Protein AF-A0A1B6II83-F1 (afdb_monomer)

Nearest PDB structures (foldseek):
  5ohk-assembly1_A  TM=8.849E-01  e=7.360E-20  Homo sapiens
  5ohp-assembly1_A  TM=8.856E-01  e=1.418E-19  Homo sapiens
  5ohn-assembly2_C  TM=9.156E-01  e=4.400E-19  Homo sapiens
  8d1t-assembly1_A  TM=7.985E-01  e=3.077E-19  Homo sapiens
  8d0a-assembly1_A  TM=8.015E-01  e=1.239E-17  Homo sapiens

Solvent-accessible surface area (backbone atoms only — not comparable to full-atom values): 23730 Å² total; per-residue (Å²): 140,81,78,80,67,72,60,59,62,62,64,75,72,53,54,75,66,55,53,51,50,52,53,49,52,52,50,50,52,52,51,52,51,45,44,73,77,70,39,83,72,77,71,77,73,84,74,62,68,48,51,49,68,55,72,84,68,60,37,59,36,57,51,54,46,49,58,55,52,32,70,34,64,66,50,49,58,51,38,68,74,44,18,90,45,35,65,48,35,36,43,47,42,51,52,30,54,51,50,59,32,50,46,90,79,50,65,88,86,61,64,77,51,34,78,59,60,70,43,55,53,41,44,41,75,73,69,51,76,81,71,93,58,79,66,62,44,68,58,51,48,52,51,51,52,50,52,46,50,49,28,54,48,74,41,43,76,76,84,81,56,82,72,75,77,64,75,79,80,84,82,80,88,79,82,91,81,84,90,82,88,88,82,85,88,88,81,88,88,80,90,87,81,89,87,87,86,87,84,89,90,87,87,88,88,87,82,92,74,86,86,74,84,74,81,76,81,84,71,85,79,80,84,83,78,89,82,90,70,88,71,80,80,80,88,72,58,77,80,68,79,85,76,75,60,42,34,52,23,28,35,30,38,35,42,31,33,70,85,79,63,40,65,54,76,76,42,78,43,79,36,59,58,48,78,30,57,72,71,89,70,93,57,77,61,49,42,51,67,57,30,48,52,58,63,45,43,72,41,82,42,70,74,37,72,37,64,71,82,40,70,88,54,64,84,90,52,82,77,56,56,38,47,22,41,37,39,40,40,35,72,37,80,34,85,40,83,43,78,42,73,54,37,75,44,72,43,98,85,69,49,78,45,75,64,79,56,45,69,50,68,71,97,74,82,87,61,78,91,50,85

Foldseek 3Di:
DPDPPPPVVVVVPQPPVRVVVVVVVVVVVVVVVCCVVPNDDPDPDPDDQFAAADDPALCVLVRVLLLVQLPVVLQLVVLVVQLVLFQLSVLSNVSSVRRNHTPVPDDPPQDGNHYSVSNVVRLVVVVDDDDPHHDHSVVVVVSSLVVSLVSLVVLADPPDDPVVVDDDDDDDDDDDDDDDDDDDDDDDDDDDDDDDDDDDDDDDDDDDDDDDDDPDDPDPPDDDDDDPDPDDDDDGDNPDDRDRRLLKFWKWKWKAFPPQRDIDPIDIDIDSAAEFEDDPDDDQEAEPVRSLCVVQDWDKDWQQQDCVVCVPPDPVDDGDITIITMGMATPTGGNDYHYHYPQWDADPVRDIDGNPHYYHYDPDDDRVVRD

Radius of gyration: 34.85 Å; Cα contacts (8 Å, |Δi|>4): 360; chains: 1; bounding box: 93×85×81 Å

Sequence (371 aa):
MLSFGNVQDKFFNMDKEQIVILAGVTLCALSIGAFIFWGPNPRPRRRGAIVGLQNLGFTCFLNTLLQSLASCVLFMDWLESCRDQGRVASTLHYLLKVLSSERSKLPESVEDPLDPTELIVALLEHGWSFASGEQDAHELYHLLMTTLEEEAHKAIPVDGGLLDSLEPQPEEKMLPESPGDMSENSHVQSNHVLNQPSGDSMEQTPSHSSETPCPSEFRMVIKYEDVFTRKAMPKYDCNRNYQASPFCGLLTSQLQCVTCGFKSVLKYDKFDSLSLHMPEEERLRYTLTELLENFTRTEAVTGVACDGCNKDRDPDLPAVTATSLKSVSIGKLPKSLCFHVHRMSMGKNGDPYKRREYVLFPEFLVMDRYT

Organism: NCBI:txid320908

pLDDT: mean 75.98, std 26.07, range [23.19, 98.19]

Structure (mmCIF, N/CA/C/O backbone):
data_AF-A0A1B6II83-F1
#
_entry.id   AF-A0A1B6II83-F1
#
loop_
_atom_site.group_PDB
_atom_site.id
_atom_site.type_symbol
_atom_site.label_atom_id
_atom_site.label_alt_id
_atom_site.label_comp_id
_atom_site.label_asym_id
_atom_site.label_entity_id
_atom_site.label_seq_id
_atom_site.pdbx_PDB_ins_code
_atom_site.Cartn_x
_atom_site.Cartn_y
_atom_site.Cartn_z
_atom_site.occupancy
_atom_site.B_iso_or_equiv
_atom_site.auth_seq_id
_atom_site.auth_comp_id
_atom_site.auth_asym_id
_atom_site.auth_atom_id
_atom_site.pdbx_PDB_model_num
ATOM 1 N N . MET A 1 1 ? 69.430 12.095 -42.705 1.00 42.31 1 MET A N 1
ATOM 2 C CA . MET A 1 1 ? 69.949 10.711 -42.745 1.00 42.31 1 MET A CA 1
ATOM 3 C C . MET A 1 1 ? 70.161 10.259 -41.304 1.00 42.31 1 MET A C 1
ATOM 5 O O . MET A 1 1 ? 71.220 10.494 -40.744 1.00 42.31 1 MET A O 1
ATOM 9 N N . LEU A 1 2 ? 69.111 9.739 -40.659 1.00 42.25 2 LEU A N 1
ATOM 10 C CA . LEU A 1 2 ? 69.210 9.160 -39.317 1.00 42.25 2 LEU A CA 1
ATOM 11 C C . LEU A 1 2 ? 69.486 7.664 -39.475 1.00 42.25 2 LEU A C 1
ATOM 13 O O . LEU A 1 2 ? 68.832 6.983 -40.261 1.00 42.25 2 LEU A O 1
ATOM 17 N N . SER A 1 3 ? 70.538 7.221 -38.796 1.00 43.12 3 SER A N 1
ATOM 18 C CA . SER A 1 3 ? 71.169 5.914 -38.928 1.00 43.12 3 SER A CA 1
ATOM 19 C C . SER A 1 3 ? 70.208 4.769 -38.589 1.00 43.12 3 SER A C 1
ATOM 21 O O . SER A 1 3 ? 69.771 4.633 -37.449 1.00 43.12 3 SER A O 1
ATOM 23 N N . PHE A 1 4 ? 69.935 3.911 -39.575 1.00 51.03 4 PHE A N 1
ATOM 24 C CA . PHE A 1 4 ? 69.240 2.626 -39.420 1.00 51.03 4 PHE A CA 1
ATOM 25 C C . PHE A 1 4 ? 70.090 1.556 -38.691 1.00 51.03 4 PHE A C 1
ATOM 27 O O . PHE A 1 4 ? 69.635 0.429 -38.524 1.00 51.03 4 PHE A O 1
ATOM 34 N N . GLY A 1 5 ? 71.305 1.884 -38.227 1.00 48.16 5 GLY A N 1
ATOM 35 C CA . GLY A 1 5 ? 72.239 0.911 -37.639 1.00 48.16 5 GLY A CA 1
ATOM 36 C C . GLY A 1 5 ? 71.918 0.449 -36.210 1.00 48.16 5 GLY A C 1
ATOM 37 O O . GLY A 1 5 ? 72.311 -0.643 -35.827 1.00 48.16 5 GLY A O 1
ATOM 38 N N . ASN A 1 6 ? 71.159 1.217 -35.420 1.00 50.34 6 ASN A N 1
ATOM 39 C CA . ASN A 1 6 ? 70.996 0.936 -33.979 1.00 50.34 6 ASN A CA 1
ATOM 40 C C . ASN A 1 6 ? 69.862 -0.037 -33.610 1.00 50.34 6 ASN A C 1
ATOM 42 O O . ASN A 1 6 ? 69.712 -0.381 -32.436 1.00 50.34 6 ASN A O 1
ATOM 46 N N . VAL A 1 7 ? 69.045 -0.478 -34.571 1.00 53.69 7 VAL A N 1
ATOM 47 C CA . VAL A 1 7 ? 67.955 -1.441 -34.306 1.00 53.69 7 VAL A CA 1
ATOM 48 C C . VAL A 1 7 ? 68.412 -2.880 -34.561 1.00 53.69 7 VAL A C 1
ATOM 50 O O . VAL A 1 7 ? 67.981 -3.790 -33.856 1.00 53.69 7 VAL A O 1
ATOM 53 N N . GLN A 1 8 ? 69.331 -3.088 -35.509 1.00 49.25 8 GLN A N 1
ATOM 54 C CA . GLN A 1 8 ? 69.840 -4.418 -35.858 1.00 49.25 8 GLN A CA 1
ATOM 55 C C . GLN A 1 8 ? 70.721 -5.023 -34.752 1.00 49.25 8 GLN A C 1
ATOM 57 O O . GLN A 1 8 ? 70.568 -6.202 -34.436 1.00 49.25 8 GLN A O 1
ATOM 62 N N . ASP A 1 9 ? 71.550 -4.213 -34.085 1.00 50.50 9 ASP A N 1
ATOM 63 C CA . ASP A 1 9 ? 72.465 -4.700 -33.039 1.00 50.50 9 ASP A CA 1
ATOM 64 C C . ASP A 1 9 ? 71.760 -5.076 -31.725 1.00 50.50 9 ASP A C 1
ATOM 66 O O . ASP A 1 9 ? 72.201 -5.980 -31.016 1.00 50.50 9 ASP A O 1
ATOM 70 N N . LYS A 1 10 ? 70.616 -4.452 -31.408 1.00 52.09 10 LYS A N 1
ATOM 71 C CA . LYS A 1 10 ? 69.791 -4.858 -30.253 1.00 52.09 10 LYS A CA 1
ATOM 72 C C . LYS A 1 10 ? 68.992 -6.137 -30.501 1.00 52.09 10 LYS A C 1
ATOM 74 O O . LYS A 1 10 ? 68.633 -6.809 -29.541 1.00 52.09 10 LYS A O 1
ATOM 79 N N . PHE A 1 11 ? 68.732 -6.485 -31.761 1.00 51.47 11 PHE A N 1
ATOM 80 C CA . PHE A 1 11 ? 68.055 -7.734 -32.116 1.00 51.47 11 PHE A CA 1
ATOM 81 C C . PHE A 1 11 ? 68.998 -8.943 -32.073 1.00 51.47 11 PHE A C 1
ATOM 83 O O . PHE A 1 11 ? 68.557 -10.045 -31.759 1.00 51.47 11 PHE A O 1
ATOM 90 N N . PHE A 1 12 ? 70.288 -8.745 -32.362 1.00 53.94 12 PHE A N 1
ATOM 91 C CA . PHE A 1 12 ? 71.270 -9.833 -32.435 1.00 53.94 12 PHE A CA 1
ATOM 92 C C . PHE A 1 12 ? 71.832 -10.276 -31.075 1.00 53.94 12 PHE A C 1
ATOM 94 O O . PHE A 1 12 ? 72.412 -11.354 -30.983 1.00 53.94 12 PHE A O 1
ATOM 101 N N . ASN A 1 13 ? 71.644 -9.473 -30.022 1.00 56.25 13 ASN A N 1
ATOM 102 C CA . ASN A 1 13 ? 72.179 -9.721 -28.678 1.00 56.25 13 ASN A CA 1
ATOM 103 C C . ASN A 1 13 ? 71.070 -10.006 -27.650 1.00 56.25 13 ASN A C 1
ATOM 105 O O . ASN A 1 13 ? 71.153 -9.620 -26.484 1.00 56.25 13 ASN A O 1
ATOM 109 N N . MET A 1 14 ? 69.981 -10.617 -28.114 1.00 59.97 14 MET A N 1
ATOM 110 C CA . MET A 1 14 ? 68.838 -10.979 -27.290 1.00 59.97 14 MET A CA 1
ATOM 111 C C . MET A 1 14 ? 68.950 -12.459 -26.926 1.00 59.97 14 MET A C 1
ATOM 113 O O . MET A 1 14 ? 69.003 -13.317 -27.808 1.00 59.97 14 MET A O 1
ATOM 117 N N . ASP A 1 15 ? 69.030 -12.749 -25.627 1.00 74.38 15 ASP A N 1
ATOM 118 C CA . ASP A 1 15 ? 69.171 -14.118 -25.134 1.00 74.38 15 ASP A CA 1
ATOM 119 C C . ASP A 1 15 ? 67.999 -14.987 -25.608 1.00 74.38 15 ASP A C 1
ATOM 121 O O . ASP A 1 15 ? 66.875 -14.502 -25.781 1.00 74.38 15 ASP A O 1
ATOM 125 N N . LYS A 1 16 ? 68.238 -16.287 -25.814 1.00 72.19 16 LYS A N 1
ATOM 126 C CA . LYS A 1 16 ? 67.214 -17.213 -26.345 1.00 72.19 16 LYS A CA 1
ATOM 127 C C . LYS A 1 16 ? 65.916 -17.168 -25.529 1.00 72.19 16 LYS A C 1
ATOM 129 O O . LYS A 1 16 ? 64.834 -17.292 -26.094 1.00 72.19 16 LYS A O 1
ATOM 134 N N . GLU A 1 17 ? 66.023 -16.925 -24.226 1.00 72.31 17 GLU A N 1
ATOM 135 C CA . GLU A 1 17 ? 64.891 -16.762 -23.311 1.00 72.31 17 GLU A CA 1
ATOM 136 C C . GLU A 1 17 ? 64.064 -15.500 -23.607 1.00 72.31 17 GLU A C 1
ATOM 138 O O . GLU A 1 17 ? 62.837 -15.557 -23.633 1.00 72.31 17 GLU A O 1
ATOM 143 N N . GLN A 1 18 ? 64.713 -14.378 -23.920 1.00 70.94 18 GLN A N 1
ATOM 144 C CA . GLN A 1 18 ? 64.049 -13.111 -24.249 1.00 70.94 18 GLN A CA 1
ATOM 145 C C . GLN A 1 18 ? 63.328 -13.180 -25.603 1.00 70.94 18 GLN A C 1
ATOM 147 O O . GLN A 1 18 ? 62.226 -12.651 -25.750 1.00 70.94 18 GLN A O 1
ATOM 152 N N . ILE A 1 19 ? 63.900 -13.896 -26.578 1.00 76.88 19 ILE A N 1
ATOM 153 C CA . ILE A 1 19 ? 63.246 -14.164 -27.869 1.00 76.88 19 ILE A CA 1
ATOM 154 C C . ILE A 1 19 ? 61.983 -15.012 -27.674 1.00 76.88 19 ILE A C 1
ATOM 156 O O . ILE A 1 19 ? 60.944 -14.709 -28.261 1.00 76.88 19 ILE A O 1
ATOM 160 N N . VAL A 1 20 ? 62.045 -16.043 -26.826 1.00 77.25 20 VAL A N 1
ATOM 161 C CA . VAL A 1 20 ? 60.892 -16.906 -26.519 1.00 77.25 20 VAL A CA 1
ATOM 162 C C . VAL A 1 20 ? 59.793 -16.127 -25.792 1.00 77.25 20 VAL A C 1
ATOM 164 O O . VAL A 1 20 ? 58.622 -16.262 -26.147 1.00 77.25 20 VAL A O 1
ATOM 167 N N . ILE A 1 21 ? 60.151 -15.269 -24.832 1.00 79.62 21 ILE A N 1
ATOM 168 C CA . ILE A 1 21 ? 59.191 -14.419 -24.111 1.00 79.62 21 ILE A CA 1
ATOM 169 C C . ILE A 1 21 ? 58.519 -13.429 -25.068 1.00 79.62 21 ILE A C 1
ATOM 171 O O . ILE A 1 21 ? 57.293 -13.334 -25.085 1.00 79.62 21 ILE A O 1
ATOM 175 N N . LEU A 1 22 ? 59.290 -12.731 -25.908 1.00 79.88 22 LEU A N 1
ATOM 176 C CA . LEU A 1 22 ? 58.744 -11.765 -26.861 1.00 79.88 22 LEU A CA 1
ATOM 177 C C . LEU A 1 22 ? 57.816 -12.442 -27.879 1.00 79.88 22 LEU A C 1
ATOM 179 O O . LEU A 1 22 ? 56.718 -11.947 -28.138 1.00 79.88 22 LEU A O 1
ATOM 183 N N . ALA A 1 23 ? 58.212 -13.598 -28.416 1.00 81.19 23 ALA A N 1
ATOM 184 C CA . ALA A 1 23 ? 57.375 -14.381 -29.322 1.00 81.19 23 ALA A CA 1
ATOM 185 C C . ALA A 1 23 ? 56.081 -14.855 -28.635 1.00 81.19 23 ALA A C 1
ATOM 187 O O . ALA A 1 23 ? 55.004 -14.749 -29.222 1.00 81.19 23 ALA A O 1
ATOM 188 N N . GLY A 1 24 ? 56.167 -15.304 -27.378 1.00 83.19 24 GLY A N 1
ATOM 189 C CA . GLY A 1 24 ? 55.016 -15.722 -26.577 1.00 83.19 24 GLY A CA 1
ATOM 190 C C . GLY A 1 24 ? 54.030 -14.584 -26.306 1.00 83.19 24 GLY A C 1
ATOM 191 O O . GLY A 1 24 ? 52.834 -14.738 -26.544 1.00 83.19 24 GLY A O 1
ATOM 192 N N . VAL A 1 25 ? 54.519 -13.412 -25.885 1.00 85.56 25 VAL A N 1
ATOM 193 C CA . VAL A 1 25 ? 53.681 -12.225 -25.634 1.00 85.56 25 VAL A CA 1
ATOM 194 C C . VAL A 1 25 ? 53.005 -11.750 -26.919 1.00 85.56 25 VAL A C 1
ATOM 196 O O . VAL A 1 25 ? 51.811 -11.450 -26.914 1.00 85.56 25 VAL A O 1
ATOM 199 N N . THR A 1 26 ? 53.738 -11.733 -28.033 1.00 82.25 26 THR A N 1
ATOM 200 C CA . THR A 1 26 ? 53.198 -11.300 -29.329 1.00 82.25 26 THR A CA 1
ATOM 201 C C . THR A 1 26 ? 52.116 -12.263 -29.823 1.00 82.25 26 THR A C 1
ATOM 203 O O . THR A 1 26 ? 51.054 -11.825 -30.264 1.00 82.25 26 THR A O 1
ATOM 206 N N . LEU A 1 27 ? 52.336 -13.576 -29.688 1.00 86.44 27 LEU A N 1
ATOM 207 C CA . LEU A 1 27 ? 51.345 -14.590 -30.046 1.00 86.44 27 LEU A CA 1
ATOM 208 C C . LEU A 1 27 ? 50.087 -14.473 -29.175 1.00 86.44 27 LEU A C 1
ATOM 210 O O . LEU A 1 27 ? 48.979 -14.508 -29.707 1.00 86.44 27 LEU A O 1
ATOM 214 N N . CYS A 1 28 ? 50.236 -14.266 -27.864 1.00 84.69 28 CYS A N 1
ATOM 215 C CA . CYS A 1 28 ? 49.109 -14.039 -26.960 1.00 84.69 28 CYS A CA 1
ATOM 216 C C . CYS A 1 28 ? 48.317 -12.781 -27.340 1.00 84.69 28 CYS A C 1
ATOM 218 O O . CYS A 1 28 ? 47.093 -12.840 -27.432 1.00 84.69 28 CYS A O 1
ATOM 220 N N . ALA A 1 29 ? 48.994 -11.666 -27.625 1.00 86.88 29 ALA A N 1
ATOM 221 C CA . ALA A 1 29 ? 48.340 -10.420 -28.022 1.00 86.88 29 ALA A CA 1
ATOM 222 C C . ALA A 1 29 ? 47.548 -10.573 -29.332 1.00 86.88 29 ALA A C 1
ATOM 224 O O . ALA A 1 29 ? 46.399 -10.139 -29.415 1.00 86.88 29 ALA A O 1
ATOM 225 N N . LEU A 1 30 ? 48.122 -11.250 -30.331 1.00 87.44 30 LEU A N 1
ATOM 226 C CA . LEU A 1 30 ? 47.440 -11.547 -31.594 1.00 87.44 30 LEU A CA 1
ATOM 227 C C . LEU A 1 30 ? 46.257 -12.502 -31.400 1.00 87.44 30 LEU A C 1
ATOM 229 O O . LEU A 1 30 ? 45.209 -12.308 -32.009 1.00 87.44 30 LEU A O 1
ATOM 233 N N . SER A 1 31 ? 46.396 -13.494 -30.517 1.00 83.38 31 SER A N 1
ATOM 234 C CA . SER A 1 31 ? 45.327 -14.447 -30.186 1.00 83.38 31 SER A CA 1
ATOM 235 C C . SER A 1 31 ? 44.146 -13.758 -29.501 1.00 83.38 31 SER A C 1
ATOM 237 O O . SER A 1 31 ? 42.994 -14.009 -29.849 1.00 83.38 31 SER A O 1
ATOM 239 N N . ILE A 1 32 ? 44.424 -12.847 -28.563 1.00 83.88 32 ILE A N 1
ATOM 240 C CA . ILE A 1 32 ? 43.408 -12.033 -27.884 1.00 83.88 32 ILE A CA 1
ATOM 241 C C . ILE A 1 32 ? 42.734 -11.094 -28.888 1.00 83.88 32 ILE A C 1
ATOM 243 O O . ILE A 1 32 ? 41.508 -11.027 -28.928 1.00 83.88 32 ILE A O 1
ATOM 247 N N . GLY A 1 33 ? 43.509 -10.425 -29.749 1.00 84.50 33 GLY A N 1
ATOM 248 C CA . GLY A 1 33 ? 42.969 -9.576 -30.813 1.00 84.50 33 GLY A CA 1
ATOM 249 C C . GLY A 1 33 ? 42.054 -10.344 -31.773 1.00 84.50 33 GLY A C 1
ATOM 250 O O . GLY A 1 33 ? 40.955 -9.884 -32.081 1.00 84.50 33 GLY A O 1
ATOM 251 N N . ALA A 1 34 ? 42.455 -11.552 -32.179 1.00 84.62 34 ALA A N 1
ATOM 252 C CA . ALA A 1 34 ? 41.646 -12.433 -33.015 1.00 84.62 34 ALA A CA 1
ATOM 253 C C . ALA A 1 34 ? 40.370 -12.907 -32.301 1.00 84.62 34 ALA A C 1
ATOM 255 O O . ALA A 1 34 ? 39.315 -12.963 -32.923 1.00 84.62 34 ALA A O 1
ATOM 256 N N . PHE A 1 35 ? 40.423 -13.194 -30.999 1.00 81.81 35 PHE A N 1
ATOM 257 C CA . PHE A 1 35 ? 39.236 -13.568 -30.227 1.00 81.81 35 PHE A CA 1
ATOM 258 C C . PHE A 1 35 ? 38.268 -12.392 -30.022 1.00 81.81 35 PHE A C 1
ATOM 260 O O . PHE A 1 35 ? 37.060 -12.590 -30.015 1.00 81.81 35 PHE A O 1
ATOM 267 N N . ILE A 1 36 ? 38.762 -11.159 -29.905 1.00 82.06 36 ILE A N 1
ATOM 268 C CA . ILE A 1 36 ? 37.902 -9.972 -29.782 1.00 82.06 36 ILE A CA 1
ATOM 269 C C . ILE A 1 36 ? 37.191 -9.660 -31.108 1.00 82.06 36 ILE A C 1
ATOM 271 O O . ILE A 1 36 ? 36.007 -9.337 -31.098 1.00 82.06 36 ILE A O 1
ATOM 275 N N . PHE A 1 37 ? 37.887 -9.774 -32.246 1.00 80.19 37 PHE A N 1
ATOM 276 C CA . PHE A 1 37 ? 37.319 -9.439 -33.561 1.00 80.19 37 PHE A CA 1
ATOM 277 C C . PHE A 1 37 ? 36.574 -10.595 -34.250 1.00 80.19 37 PHE A C 1
ATOM 279 O O . PHE A 1 37 ? 35.597 -10.351 -34.953 1.00 80.19 37 PHE A O 1
ATOM 286 N N . TRP A 1 38 ? 37.019 -11.840 -34.064 1.00 82.69 38 TRP A N 1
ATOM 287 C CA . TRP A 1 38 ? 36.474 -13.042 -34.719 1.00 82.69 38 TRP A CA 1
ATOM 288 C C . TRP A 1 38 ? 36.001 -14.122 -33.741 1.00 82.69 38 TRP A C 1
ATOM 290 O O . TRP A 1 38 ? 35.575 -15.197 -34.172 1.00 82.69 38 TRP A O 1
ATOM 300 N N . GLY A 1 39 ? 36.066 -13.873 -32.432 1.00 73.50 39 GLY A N 1
ATOM 301 C CA . GLY A 1 39 ? 35.515 -14.793 -31.445 1.00 73.50 39 GLY A CA 1
ATOM 302 C C . GLY A 1 39 ? 34.002 -14.956 -31.601 1.00 73.50 39 GLY A C 1
ATOM 303 O O . GLY A 1 39 ? 33.330 -14.124 -32.217 1.00 73.50 39 GLY A O 1
ATOM 304 N N . PRO A 1 40 ? 33.439 -16.048 -31.062 1.00 68.44 40 PRO A N 1
ATOM 305 C CA . PRO A 1 40 ? 32.007 -16.284 -31.113 1.00 68.44 40 PRO A CA 1
ATOM 306 C C . PRO A 1 40 ? 31.278 -15.101 -30.475 1.00 68.44 40 PRO A C 1
ATOM 308 O O . PRO A 1 40 ? 31.423 -14.847 -29.280 1.00 68.44 40 PRO A O 1
ATOM 311 N N . ASN A 1 41 ? 30.483 -14.394 -31.282 1.00 68.44 41 ASN A N 1
ATOM 312 C CA . ASN A 1 41 ? 29.609 -13.335 -30.795 1.00 68.44 41 ASN A CA 1
ATOM 313 C C . ASN A 1 41 ? 28.770 -13.931 -29.647 1.00 68.44 41 ASN A C 1
ATOM 315 O O . ASN A 1 41 ? 28.167 -14.996 -29.857 1.00 68.44 41 ASN A O 1
ATOM 319 N N . PRO A 1 42 ? 28.764 -13.340 -28.434 1.00 61.44 42 PRO A N 1
ATOM 320 C CA . PRO A 1 42 ? 28.004 -13.886 -27.322 1.00 61.44 42 PRO A CA 1
ATOM 321 C C . PRO A 1 42 ? 26.570 -14.063 -27.800 1.00 61.44 42 PRO A C 1
ATOM 323 O O . PRO A 1 42 ? 25.941 -13.113 -28.268 1.00 61.44 42 PRO A O 1
ATOM 326 N N . ARG A 1 43 ? 26.081 -15.310 -27.766 1.00 56.22 43 ARG A N 1
ATOM 327 C CA . ARG A 1 43 ? 24.716 -15.617 -28.199 1.00 56.22 43 ARG A CA 1
ATOM 328 C C . ARG A 1 43 ? 23.794 -14.628 -27.489 1.00 56.22 43 ARG A C 1
ATOM 330 O O . ARG A 1 43 ? 23.930 -14.506 -26.266 1.00 56.22 43 ARG A O 1
ATOM 337 N N . PRO A 1 44 ? 22.900 -13.925 -28.208 1.00 60.03 44 PRO A N 1
ATOM 338 C CA . PRO A 1 44 ? 22.004 -12.983 -27.566 1.00 60.03 44 PRO A CA 1
ATOM 339 C C . PRO A 1 44 ? 21.309 -13.725 -26.429 1.00 60.03 44 PRO A C 1
ATOM 341 O O . PRO A 1 44 ? 20.757 -14.813 -26.634 1.00 60.03 44 PRO A O 1
ATOM 344 N N . ARG A 1 45 ? 21.428 -13.190 -25.205 1.00 60.19 45 ARG A N 1
ATOM 345 C CA . ARG A 1 45 ? 20.695 -13.719 -24.052 1.00 60.19 45 ARG A CA 1
ATOM 346 C C . ARG A 1 45 ? 19.245 -13.862 -24.498 1.00 60.19 45 ARG A C 1
ATOM 348 O O . ARG A 1 45 ? 18.702 -12.926 -25.081 1.00 60.19 45 ARG A O 1
ATOM 355 N N . ARG A 1 46 ? 18.649 -15.042 -24.289 1.00 58.94 46 ARG A N 1
ATOM 356 C CA . ARG A 1 46 ? 17.230 -15.264 -24.586 1.00 58.94 46 ARG A CA 1
ATOM 357 C C . ARG A 1 46 ? 16.453 -14.215 -23.792 1.00 58.94 46 ARG A C 1
ATOM 359 O O . ARG A 1 46 ? 16.376 -14.327 -22.572 1.00 58.94 46 ARG A O 1
ATOM 366 N N . ARG A 1 47 ? 15.991 -13.162 -24.471 1.00 67.75 47 ARG A N 1
ATOM 367 C CA . ARG A 1 47 ? 15.198 -12.101 -23.851 1.00 67.75 47 ARG A CA 1
ATOM 368 C C . ARG A 1 47 ? 13.902 -12.733 -23.356 1.00 67.75 47 ARG A C 1
ATOM 370 O O . ARG A 1 47 ? 13.351 -13.611 -24.025 1.00 67.75 47 ARG A O 1
ATOM 377 N N . GLY A 1 48 ? 13.486 -12.352 -22.153 1.00 74.88 48 GLY A N 1
ATOM 378 C CA . GLY A 1 48 ? 12.230 -12.819 -21.580 1.00 74.88 48 GLY A CA 1
ATOM 379 C C . GLY A 1 48 ? 11.036 -12.336 -22.404 1.00 74.88 48 GLY A C 1
ATOM 380 O O . GLY A 1 48 ? 11.162 -11.464 -23.262 1.00 74.88 48 GLY A O 1
ATOM 381 N N . ALA A 1 49 ? 9.858 -12.897 -22.130 1.00 84.25 49 ALA A N 1
ATOM 382 C CA . ALA A 1 49 ? 8.613 -12.413 -22.728 1.00 84.25 49 ALA A CA 1
ATOM 383 C C . ALA A 1 49 ? 8.235 -10.998 -22.243 1.00 84.25 49 ALA A C 1
ATOM 385 O O . ALA A 1 49 ? 7.460 -10.318 -22.909 1.00 84.25 49 ALA A O 1
ATOM 386 N N . ILE A 1 50 ? 8.794 -10.562 -21.109 1.00 88.06 50 ILE A N 1
ATOM 387 C CA . ILE A 1 50 ? 8.532 -9.284 -20.438 1.00 88.06 50 ILE A CA 1
ATOM 388 C C . ILE A 1 50 ? 9.869 -8.565 -20.205 1.00 88.06 50 ILE A C 1
ATOM 390 O O . ILE A 1 50 ? 10.904 -9.218 -20.044 1.00 88.06 50 ILE A O 1
ATOM 394 N N . VAL A 1 51 ? 9.834 -7.231 -20.208 1.00 91.56 51 VAL A N 1
ATOM 395 C CA . VAL A 1 51 ? 10.990 -6.346 -19.997 1.00 91.56 51 VAL A CA 1
ATOM 396 C C . VAL A 1 51 ? 11.425 -6.332 -18.526 1.00 91.56 51 VAL A C 1
ATOM 398 O O . VAL A 1 51 ? 10.595 -6.267 -17.617 1.00 91.56 51 VAL A O 1
ATOM 401 N N . GLY A 1 52 ? 12.738 -6.387 -18.283 1.00 92.31 52 GLY A N 1
ATOM 402 C CA . GLY A 1 52 ? 13.312 -6.241 -16.941 1.00 92.31 52 GLY A CA 1
ATOM 403 C C . GLY A 1 52 ? 13.510 -4.779 -16.528 1.00 92.31 52 GLY A C 1
ATOM 404 O O . GLY A 1 52 ? 13.448 -3.880 -17.356 1.00 92.31 52 GLY A O 1
ATOM 405 N N . LEU A 1 53 ? 13.814 -4.536 -15.251 1.00 94.94 53 LEU A N 1
ATOM 406 C CA . LEU A 1 53 ? 14.230 -3.217 -14.754 1.00 94.94 53 LEU A CA 1
ATOM 407 C C . LEU A 1 53 ? 15.714 -3.214 -14.407 1.00 94.94 53 LEU A C 1
ATOM 409 O O . LEU A 1 53 ? 16.221 -4.163 -13.800 1.00 94.94 53 LEU A O 1
ATOM 413 N N . GLN A 1 54 ? 16.403 -2.137 -14.770 1.00 94.94 54 GLN A N 1
ATOM 414 C CA . GLN A 1 54 ? 17.803 -1.953 -14.429 1.00 94.94 54 GLN A CA 1
ATOM 415 C C . GLN A 1 54 ? 17.926 -1.637 -12.936 1.00 94.94 54 GLN A C 1
ATOM 417 O O . GLN A 1 54 ? 17.181 -0.830 -12.387 1.00 94.94 54 GLN A O 1
ATOM 422 N N . ASN A 1 55 ? 18.860 -2.295 -12.250 1.00 93.50 55 ASN A N 1
ATOM 423 C CA . ASN A 1 55 ? 19.220 -1.925 -10.884 1.00 93.50 55 ASN A CA 1
ATOM 424 C C . ASN A 1 55 ? 20.340 -0.879 -10.952 1.00 93.50 55 ASN A C 1
ATOM 426 O O . ASN A 1 55 ? 21.443 -1.186 -11.401 1.00 93.50 55 ASN A O 1
ATOM 430 N N . LEU A 1 56 ? 20.041 0.343 -10.517 1.00 90.38 56 LEU A N 1
ATOM 431 C CA . LEU A 1 56 ? 20.940 1.504 -10.529 1.00 90.38 56 LEU A CA 1
ATOM 432 C C . LEU A 1 56 ? 21.816 1.605 -9.262 1.00 90.38 56 LEU A C 1
ATOM 434 O O . LEU A 1 56 ? 22.402 2.646 -8.988 1.00 90.38 56 LEU A O 1
ATOM 438 N N . GLY A 1 57 ? 21.896 0.519 -8.486 1.00 87.69 57 GLY A N 1
ATOM 439 C CA . GLY A 1 57 ? 22.534 0.480 -7.171 1.00 87.69 57 GLY A CA 1
ATOM 440 C C . GLY A 1 57 ? 21.511 0.741 -6.070 1.00 87.69 57 GLY A C 1
ATOM 441 O O . GLY A 1 57 ? 20.847 1.769 -6.068 1.00 87.69 57 GLY A O 1
ATOM 442 N N . PHE A 1 58 ? 21.343 -0.221 -5.160 1.00 87.56 58 PHE A N 1
ATOM 443 C CA . PHE A 1 58 ? 20.380 -0.180 -4.048 1.00 87.56 58 PHE A CA 1
ATOM 444 C C . PHE A 1 58 ? 18.909 0.106 -4.423 1.00 87.56 58 PHE A C 1
ATOM 446 O O . PHE A 1 58 ? 18.094 0.296 -3.536 1.00 87.56 58 PHE A O 1
ATOM 453 N N . THR A 1 59 ? 18.514 0.045 -5.700 1.00 92.62 59 THR A N 1
ATOM 454 C CA . THR A 1 59 ? 17.152 0.377 -6.190 1.00 92.62 59 THR A CA 1
ATOM 455 C C . THR A 1 59 ? 16.226 -0.839 -6.321 1.00 92.62 59 THR A C 1
ATOM 457 O O . THR A 1 59 ? 15.187 -0.793 -6.979 1.00 92.62 59 THR A O 1
ATOM 460 N N . CYS A 1 60 ? 16.560 -1.964 -5.684 1.00 94.44 60 CYS A N 1
ATOM 461 C CA . CYS A 1 60 ? 15.741 -3.179 -5.759 1.00 94.44 60 CYS A CA 1
ATOM 462 C C . CYS A 1 60 ? 14.341 -3.007 -5.138 1.00 94.44 60 CYS A C 1
ATOM 464 O O . CYS A 1 60 ? 13.393 -3.636 -5.612 1.00 94.44 60 CYS A O 1
ATOM 466 N N . PHE A 1 61 ? 14.196 -2.143 -4.129 1.00 94.19 61 PHE A N 1
ATOM 467 C CA . PHE A 1 61 ? 12.910 -1.796 -3.515 1.00 94.19 61 PHE A CA 1
ATOM 468 C C . PHE A 1 61 ? 11.971 -1.115 -4.527 1.00 94.19 61 PHE A C 1
ATOM 470 O O . PHE A 1 61 ? 10.823 -1.533 -4.673 1.00 94.19 61 PHE A O 1
ATOM 477 N N . LEU A 1 62 ? 12.494 -0.159 -5.308 1.00 95.25 62 LEU A N 1
ATOM 478 C CA . LEU A 1 62 ? 11.785 0.497 -6.409 1.00 95.25 62 LEU A CA 1
ATOM 479 C C . LEU A 1 62 ? 11.402 -0.514 -7.487 1.00 95.25 62 LEU A C 1
ATOM 481 O O . LEU A 1 62 ? 10.237 -0.602 -7.867 1.00 95.25 62 LEU A O 1
ATOM 485 N N . ASN A 1 63 ? 12.360 -1.322 -7.941 1.00 96.25 63 ASN A N 1
ATOM 486 C CA . ASN A 1 63 ? 12.114 -2.279 -9.017 1.00 96.25 63 ASN A CA 1
ATOM 487 C C . ASN A 1 63 ? 11.038 -3.305 -8.639 1.00 96.25 63 ASN A C 1
ATOM 489 O O . ASN A 1 63 ? 10.176 -3.628 -9.454 1.00 96.25 63 ASN A O 1
ATOM 493 N N . THR A 1 64 ? 11.060 -3.787 -7.394 1.00 96.62 64 THR A N 1
ATOM 494 C CA . THR A 1 64 ? 10.051 -4.726 -6.881 1.00 96.62 64 THR A CA 1
ATOM 495 C C . THR A 1 64 ? 8.671 -4.076 -6.827 1.00 96.62 64 THR A C 1
ATOM 497 O O . THR A 1 64 ? 7.685 -4.693 -7.239 1.00 96.62 64 THR A O 1
ATOM 500 N N . LEU A 1 65 ? 8.591 -2.824 -6.370 1.00 97.62 65 LEU A N 1
ATOM 501 C CA . LEU A 1 65 ? 7.331 -2.092 -6.312 1.00 97.62 65 LEU A CA 1
ATOM 502 C C . LEU A 1 65 ? 6.748 -1.846 -7.710 1.00 97.62 65 LEU A C 1
ATOM 504 O O . LEU A 1 65 ? 5.574 -2.126 -7.933 1.00 97.62 65 LEU A O 1
ATOM 508 N N . LEU A 1 66 ? 7.563 -1.388 -8.666 1.00 97.88 66 LEU A N 1
ATOM 509 C CA . LEU A 1 66 ? 7.117 -1.120 -10.036 1.00 97.88 66 LEU A CA 1
ATOM 510 C C . LEU A 1 66 ? 6.582 -2.380 -10.724 1.00 97.88 66 LEU A C 1
ATOM 512 O O . LEU A 1 66 ? 5.513 -2.344 -11.321 1.00 97.88 66 LEU A O 1
ATOM 516 N N . GLN A 1 67 ? 7.271 -3.514 -10.592 1.00 95.88 67 GLN A N 1
ATOM 517 C CA . GLN A 1 67 ? 6.794 -4.787 -11.149 1.00 95.88 67 GLN A CA 1
ATOM 518 C C . GLN A 1 67 ? 5.467 -5.235 -10.512 1.00 95.88 67 GLN A C 1
ATOM 520 O O . GLN A 1 67 ? 4.575 -5.742 -11.196 1.00 95.88 67 GLN A O 1
ATOM 525 N N . SER A 1 68 ? 5.313 -5.000 -9.205 1.00 96.81 68 SER A N 1
ATOM 526 C CA . SER A 1 68 ? 4.077 -5.313 -8.481 1.00 96.81 68 SER A CA 1
ATOM 527 C C . SER A 1 68 ? 2.914 -4.440 -8.966 1.00 96.81 68 SER A C 1
ATOM 529 O O . SER A 1 68 ? 1.855 -4.962 -9.304 1.00 96.81 68 SER A O 1
ATOM 531 N N . LEU A 1 69 ? 3.125 -3.124 -9.085 1.00 97.69 69 LEU A N 1
ATOM 532 C CA . LEU A 1 69 ? 2.109 -2.177 -9.556 1.00 97.69 69 LEU A CA 1
ATOM 533 C C . LEU A 1 69 ? 1.747 -2.378 -11.033 1.00 97.69 69 LEU A C 1
ATOM 535 O O . LEU A 1 69 ? 0.576 -2.255 -11.387 1.00 97.69 69 LEU A O 1
ATOM 539 N N . ALA A 1 70 ? 2.708 -2.750 -11.885 1.00 96.69 70 ALA A N 1
ATOM 540 C CA . ALA A 1 70 ? 2.453 -3.078 -13.292 1.00 96.69 70 ALA A CA 1
ATOM 541 C C . ALA A 1 70 ? 1.506 -4.280 -13.451 1.00 96.69 70 ALA A C 1
ATOM 543 O O . ALA A 1 70 ? 0.825 -4.407 -14.466 1.00 96.69 70 ALA A O 1
ATOM 544 N N . SER A 1 71 ? 1.424 -5.143 -12.434 1.00 95.25 71 SER A N 1
ATOM 545 C CA . SER A 1 71 ? 0.511 -6.291 -12.407 1.00 95.25 71 SER A CA 1
ATOM 546 C C . SER A 1 71 ? -0.904 -5.925 -11.924 1.00 95.25 71 SER A C 1
ATOM 548 O O . SER A 1 71 ? -1.811 -6.758 -11.969 1.00 95.25 71 SER A O 1
ATOM 550 N N . CYS A 1 72 ? -1.133 -4.688 -11.469 1.00 96.88 72 CYS A N 1
ATOM 551 C CA . CYS A 1 72 ? -2.417 -4.221 -10.950 1.00 96.88 72 CYS A CA 1
ATOM 552 C C . CYS A 1 72 ? -3.226 -3.484 -12.030 1.00 96.88 72 CYS A C 1
ATOM 554 O O . CYS A 1 72 ? -3.155 -2.263 -12.152 1.00 96.88 72 CYS A O 1
ATOM 556 N N . VAL A 1 73 ? -4.070 -4.210 -12.772 1.00 95.56 73 VAL A N 1
ATOM 557 C CA . VAL A 1 73 ? -4.848 -3.653 -13.903 1.00 95.56 73 VAL A CA 1
ATOM 558 C C . VAL A 1 73 ? -5.715 -2.444 -13.528 1.00 95.56 73 VAL A C 1
ATOM 560 O O . VAL A 1 73 ? -5.711 -1.444 -14.233 1.00 95.56 73 VAL A O 1
ATOM 563 N N . LEU A 1 74 ? -6.381 -2.472 -12.368 1.00 96.69 74 LEU A N 1
ATOM 564 C CA . LEU A 1 74 ? -7.228 -1.357 -11.925 1.00 96.69 74 LEU A CA 1
ATOM 565 C C . LEU A 1 74 ? -6.415 -0.108 -11.568 1.00 96.69 74 LEU A C 1
ATOM 567 O O . LEU A 1 74 ? -6.909 1.009 -11.711 1.00 96.69 74 LEU A O 1
ATOM 571 N N . PHE A 1 75 ? -5.181 -0.297 -11.092 1.00 96.56 75 PHE A N 1
ATOM 572 C CA . PHE A 1 75 ? -4.248 0.798 -10.844 1.00 96.56 75 PHE A CA 1
ATOM 573 C C . PHE A 1 75 ? -3.744 1.392 -12.152 1.00 96.56 75 PHE A C 1
ATOM 575 O O . PHE A 1 75 ? -3.726 2.609 -12.276 1.00 96.56 75 PHE A O 1
ATOM 582 N N . MET A 1 76 ? -3.430 0.556 -13.142 1.00 95.56 76 MET A N 1
ATOM 583 C CA . MET A 1 76 ? -3.056 1.008 -14.483 1.00 95.56 76 MET A CA 1
ATOM 584 C C . MET A 1 76 ? -4.161 1.828 -15.152 1.00 95.56 76 MET A C 1
ATOM 586 O O . MET A 1 76 ? -3.885 2.915 -15.653 1.00 95.56 76 MET A O 1
ATOM 590 N N . ASP A 1 77 ? -5.409 1.355 -15.107 1.00 94.19 77 ASP A N 1
ATOM 591 C CA . ASP A 1 77 ? -6.559 2.067 -15.681 1.00 94.19 77 ASP A CA 1
ATOM 592 C C . ASP A 1 77 ? -6.794 3.420 -14.995 1.00 94.19 77 ASP A C 1
ATOM 594 O O . ASP A 1 77 ? -7.060 4.433 -15.646 1.00 94.19 77 ASP A O 1
ATOM 598 N N . TRP A 1 78 ? -6.679 3.452 -13.665 1.00 94.06 78 TRP A N 1
ATOM 599 C CA . TRP A 1 78 ? -6.758 4.697 -12.908 1.00 94.06 78 TRP A CA 1
ATOM 600 C C . TRP A 1 78 ? -5.595 5.636 -13.245 1.00 94.06 78 TRP A C 1
ATOM 602 O O . TRP A 1 78 ? -5.827 6.818 -13.493 1.00 94.06 78 TRP A O 1
ATOM 612 N N . LEU A 1 79 ? -4.370 5.118 -13.328 1.00 94.44 79 LEU A N 1
ATOM 613 C CA . LEU A 1 79 ? -3.175 5.902 -13.615 1.00 94.44 79 LEU A CA 1
ATOM 614 C C . LEU A 1 79 ? -3.210 6.499 -15.029 1.00 94.44 79 LEU A C 1
ATOM 616 O O . LEU A 1 79 ? -2.860 7.659 -15.211 1.00 94.44 79 LEU A O 1
ATOM 620 N N . GLU A 1 80 ? -3.716 5.768 -16.026 1.00 92.56 80 GLU A N 1
ATOM 621 C CA . GLU A 1 80 ? -3.973 6.287 -17.380 1.00 92.56 80 GLU A CA 1
ATOM 622 C C . GLU A 1 80 ? -4.906 7.511 -17.344 1.00 92.56 80 GLU A C 1
ATOM 624 O O . GLU A 1 80 ? -4.715 8.456 -18.115 1.00 92.56 80 GLU A O 1
ATOM 629 N N . SER A 1 81 ? -5.878 7.522 -16.421 1.00 89.19 81 SER A N 1
ATOM 630 C CA . SER A 1 81 ? -6.817 8.630 -16.227 1.00 89.19 81 SER A CA 1
ATOM 631 C C . SER A 1 81 ? -6.215 9.844 -15.520 1.00 89.19 81 SER A C 1
ATOM 633 O O . SER A 1 81 ? -6.813 10.912 -15.598 1.00 89.19 81 SER A O 1
ATOM 635 N N . CYS A 1 82 ? -5.059 9.729 -14.861 1.00 88.19 82 CYS A N 1
ATOM 636 C CA . CYS A 1 82 ? -4.372 10.843 -14.195 1.00 88.19 82 CYS A CA 1
ATOM 637 C C . CYS A 1 82 ? -2.947 11.105 -14.712 1.00 88.19 82 CYS A C 1
ATOM 639 O O . CYS A 1 82 ? -2.308 12.049 -14.262 1.00 88.19 82 CYS A O 1
ATOM 641 N N . ARG A 1 83 ? -2.462 10.357 -15.712 1.00 91.06 83 ARG A N 1
ATOM 642 C CA . ARG A 1 83 ? -1.075 10.430 -16.213 1.00 91.06 83 ARG A CA 1
ATOM 643 C C . ARG A 1 83 ? -0.613 11.833 -16.624 1.00 91.06 83 ARG A C 1
ATOM 645 O O . ARG A 1 83 ? 0.562 12.140 -16.506 1.00 91.06 83 ARG A O 1
ATOM 652 N N . ASP A 1 84 ? -1.523 12.670 -17.125 1.00 88.62 84 ASP A N 1
ATOM 653 C CA . ASP A 1 84 ? -1.202 14.009 -17.640 1.00 88.62 84 ASP A CA 1
ATOM 654 C C . ASP A 1 84 ? -1.254 15.090 -16.536 1.00 88.62 84 ASP A C 1
ATOM 656 O O . ASP A 1 84 ? -1.148 16.279 -16.830 1.00 88.62 84 ASP A O 1
ATOM 660 N N . GLN A 1 85 ? -1.465 14.700 -15.271 1.00 87.31 85 GLN A N 1
ATOM 661 C CA . GLN A 1 85 ? -1.614 15.621 -14.134 1.00 87.31 85 GLN A CA 1
ATOM 662 C C . GLN A 1 85 ? -0.276 16.003 -13.490 1.00 87.31 85 GLN A C 1
ATOM 664 O O . GLN A 1 85 ? -0.196 17.024 -12.810 1.00 87.31 85 GLN A O 1
ATOM 669 N N . GLY A 1 86 ? 0.793 15.252 -13.758 1.00 90.06 86 GLY A N 1
ATOM 670 C CA . GLY A 1 86 ? 2.126 15.592 -13.285 1.00 90.06 86 GLY A CA 1
ATOM 671 C C . GLY A 1 86 ? 3.219 14.674 -13.824 1.00 90.06 86 GLY A C 1
ATOM 672 O O . GLY A 1 86 ? 2.965 13.733 -14.585 1.00 90.06 86 GLY A O 1
ATOM 673 N N . ARG A 1 87 ? 4.472 15.006 -13.496 1.00 93.31 87 ARG A N 1
ATOM 674 C CA . ARG A 1 87 ? 5.640 14.309 -14.046 1.00 93.31 87 ARG A CA 1
ATOM 675 C C . ARG A 1 87 ? 5.717 12.893 -13.487 1.00 93.31 87 ARG A C 1
ATOM 677 O O . ARG A 1 87 ? 5.967 11.972 -14.262 1.00 93.31 87 ARG A O 1
ATOM 684 N N . VAL A 1 88 ? 5.446 12.707 -12.195 1.00 95.38 88 VAL A N 1
ATOM 685 C CA . VAL A 1 88 ? 5.480 11.387 -11.556 1.00 95.38 88 VAL A CA 1
ATOM 686 C C . VAL A 1 88 ? 4.413 10.486 -12.168 1.00 95.38 88 VAL A C 1
ATOM 688 O O . VAL A 1 88 ? 4.746 9.385 -12.604 1.00 95.38 88 VAL A O 1
ATOM 691 N N . ALA A 1 89 ? 3.175 10.967 -12.302 1.00 95.31 89 ALA A N 1
ATOM 692 C CA . ALA A 1 89 ? 2.091 10.229 -12.943 1.00 95.31 89 ALA A CA 1
ATOM 693 C C . ALA A 1 89 ? 2.442 9.823 -14.384 1.00 95.31 89 ALA A C 1
ATOM 695 O O . ALA A 1 89 ? 2.274 8.659 -14.756 1.00 95.31 89 ALA A O 1
ATOM 696 N N . SER A 1 90 ? 2.985 10.749 -15.181 1.00 95.69 90 SER A N 1
ATOM 697 C CA . SER A 1 90 ? 3.331 10.490 -16.584 1.00 95.69 90 SER A CA 1
ATOM 698 C C . SER A 1 90 ? 4.448 9.450 -16.740 1.00 95.69 90 SER A C 1
ATOM 700 O O . SER A 1 90 ? 4.308 8.494 -17.511 1.00 95.69 90 SER A O 1
ATOM 702 N N . THR A 1 91 ? 5.533 9.590 -15.971 1.00 96.88 91 THR A N 1
ATOM 703 C CA . THR A 1 91 ? 6.686 8.691 -16.035 1.00 96.88 91 THR A CA 1
ATOM 704 C C . THR A 1 91 ? 6.342 7.322 -15.463 1.00 96.88 91 THR A C 1
ATOM 706 O O . THR A 1 91 ? 6.665 6.305 -16.078 1.00 96.88 91 THR A O 1
ATOM 709 N N . LEU A 1 92 ? 5.638 7.274 -14.325 1.00 97.69 92 LEU A N 1
ATOM 710 C CA . LEU A 1 92 ? 5.177 6.021 -13.733 1.00 97.69 92 LEU A CA 1
ATOM 711 C C . LEU A 1 92 ? 4.284 5.267 -14.718 1.00 97.69 92 LEU A C 1
ATOM 713 O O . LEU A 1 92 ? 4.513 4.087 -14.967 1.00 97.69 92 LEU A O 1
ATOM 717 N N . HIS A 1 93 ? 3.312 5.950 -15.325 1.00 97.50 93 HIS A N 1
ATOM 718 C CA . HIS A 1 93 ? 2.412 5.335 -16.290 1.00 97.50 93 HIS A CA 1
ATOM 719 C C . HIS A 1 93 ? 3.174 4.703 -17.461 1.00 97.50 93 HIS A C 1
ATOM 721 O O . HIS A 1 93 ? 2.933 3.543 -17.802 1.00 97.50 93 HIS A O 1
ATOM 727 N N . TYR A 1 94 ? 4.126 5.437 -18.048 1.00 96.38 94 TYR A N 1
ATOM 728 C CA . TYR A 1 94 ? 4.968 4.917 -19.123 1.00 96.38 94 TYR A CA 1
ATOM 729 C C . TYR A 1 94 ? 5.727 3.655 -18.693 1.00 96.38 94 TYR A C 1
ATOM 731 O O . TYR A 1 94 ? 5.638 2.631 -19.376 1.00 96.38 94 TYR A O 1
ATOM 739 N N . LEU A 1 95 ? 6.420 3.706 -17.550 1.00 97.12 95 LEU A N 1
ATOM 740 C CA . LEU A 1 95 ? 7.188 2.572 -17.036 1.00 97.12 95 LEU A CA 1
ATOM 741 C C . LEU A 1 95 ? 6.286 1.352 -16.836 1.00 97.12 95 LEU A C 1
ATOM 743 O O . LEU A 1 95 ? 6.551 0.292 -17.399 1.00 97.12 95 LEU A O 1
ATOM 747 N N . LEU A 1 96 ? 5.184 1.495 -16.099 1.00 97.50 96 LEU A N 1
ATOM 748 C CA . LEU A 1 96 ? 4.299 0.371 -15.804 1.00 97.50 96 LEU A CA 1
ATOM 749 C C . LEU A 1 96 ? 3.636 -0.197 -17.069 1.00 97.50 96 LEU A C 1
ATOM 751 O O . LEU A 1 96 ? 3.461 -1.412 -17.181 1.00 97.50 96 LEU A O 1
ATOM 755 N N . LYS A 1 97 ? 3.329 0.644 -18.064 1.00 95.81 97 LYS A N 1
ATOM 756 C CA . LYS A 1 97 ? 2.781 0.205 -19.355 1.00 95.81 97 LYS A CA 1
ATOM 757 C C . LYS A 1 97 ? 3.783 -0.632 -20.146 1.00 95.81 97 LYS A C 1
ATOM 759 O O . LYS A 1 97 ? 3.406 -1.639 -20.744 1.00 95.81 97 LYS A O 1
ATOM 764 N N . VAL A 1 98 ? 5.059 -0.246 -20.133 1.00 95.75 98 VAL A N 1
ATOM 765 C CA . VAL A 1 98 ? 6.139 -1.037 -20.740 1.00 95.75 98 VAL A CA 1
ATOM 766 C C . VAL A 1 98 ? 6.321 -2.363 -19.997 1.00 95.75 98 VAL A C 1
ATOM 768 O O . VAL A 1 98 ? 6.396 -3.407 -20.641 1.00 95.75 98 VAL A O 1
ATOM 771 N N . LEU A 1 99 ? 6.332 -2.344 -18.661 1.00 95.50 99 LEU A N 1
ATOM 772 C CA . LEU A 1 99 ? 6.536 -3.538 -17.829 1.00 95.50 99 LEU A CA 1
ATOM 773 C C . LEU A 1 99 ? 5.393 -4.556 -17.906 1.00 95.50 99 LEU A C 1
ATOM 775 O O . LEU A 1 99 ? 5.628 -5.752 -17.792 1.00 95.50 99 LEU A O 1
ATOM 779 N N . SER A 1 100 ? 4.162 -4.099 -18.117 1.00 94.50 100 SER A N 1
ATOM 780 C CA . SER A 1 100 ? 2.981 -4.964 -18.269 1.00 94.50 100 SER A CA 1
ATOM 781 C C . SER A 1 100 ? 2.789 -5.499 -19.694 1.00 94.50 100 SER A C 1
ATOM 783 O O . SER A 1 100 ? 1.943 -6.365 -19.922 1.00 94.50 100 SER A O 1
ATOM 785 N N . SER A 1 101 ? 3.566 -5.009 -20.665 1.00 93.25 101 SER A N 1
ATOM 786 C CA . SER A 1 101 ? 3.451 -5.394 -22.073 1.00 93.25 101 SER A CA 1
ATOM 787 C C . SER A 1 101 ? 4.426 -6.508 -22.457 1.00 93.25 101 SER A C 1
ATOM 789 O O . SER A 1 101 ? 5.571 -6.560 -22.009 1.00 93.25 101 SER A O 1
ATOM 791 N N . GLU A 1 102 ? 4.002 -7.380 -23.374 1.00 90.94 102 GLU A N 1
ATOM 792 C CA . GLU A 1 102 ? 4.911 -8.348 -23.992 1.00 90.94 102 GLU A CA 1
ATOM 793 C C . GLU A 1 102 ? 5.994 -7.636 -24.807 1.00 90.94 102 GLU A C 1
ATOM 795 O O . GLU A 1 102 ? 5.708 -6.747 -25.615 1.00 90.94 102 GLU A O 1
ATOM 800 N N . ARG A 1 103 ? 7.236 -8.109 -24.686 1.00 88.94 103 ARG A N 1
ATOM 801 C CA . ARG A 1 103 ? 8.389 -7.546 -25.396 1.00 88.94 103 ARG A CA 1
ATOM 802 C C . ARG A 1 103 ? 8.206 -7.521 -26.916 1.00 88.94 103 ARG A C 1
ATOM 804 O O . ARG A 1 103 ? 8.692 -6.602 -27.563 1.00 88.94 103 ARG A O 1
ATOM 811 N N . SER A 1 104 ? 7.505 -8.503 -27.482 1.00 88.88 104 SER A N 1
ATOM 812 C CA . SER A 1 104 ? 7.217 -8.610 -28.922 1.00 88.88 104 SER A CA 1
ATOM 813 C C . SER A 1 104 ? 6.324 -7.486 -29.459 1.00 88.88 104 SER A C 1
ATOM 815 O O . SER A 1 104 ? 6.353 -7.209 -30.654 1.00 88.88 104 SER A O 1
ATOM 817 N N . LYS A 1 105 ? 5.527 -6.855 -28.588 1.00 91.06 105 LYS A N 1
ATOM 818 C CA . LYS A 1 105 ? 4.582 -5.782 -28.930 1.00 91.06 105 LYS A CA 1
ATOM 819 C C . LYS A 1 105 ? 5.194 -4.390 -28.757 1.00 91.06 105 LYS A C 1
ATOM 821 O O . LYS A 1 105 ? 4.576 -3.404 -29.154 1.00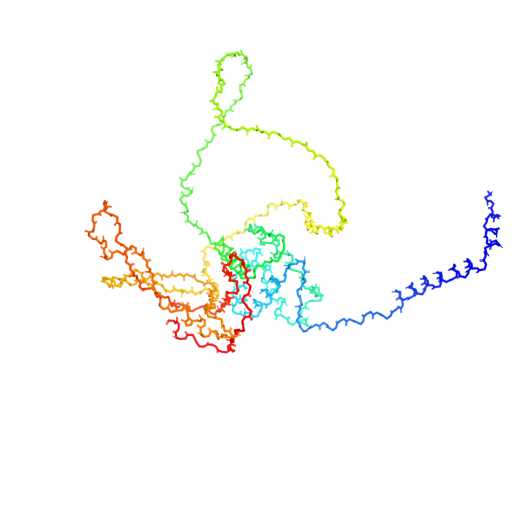 91.06 105 LYS A O 1
ATOM 826 N N . LEU A 1 106 ? 6.376 -4.300 -28.147 1.00 91.00 106 LEU A N 1
ATOM 827 C CA . LEU A 1 106 ? 7.047 -3.037 -27.864 1.00 91.00 106 LEU A CA 1
ATOM 828 C C . LEU A 1 106 ? 7.928 -2.589 -29.042 1.00 91.00 106 LEU A C 1
ATOM 830 O O . LEU A 1 106 ? 8.498 -3.432 -29.738 1.00 91.00 106 LEU A O 1
ATOM 834 N N . PRO A 1 107 ? 8.088 -1.268 -29.248 1.00 90.75 107 PRO A N 1
ATOM 835 C CA . PRO A 1 107 ? 9.036 -0.736 -30.220 1.00 90.75 107 PRO A CA 1
ATOM 836 C C . PRO A 1 107 ? 10.466 -1.228 -29.962 1.00 90.75 107 PRO A C 1
ATOM 838 O O . PRO A 1 107 ? 10.885 -1.375 -28.812 1.00 90.75 107 PRO A O 1
ATOM 841 N N . GLU A 1 108 ? 11.256 -1.401 -31.026 1.00 87.19 108 GLU A N 1
ATOM 842 C CA . GLU A 1 108 ? 12.668 -1.801 -30.907 1.00 87.19 108 GLU A CA 1
ATOM 843 C C . GLU A 1 108 ? 13.517 -0.794 -30.116 1.00 87.19 108 GLU A C 1
ATOM 845 O O . GLU A 1 108 ? 14.517 -1.186 -29.520 1.00 87.19 108 GLU A O 1
ATOM 850 N N . SER A 1 109 ? 13.090 0.473 -30.065 1.00 89.19 109 SER A N 1
ATOM 851 C CA . SER A 1 109 ? 13.743 1.548 -29.313 1.00 89.19 109 SER A CA 1
ATOM 852 C C . SER A 1 109 ? 13.632 1.405 -27.796 1.00 89.19 109 SER A C 1
ATOM 854 O O . SER A 1 109 ? 14.365 2.075 -27.079 1.00 89.19 109 SER A O 1
ATOM 856 N N . VAL A 1 110 ? 12.702 0.588 -27.291 1.00 90.81 110 VAL A N 1
ATOM 857 C CA . VAL A 1 110 ? 12.554 0.382 -25.848 1.00 90.81 110 VAL A CA 1
ATOM 858 C C . VAL A 1 110 ? 13.728 -0.455 -25.355 1.00 90.81 110 VAL A C 1
ATOM 860 O O . VAL A 1 110 ? 13.951 -1.570 -25.836 1.00 90.81 110 VAL A O 1
ATOM 863 N N . GLU A 1 111 ? 14.462 0.052 -24.376 1.00 88.94 111 GLU A N 1
ATOM 864 C CA . GLU A 1 111 ? 15.584 -0.665 -23.773 1.00 88.94 111 GLU A CA 1
ATOM 865 C C . GLU A 1 111 ? 15.109 -1.875 -22.947 1.00 88.94 111 GLU A C 1
ATOM 867 O O . GLU A 1 111 ? 13.967 -1.942 -22.490 1.00 88.94 111 GLU A O 1
ATOM 872 N N . ASP A 1 112 ? 15.966 -2.891 -22.832 1.00 89.75 112 ASP A N 1
ATOM 873 C CA . ASP A 1 112 ? 15.746 -4.067 -21.981 1.00 89.75 112 ASP A CA 1
ATOM 874 C C . ASP A 1 112 ? 17.100 -4.509 -21.394 1.00 89.75 112 ASP A C 1
ATOM 876 O O . ASP A 1 112 ? 17.939 -5.041 -22.139 1.00 89.75 112 ASP A O 1
ATOM 880 N N . PRO A 1 113 ? 17.348 -4.272 -20.091 1.00 92.44 113 PRO A N 1
ATOM 881 C CA . PRO A 1 113 ? 16.394 -3.773 -19.092 1.00 92.44 113 PRO A CA 1
ATOM 882 C C . PRO A 1 113 ? 16.040 -2.282 -19.257 1.00 92.44 113 PRO A C 1
ATOM 884 O O . PRO A 1 113 ? 16.803 -1.523 -19.840 1.00 92.44 113 PRO A O 1
ATOM 887 N N . LEU A 1 114 ? 14.883 -1.882 -18.728 1.00 94.62 114 LEU A N 1
ATOM 888 C CA . LEU A 1 114 ? 14.388 -0.505 -18.713 1.00 94.62 114 LEU A CA 1
ATOM 889 C C . LEU A 1 114 ? 15.015 0.296 -17.561 1.00 94.62 114 LEU A C 1
ATOM 891 O O . LEU A 1 114 ? 15.081 -0.197 -16.431 1.00 94.62 114 LEU A O 1
ATOM 895 N N . ASP A 1 115 ? 15.431 1.529 -17.846 1.00 94.62 115 ASP A N 1
ATOM 896 C CA . ASP A 1 115 ? 16.009 2.466 -16.878 1.00 94.62 115 ASP A CA 1
ATOM 897 C C . ASP A 1 115 ? 14.912 3.309 -16.178 1.00 94.62 115 ASP A C 1
ATOM 899 O O . ASP A 1 115 ? 14.195 4.059 -16.847 1.00 94.62 115 ASP A O 1
ATOM 903 N N . PRO A 1 116 ? 14.748 3.210 -14.840 1.00 95.50 116 PRO A N 1
ATOM 904 C CA . PRO A 1 116 ? 13.767 3.994 -14.089 1.00 95.50 116 PRO A CA 1
ATOM 905 C C . PRO A 1 116 ? 14.258 5.393 -13.656 1.00 95.50 116 PRO A C 1
ATOM 907 O O . PRO A 1 116 ? 13.566 6.048 -12.874 1.00 95.50 116 PRO A O 1
ATOM 910 N N . THR A 1 117 ? 15.421 5.868 -14.117 1.00 94.31 117 THR A N 1
ATOM 911 C CA . THR A 1 117 ? 16.043 7.132 -13.666 1.00 94.31 117 THR A CA 1
ATOM 912 C C . THR A 1 117 ? 15.103 8.337 -13.747 1.00 94.31 117 THR A C 1
ATOM 914 O O . THR A 1 117 ? 15.032 9.116 -12.800 1.00 94.31 117 THR A O 1
ATOM 917 N N . GLU A 1 118 ? 14.313 8.470 -14.813 1.00 94.25 118 GLU A N 1
ATOM 918 C CA . GLU A 1 118 ? 13.366 9.588 -14.961 1.00 94.25 118 GLU A CA 1
ATOM 919 C C . GLU A 1 118 ? 12.314 9.637 -13.841 1.00 94.25 118 GLU A C 1
ATOM 921 O O . GLU A 1 118 ? 11.909 10.716 -13.405 1.00 94.25 118 GLU A O 1
ATOM 926 N N . LEU A 1 119 ? 11.878 8.477 -13.333 1.00 95.50 119 LEU A N 1
ATOM 927 C CA . LEU A 1 119 ? 10.936 8.425 -12.213 1.00 95.50 119 LEU A CA 1
ATOM 928 C C . LEU A 1 119 ? 11.624 8.850 -10.917 1.00 95.50 119 LEU A C 1
ATOM 930 O O . LEU A 1 119 ? 11.047 9.590 -10.127 1.00 95.50 119 LEU A O 1
ATOM 934 N N . ILE A 1 120 ? 12.863 8.398 -10.715 1.00 92.94 120 ILE A N 1
ATOM 935 C CA . ILE A 1 120 ? 13.678 8.768 -9.556 1.00 92.94 120 ILE A CA 1
ATOM 936 C C . ILE A 1 120 ? 13.858 10.289 -9.515 1.00 92.94 120 ILE A C 1
ATOM 938 O O . ILE A 1 120 ? 13.602 10.904 -8.483 1.00 92.94 120 ILE A O 1
ATOM 942 N N . VAL A 1 121 ? 14.21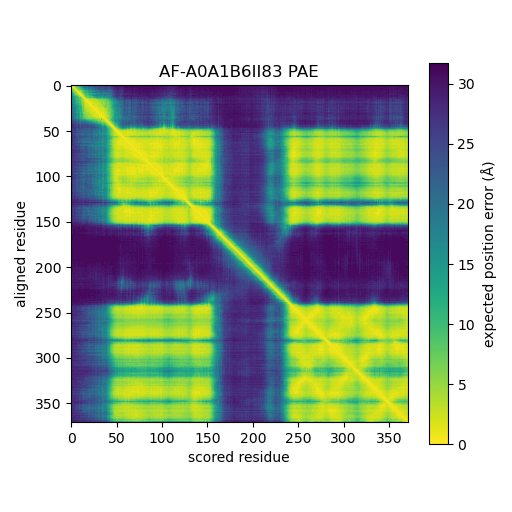7 10.906 -10.644 1.00 92.38 121 VAL A N 1
ATOM 943 C CA . VAL A 1 121 ? 14.354 12.366 -10.766 1.00 92.38 121 VAL A CA 1
ATOM 944 C C . VAL A 1 121 ? 13.027 13.075 -10.477 1.00 92.38 121 VAL A C 1
ATOM 946 O O . VAL A 1 121 ? 13.004 14.023 -9.697 1.00 92.38 121 VAL A O 1
ATOM 949 N N . ALA A 1 122 ? 11.912 12.597 -11.037 1.00 93.56 122 ALA A N 1
ATOM 950 C CA . ALA A 1 122 ? 10.595 13.193 -10.802 1.00 93.56 122 ALA A CA 1
ATOM 951 C C . ALA A 1 122 ? 10.154 13.135 -9.325 1.00 93.56 122 ALA A C 1
ATOM 953 O O . ALA A 1 122 ? 9.501 14.059 -8.836 1.00 93.56 122 ALA A O 1
ATOM 954 N N . LEU A 1 123 ? 10.513 12.069 -8.603 1.00 91.56 123 LEU A N 1
ATOM 955 C CA . LEU A 1 123 ? 10.220 11.941 -7.174 1.00 91.56 123 LEU A CA 1
ATOM 956 C C . LEU A 1 123 ? 11.141 12.823 -6.311 1.00 91.56 123 LEU A C 1
ATOM 958 O O . LEU A 1 123 ? 10.676 13.415 -5.339 1.00 91.56 123 LEU A O 1
ATOM 962 N N . LEU A 1 124 ? 12.418 12.973 -6.684 1.00 89.56 124 LEU A N 1
ATOM 963 C CA . LEU A 1 124 ? 13.348 13.902 -6.023 1.00 89.56 124 LEU A CA 1
ATOM 964 C C . LEU A 1 124 ? 12.856 15.357 -6.100 1.00 89.56 124 LEU A C 1
ATOM 966 O O . LEU A 1 124 ? 12.941 16.095 -5.120 1.00 89.56 124 LEU A O 1
ATOM 970 N N . GLU A 1 125 ? 12.297 15.767 -7.243 1.00 87.81 125 GLU A N 1
ATOM 971 C CA . GLU A 1 125 ? 11.701 17.102 -7.428 1.00 87.81 125 GLU A CA 1
ATOM 972 C C . GLU A 1 125 ? 10.508 17.360 -6.489 1.00 87.81 125 GLU A C 1
ATOM 974 O O . GLU A 1 125 ? 10.248 18.506 -6.125 1.00 87.81 125 GLU A O 1
ATOM 979 N N . HIS A 1 126 ? 9.817 16.305 -6.046 1.00 83.50 126 HIS A N 1
ATOM 980 C CA . HIS A 1 126 ? 8.736 16.378 -5.058 1.00 83.50 126 HIS A CA 1
ATOM 981 C C . HIS A 1 126 ? 9.239 16.400 -3.604 1.00 83.50 126 HIS A C 1
ATOM 983 O O . HIS A 1 126 ? 8.452 16.275 -2.669 1.00 83.50 126 HIS A O 1
ATOM 989 N N . GLY A 1 127 ? 10.545 16.595 -3.397 1.00 77.00 127 GLY A N 1
ATOM 990 C CA . GLY A 1 127 ? 11.149 16.708 -2.071 1.00 77.00 127 GLY A CA 1
ATOM 991 C C . GLY A 1 127 ? 11.487 15.366 -1.431 1.00 77.00 127 GLY A C 1
ATOM 992 O O . GLY A 1 127 ? 11.830 15.330 -0.249 1.00 77.00 127 GLY A O 1
ATOM 993 N N . TRP A 1 128 ? 11.427 14.266 -2.186 1.00 78.56 128 TRP A N 1
ATOM 994 C CA . TRP A 1 128 ? 11.923 12.994 -1.683 1.00 78.56 128 TRP A CA 1
ATOM 995 C C . TRP A 1 128 ? 13.446 13.022 -1.603 1.00 78.56 128 TRP A C 1
ATOM 997 O O . TRP A 1 128 ? 14.120 13.368 -2.570 1.00 78.56 128 TRP A O 1
ATOM 1007 N N . SER A 1 129 ? 14.006 12.651 -0.456 1.00 71.81 129 SER A N 1
ATOM 1008 C CA . SER A 1 129 ? 15.447 12.527 -0.269 1.00 71.81 129 SER A CA 1
ATOM 1009 C C . SER A 1 129 ? 15.828 11.057 -0.119 1.00 71.81 129 SER A C 1
ATOM 1011 O O . SER A 1 129 ? 15.280 10.336 0.711 1.00 71.81 129 SER A O 1
ATOM 1013 N N . PHE A 1 130 ? 16.795 10.598 -0.916 1.00 66.75 130 PHE A N 1
ATOM 1014 C CA . PHE A 1 130 ? 17.431 9.309 -0.661 1.00 66.75 130 PHE A CA 1
ATOM 1015 C C . PHE A 1 130 ? 18.486 9.484 0.425 1.00 66.75 130 PHE A C 1
ATOM 1017 O O . PHE A 1 130 ? 19.447 10.238 0.251 1.00 66.75 130 PHE A O 1
ATOM 1024 N N . ALA A 1 131 ? 18.362 8.724 1.511 1.00 63.62 131 ALA A N 1
ATOM 1025 C CA . ALA A 1 131 ? 19.557 8.289 2.214 1.00 63.62 131 ALA A CA 1
ATOM 1026 C C . ALA A 1 131 ? 20.301 7.302 1.300 1.00 63.62 131 ALA A C 1
ATOM 1028 O O . ALA A 1 131 ? 19.686 6.443 0.665 1.00 63.62 131 ALA A O 1
ATOM 1029 N N . SER A 1 132 ? 21.623 7.418 1.203 1.00 68.44 132 SER A N 1
ATOM 1030 C CA . SER A 1 132 ? 22.428 6.447 0.461 1.00 68.44 132 SER A CA 1
ATOM 1031 C C . SER A 1 132 ? 22.204 5.040 1.036 1.00 68.44 132 SER A C 1
ATOM 1033 O O . SER A 1 132 ? 22.518 4.811 2.201 1.00 68.44 132 SER A O 1
ATOM 1035 N N . GLY A 1 133 ? 21.677 4.099 0.242 1.00 82.50 133 GLY A N 1
ATOM 1036 C CA . GLY A 1 133 ? 21.520 2.694 0.645 1.00 82.50 133 GLY A CA 1
ATOM 1037 C C . GLY A 1 133 ? 20.158 2.073 0.324 1.00 82.50 133 GLY A C 1
ATOM 1038 O O . GLY A 1 133 ? 19.373 2.617 -0.451 1.00 82.50 133 GLY A O 1
ATOM 1039 N N . GLU A 1 134 ? 19.908 0.899 0.906 1.00 87.19 134 GLU A N 1
ATOM 1040 C CA . GLU A 1 134 ? 18.645 0.157 0.786 1.00 87.19 134 GLU A CA 1
ATOM 1041 C C . GLU A 1 134 ? 17.500 0.885 1.511 1.00 87.19 134 GLU A C 1
ATOM 1043 O O . GLU A 1 134 ? 17.712 1.444 2.584 1.00 87.19 134 GLU A O 1
ATOM 1048 N N . GLN A 1 135 ? 16.291 0.855 0.940 1.00 90.88 135 GLN A N 1
ATOM 1049 C CA . GLN A 1 135 ? 15.100 1.543 1.465 1.00 90.88 135 GLN A CA 1
ATOM 1050 C C . GLN A 1 135 ? 13.910 0.584 1.614 1.00 90.88 135 GLN A C 1
ATOM 1052 O O . GLN A 1 135 ? 13.896 -0.503 1.023 1.00 90.88 135 GLN A O 1
ATOM 1057 N N . ASP A 1 136 ? 12.891 0.997 2.374 1.00 92.56 136 ASP A N 1
ATOM 1058 C CA . ASP A 1 136 ? 11.642 0.248 2.519 1.00 92.56 136 ASP A CA 1
ATOM 1059 C C . ASP A 1 136 ? 10.717 0.472 1.305 1.00 92.56 136 ASP A C 1
ATOM 1061 O O . ASP A 1 136 ? 10.351 1.595 0.953 1.00 92.56 136 ASP A O 1
ATOM 1065 N N . ALA A 1 137 ? 10.310 -0.618 0.649 1.00 95.31 137 ALA A N 1
ATOM 1066 C CA . ALA A 1 137 ? 9.379 -0.563 -0.476 1.00 95.31 137 ALA A CA 1
ATOM 1067 C C . ALA A 1 137 ? 7.971 -0.100 -0.057 1.00 95.31 137 ALA A C 1
ATOM 1069 O O . ALA A 1 137 ? 7.249 0.460 -0.882 1.00 95.31 137 ALA A O 1
ATOM 1070 N N . HIS A 1 138 ? 7.571 -0.332 1.199 1.00 96.12 138 HIS A N 1
ATOM 1071 C CA . HIS A 1 138 ? 6.279 0.106 1.732 1.00 96.12 138 HIS A CA 1
ATOM 1072 C C . HIS A 1 138 ? 6.239 1.620 1.959 1.00 96.12 138 HIS A C 1
ATOM 1074 O O . HIS A 1 138 ? 5.240 2.264 1.638 1.00 96.12 138 HIS A O 1
ATOM 1080 N N . GLU A 1 139 ? 7.348 2.198 2.416 1.00 94.50 139 GLU A N 1
ATOM 1081 C CA . GLU A 1 139 ? 7.503 3.650 2.523 1.00 94.50 139 GLU A CA 1
ATOM 1082 C C . GLU A 1 139 ? 7.453 4.305 1.139 1.00 94.50 139 GLU A C 1
ATOM 1084 O O . GLU A 1 139 ? 6.663 5.225 0.919 1.00 94.50 139 GLU A O 1
ATOM 1089 N N . LEU A 1 140 ? 8.206 3.766 0.170 1.00 94.44 140 LEU A N 1
ATOM 1090 C CA . LEU A 1 140 ? 8.139 4.229 -1.218 1.00 94.44 140 LEU A CA 1
ATOM 1091 C C . LEU A 1 140 ? 6.719 4.108 -1.795 1.00 94.44 140 LEU A C 1
ATOM 1093 O O . LEU A 1 140 ? 6.284 4.996 -2.522 1.00 94.44 140 LEU A O 1
ATOM 1097 N N . TYR A 1 141 ? 5.983 3.036 -1.488 1.00 96.88 141 TYR A N 1
ATOM 1098 C CA . TYR A 1 141 ? 4.593 2.894 -1.923 1.00 96.88 141 TYR A CA 1
ATOM 1099 C C . TYR A 1 141 ? 3.727 4.057 -1.427 1.00 96.88 141 TYR A C 1
ATOM 1101 O O . TYR A 1 141 ? 3.038 4.681 -2.231 1.00 96.88 141 TYR A O 1
ATOM 1109 N N . HIS A 1 142 ? 3.787 4.381 -0.134 1.00 95.00 142 HIS A N 1
ATOM 1110 C CA . HIS A 1 142 ? 2.998 5.476 0.432 1.00 95.00 142 HIS A CA 1
ATOM 1111 C C . HIS A 1 142 ? 3.424 6.846 -0.077 1.00 95.00 142 HIS A C 1
ATOM 1113 O O . HIS A 1 142 ? 2.560 7.679 -0.354 1.00 95.00 142 HIS A O 1
ATOM 1119 N N . LEU A 1 143 ? 4.726 7.066 -0.256 1.00 93.44 143 LEU A N 1
ATOM 1120 C CA . LEU A 1 143 ? 5.215 8.269 -0.908 1.00 93.44 143 LEU A CA 1
ATOM 1121 C C . LEU A 1 143 ? 4.621 8.391 -2.312 1.00 93.44 143 LEU A C 1
ATOM 1123 O O . LEU A 1 143 ? 4.042 9.417 -2.640 1.00 93.44 143 LEU A O 1
ATOM 1127 N N . LEU A 1 144 ? 4.712 7.329 -3.117 1.00 95.25 144 LEU A N 1
ATOM 1128 C CA . LEU A 1 144 ? 4.213 7.329 -4.485 1.00 95.25 144 LEU A CA 1
ATOM 1129 C C . LEU A 1 144 ? 2.708 7.608 -4.533 1.00 95.25 144 LEU A C 1
ATOM 1131 O O . LEU A 1 144 ? 2.279 8.439 -5.327 1.00 95.25 144 LEU A O 1
ATOM 1135 N N . MET A 1 145 ? 1.912 6.952 -3.681 1.00 93.88 145 MET A N 1
ATOM 1136 C CA . MET A 1 145 ? 0.471 7.214 -3.600 1.00 93.88 145 MET A CA 1
ATOM 1137 C C . MET A 1 145 ? 0.199 8.675 -3.223 1.00 93.88 145 MET A C 1
ATOM 1139 O O . MET A 1 145 ? -0.554 9.342 -3.925 1.00 93.88 145 MET A O 1
ATOM 1143 N N . THR A 1 146 ? 0.872 9.199 -2.194 1.00 92.12 146 THR A N 1
ATOM 1144 C CA . THR A 1 146 ? 0.709 10.592 -1.737 1.00 92.12 146 THR A CA 1
ATOM 1145 C C . THR A 1 146 ? 1.080 11.589 -2.835 1.00 92.12 146 THR A C 1
ATOM 1147 O O . THR A 1 146 ? 0.319 12.509 -3.116 1.00 92.12 146 THR A O 1
ATOM 1150 N N . THR A 1 147 ? 2.208 11.387 -3.521 1.00 93.50 147 THR A N 1
ATOM 1151 C CA . THR A 1 147 ? 2.639 12.253 -4.626 1.00 93.50 147 THR A CA 1
ATOM 1152 C C . THR A 1 147 ? 1.654 12.224 -5.793 1.00 93.50 147 THR A C 1
ATOM 1154 O O . THR A 1 147 ? 1.356 13.271 -6.362 1.00 93.50 147 THR A O 1
ATOM 1157 N N . LEU A 1 148 ? 1.105 11.056 -6.140 1.00 92.69 148 LEU A N 1
ATOM 1158 C CA . LEU A 1 148 ? 0.089 10.954 -7.190 1.00 92.69 148 LEU A CA 1
ATOM 1159 C C . LEU A 1 148 ? -1.219 11.653 -6.794 1.00 92.69 148 LEU A C 1
ATOM 1161 O O . LEU A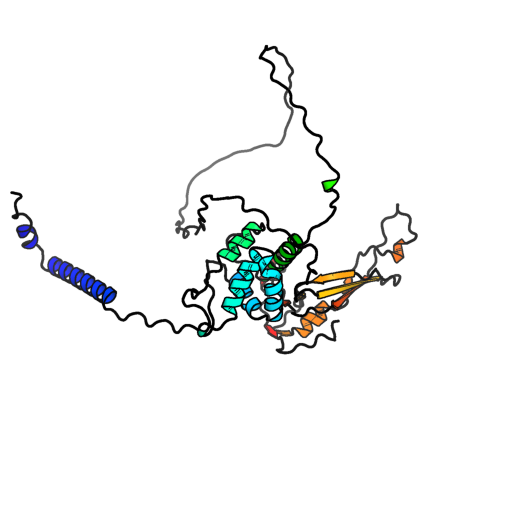 1 148 ? -1.829 12.312 -7.635 1.00 92.69 148 LEU A O 1
ATOM 1165 N N . GLU A 1 149 ? -1.645 11.544 -5.531 1.00 89.06 149 GLU A N 1
ATOM 1166 C CA . GLU A 1 149 ? -2.796 12.300 -5.025 1.00 89.06 149 GLU A CA 1
ATOM 1167 C C . GLU A 1 149 ? -2.535 13.813 -5.077 1.00 89.06 149 GLU A C 1
ATOM 1169 O O . GLU A 1 149 ? -3.395 14.574 -5.520 1.00 89.06 149 GLU A O 1
ATOM 1174 N N . GLU A 1 150 ? -1.338 14.268 -4.700 1.00 88.06 150 GLU A N 1
ATOM 1175 C CA . GLU A 1 150 ? -0.954 15.678 -4.790 1.00 88.06 150 GLU A CA 1
ATOM 1176 C C . GLU A 1 150 ? -0.925 16.204 -6.230 1.00 88.06 150 GLU A C 1
ATOM 1178 O O . GLU A 1 150 ? -1.440 17.295 -6.484 1.00 88.06 150 GLU A O 1
ATOM 1183 N N . GLU A 1 151 ? -0.337 15.465 -7.177 1.00 89.19 151 GLU A N 1
ATOM 1184 C CA . GLU A 1 151 ? -0.350 15.828 -8.602 1.00 89.19 151 GLU A CA 1
ATOM 1185 C C . GLU A 1 151 ? -1.792 15.901 -9.129 1.00 89.19 151 GLU A C 1
ATOM 1187 O O . GLU A 1 151 ? -2.152 16.841 -9.844 1.00 89.19 151 GLU A O 1
ATOM 1192 N N . ALA A 1 152 ? -2.654 14.978 -8.696 1.00 82.62 152 ALA A N 1
ATOM 1193 C CA . ALA A 1 152 ? -4.067 14.985 -9.052 1.00 82.62 152 ALA A CA 1
ATOM 1194 C C . ALA A 1 152 ? -4.848 16.161 -8.448 1.00 82.62 152 ALA A C 1
ATOM 1196 O O . ALA A 1 152 ? -5.743 16.703 -9.100 1.00 82.62 152 ALA A O 1
ATOM 1197 N N . HIS A 1 153 ? -4.506 16.592 -7.232 1.00 74.50 153 HIS A N 1
ATOM 1198 C CA . HIS A 1 153 ? -5.136 17.732 -6.569 1.00 74.50 153 HIS A CA 1
ATOM 1199 C C . HIS A 1 153 ? -4.633 19.086 -7.079 1.00 74.50 153 HIS A C 1
ATOM 1201 O O . HIS A 1 153 ? -5.437 20.003 -7.213 1.00 74.50 153 HIS A O 1
ATOM 1207 N N . LYS A 1 154 ? -3.348 19.224 -7.433 1.00 67.81 154 LYS A N 1
ATOM 1208 C CA . LYS A 1 154 ? -2.796 20.447 -8.057 1.00 67.81 154 LYS A CA 1
ATOM 1209 C C . LYS A 1 154 ? -3.416 20.737 -9.429 1.00 67.81 154 LYS A C 1
ATOM 1211 O O . LYS A 1 154 ? -3.365 21.871 -9.900 1.00 67.81 154 LYS A O 1
ATOM 1216 N N . ALA A 1 155 ? -4.027 19.734 -10.059 1.00 54.84 155 ALA A N 1
ATOM 1217 C CA . ALA A 1 155 ? -4.813 19.898 -11.276 1.00 54.84 155 ALA A CA 1
ATOM 1218 C C . ALA A 1 155 ? -6.220 20.497 -11.037 1.00 54.84 155 ALA A C 1
ATOM 1220 O O . ALA A 1 155 ? -6.903 20.815 -12.011 1.00 54.84 155 ALA A O 1
ATOM 1221 N N . ILE A 1 156 ? -6.647 20.666 -9.778 1.00 52.28 156 ILE A N 1
ATOM 1222 C CA . ILE A 1 156 ? -7.944 21.226 -9.374 1.00 52.28 156 ILE A CA 1
ATOM 1223 C C . ILE A 1 156 ? -7.704 22.646 -8.826 1.00 52.28 156 ILE A C 1
ATOM 1225 O O . ILE A 1 156 ? -6.971 22.798 -7.849 1.00 52.28 156 ILE A O 1
ATOM 1229 N N . PRO A 1 157 ? -8.292 23.707 -9.407 1.00 47.66 157 PRO A N 1
ATOM 1230 C CA . PRO A 1 157 ? -8.180 25.042 -8.835 1.00 47.66 157 PRO A CA 1
ATOM 1231 C C . PRO A 1 157 ? -8.865 25.088 -7.467 1.00 47.66 157 PRO A C 1
ATOM 1233 O O . PRO A 1 157 ? -10.033 24.726 -7.327 1.00 47.66 157 PRO A O 1
ATOM 1236 N N . VAL A 1 158 ? -8.139 25.564 -6.457 1.00 45.88 158 VAL A N 1
ATOM 1237 C CA . VAL A 1 158 ? -8.746 26.054 -5.219 1.00 45.88 158 VAL A CA 1
ATOM 1238 C C . VAL A 1 158 ? -9.196 27.483 -5.505 1.00 45.88 158 VAL A C 1
ATOM 1240 O O . VAL A 1 158 ? -8.407 28.415 -5.378 1.00 45.88 158 VAL A O 1
ATOM 1243 N N . ASP A 1 159 ? -10.444 27.665 -5.934 1.00 46.22 159 ASP A N 1
ATOM 1244 C CA . ASP A 1 159 ? -11.054 28.997 -5.900 1.00 46.22 159 ASP A CA 1
ATOM 1245 C C . ASP A 1 159 ? -11.150 29.443 -4.428 1.00 46.22 159 ASP A C 1
ATOM 1247 O O . ASP A 1 159 ? -11.795 28.784 -3.610 1.00 46.22 159 ASP A O 1
ATOM 1251 N N . GLY A 1 160 ? -10.506 30.563 -4.085 1.00 52.47 160 GLY A N 1
ATOM 1252 C CA . GLY A 1 160 ? -10.772 31.295 -2.841 1.00 52.47 160 GLY A CA 1
ATOM 1253 C C . GLY A 1 160 ? -10.041 30.820 -1.579 1.00 52.47 160 GLY A C 1
ATOM 1254 O O . GLY A 1 160 ? -10.644 30.743 -0.508 1.00 52.47 160 GLY A O 1
ATOM 1255 N N . GLY A 1 161 ? -8.738 30.544 -1.656 1.00 49.72 161 GLY A N 1
ATOM 1256 C CA . GLY A 1 161 ? -7.912 30.444 -0.448 1.00 49.72 161 GLY A CA 1
ATOM 1257 C C . GLY A 1 161 ? -7.803 31.795 0.280 1.00 49.72 161 GLY A C 1
ATOM 1258 O O . GLY A 1 161 ? -7.601 32.826 -0.351 1.00 49.72 161 GLY A O 1
ATOM 1259 N N . LEU A 1 162 ? -7.867 31.788 1.618 1.00 46.28 162 LEU A N 1
ATOM 1260 C CA . LEU A 1 162 ? -7.765 32.965 2.514 1.00 46.28 162 LEU A CA 1
ATOM 1261 C C . LEU A 1 162 ? -6.546 33.884 2.275 1.00 46.28 162 LEU A C 1
ATOM 1263 O O . LEU A 1 162 ? -6.522 35.005 2.780 1.00 46.28 162 LEU A O 1
ATOM 1267 N N . LEU A 1 163 ? -5.538 33.412 1.538 1.00 51.25 163 LEU A N 1
ATOM 1268 C CA . LEU A 1 163 ? -4.322 34.154 1.208 1.00 51.25 163 LEU A CA 1
ATOM 1269 C C . LEU A 1 163 ? -4.544 35.231 0.130 1.00 51.25 163 LEU A C 1
ATOM 1271 O O . LEU A 1 163 ? -3.788 36.194 0.083 1.00 51.25 163 LEU A O 1
ATOM 1275 N N . ASP A 1 164 ? -5.584 35.087 -0.696 1.00 49.91 164 ASP A N 1
ATOM 1276 C CA . ASP A 1 164 ? -5.896 36.004 -1.805 1.00 49.91 164 ASP A CA 1
ATOM 1277 C C . ASP A 1 164 ? -6.601 37.294 -1.331 1.00 49.91 164 ASP A C 1
ATOM 1279 O O . ASP A 1 164 ? -6.740 38.259 -2.074 1.00 49.91 164 ASP A O 1
ATOM 1283 N N . SER A 1 165 ? -7.005 37.349 -0.054 1.00 43.34 165 SER A N 1
ATOM 1284 C CA . SER A 1 165 ? -7.563 38.549 0.595 1.00 43.34 165 SER A CA 1
ATOM 1285 C C . SER A 1 165 ? -6.496 39.540 1.078 1.00 43.34 165 SER A C 1
ATOM 1287 O O . SER A 1 165 ? -6.827 40.553 1.696 1.00 43.34 165 SER A O 1
ATOM 1289 N N . LEU A 1 166 ? -5.215 39.248 0.846 1.00 45.16 166 LEU A N 1
ATOM 1290 C CA . LEU A 1 166 ? -4.104 40.140 1.159 1.00 45.16 166 LEU A CA 1
ATOM 1291 C C . LEU A 1 166 ? -3.578 40.751 -0.143 1.00 45.16 166 LEU A C 1
ATOM 1293 O O . LEU A 1 166 ? -2.524 40.365 -0.644 1.00 45.16 166 LEU A O 1
ATOM 1297 N N . GLU A 1 167 ? -4.320 41.705 -0.705 1.00 39.47 167 GLU A N 1
ATOM 1298 C CA . GLU A 1 167 ? -3.812 42.523 -1.810 1.00 39.47 167 GLU A CA 1
ATOM 1299 C C . GLU A 1 167 ? -2.562 43.307 -1.352 1.00 39.47 167 GLU A C 1
ATOM 1301 O O . GLU A 1 167 ? -2.619 44.023 -0.343 1.00 39.47 167 GLU A O 1
ATOM 1306 N N . PRO A 1 168 ? -1.429 43.234 -2.073 1.00 36.81 168 PRO A N 1
ATOM 1307 C CA . PRO A 1 168 ? -0.298 44.120 -1.831 1.00 36.81 168 PRO A CA 1
ATOM 1308 C C . PRO A 1 168 ? -0.649 45.546 -2.277 1.00 36.81 168 PRO A C 1
ATOM 1310 O O . PRO A 1 168 ? -1.025 45.775 -3.427 1.00 36.81 168 PRO A O 1
ATOM 1313 N N . GLN A 1 169 ? -0.503 46.514 -1.370 1.00 28.58 169 GLN A N 1
ATOM 1314 C CA . GLN A 1 169 ? -0.617 47.943 -1.681 1.00 28.58 169 GLN A CA 1
ATOM 1315 C C . GLN A 1 169 ? 0.434 48.338 -2.742 1.00 28.58 169 GLN A C 1
ATOM 1317 O O . GLN A 1 169 ? 1.581 47.897 -2.640 1.00 28.58 169 GLN A O 1
ATOM 1322 N N . PRO A 1 170 ? 0.094 49.165 -3.748 1.00 31.89 170 PRO A N 1
ATOM 1323 C CA . PRO A 1 170 ? 1.048 49.578 -4.772 1.00 31.89 170 PRO A CA 1
ATOM 1324 C C . PRO A 1 170 ? 2.107 50.525 -4.188 1.00 31.89 170 PRO A C 1
ATOM 1326 O O . PRO A 1 170 ? 1.780 51.570 -3.630 1.00 31.89 170 PRO A O 1
ATOM 1329 N N . GLU A 1 171 ? 3.382 50.159 -4.338 1.00 30.78 171 GLU A N 1
ATOM 1330 C CA . GLU A 1 171 ? 4.533 50.959 -3.908 1.00 30.78 171 GLU A CA 1
ATOM 1331 C C . GLU A 1 171 ? 4.618 52.295 -4.674 1.00 30.78 171 GLU A C 1
ATOM 1333 O O . GLU A 1 171 ? 4.680 52.337 -5.908 1.00 30.78 171 GLU A O 1
ATOM 1338 N N . GLU A 1 172 ? 4.654 53.403 -3.928 1.00 33.56 172 GLU A N 1
ATOM 1339 C CA . GLU A 1 172 ? 4.979 54.735 -4.438 1.00 33.56 172 GLU A CA 1
ATOM 1340 C C . GLU A 1 172 ? 6.444 54.805 -4.900 1.00 33.56 172 GLU A C 1
ATOM 1342 O O . GLU A 1 172 ? 7.382 54.477 -4.174 1.00 33.56 172 GLU A O 1
ATOM 1347 N N . LYS A 1 173 ? 6.654 55.295 -6.127 1.00 28.73 173 LYS A N 1
ATOM 1348 C CA . LYS A 1 173 ? 7.976 55.641 -6.667 1.00 28.73 173 LYS A CA 1
ATOM 1349 C C . LYS A 1 173 ? 8.578 56.821 -5.896 1.00 28.73 173 LYS A C 1
ATOM 1351 O O . LYS A 1 173 ? 8.090 57.940 -6.040 1.00 28.73 173 LYS A O 1
ATOM 1356 N N . MET A 1 174 ? 9.707 56.614 -5.219 1.00 27.70 174 MET A N 1
ATOM 1357 C CA . MET A 1 174 ? 10.590 57.709 -4.794 1.00 27.70 174 MET A CA 1
ATOM 1358 C C . MET A 1 174 ? 11.748 57.917 -5.781 1.00 27.70 174 MET A C 1
ATOM 1360 O O . MET A 1 174 ? 12.428 56.982 -6.201 1.00 27.70 174 MET A O 1
ATOM 1364 N N . LEU A 1 175 ? 11.925 59.183 -6.168 1.00 29.44 175 LEU A N 1
ATOM 1365 C CA . LEU A 1 175 ? 13.060 59.739 -6.912 1.00 29.44 175 LEU A CA 1
ATOM 1366 C C . LEU A 1 175 ? 14.308 59.858 -6.007 1.00 29.44 175 LEU A C 1
ATOM 1368 O O . LEU A 1 175 ? 14.165 59.861 -4.785 1.00 29.44 175 LEU A O 1
ATOM 1372 N N . PRO A 1 176 ? 15.525 59.964 -6.578 1.00 31.16 176 PRO A N 1
ATOM 1373 C CA . PRO A 1 176 ? 16.767 59.859 -5.817 1.00 31.16 176 PRO A CA 1
ATOM 1374 C C . PRO A 1 176 ? 17.208 61.201 -5.216 1.00 31.16 176 PRO A C 1
ATOM 1376 O O . PRO A 1 176 ? 17.238 62.213 -5.918 1.00 31.16 176 PRO A O 1
ATOM 1379 N N . GLU A 1 177 ? 17.643 61.185 -3.954 1.00 29.31 177 GLU A N 1
ATOM 1380 C CA . GLU A 1 177 ? 18.403 62.280 -3.340 1.00 29.31 177 GLU A CA 1
ATOM 1381 C C . GLU A 1 177 ? 19.877 61.908 -3.108 1.00 29.31 177 GLU A C 1
ATOM 1383 O O . GLU A 1 177 ? 20.251 60.749 -2.930 1.00 29.31 177 GLU A O 1
ATOM 1388 N N . SER A 1 178 ? 20.695 62.956 -3.202 1.00 30.20 178 SER A N 1
ATOM 1389 C CA . SER A 1 178 ? 22.160 63.023 -3.242 1.00 30.20 178 SER A CA 1
ATOM 1390 C C . SER A 1 178 ? 22.820 62.827 -1.855 1.00 30.20 178 SER A C 1
ATOM 1392 O O . SER A 1 178 ? 22.120 62.843 -0.845 1.00 30.20 178 SER A O 1
ATOM 1394 N N . PRO A 1 179 ? 24.160 62.677 -1.769 1.00 39.06 179 PRO A N 1
ATOM 1395 C CA . PRO A 1 179 ? 24.858 62.193 -0.582 1.00 39.06 179 PRO A CA 1
ATOM 1396 C C . PRO A 1 179 ? 25.265 63.318 0.382 1.00 39.06 179 PRO A C 1
ATOM 1398 O O . PRO A 1 179 ? 25.685 64.392 -0.051 1.00 39.06 179 PRO A O 1
ATOM 1401 N N . GLY A 1 180 ? 25.227 63.037 1.689 1.00 25.28 180 GLY A N 1
ATOM 1402 C CA . GLY A 1 180 ? 25.701 63.961 2.718 1.00 25.28 180 GLY A CA 1
ATOM 1403 C C . GLY A 1 180 ? 25.859 63.342 4.111 1.00 25.28 180 GLY A C 1
ATOM 1404 O O . GLY A 1 180 ? 24.877 62.998 4.753 1.00 25.28 180 GLY A O 1
ATOM 1405 N N . ASP A 1 181 ? 27.123 63.288 4.528 1.00 24.41 181 ASP A N 1
ATOM 1406 C CA . ASP A 1 181 ? 27.701 63.448 5.870 1.00 24.41 181 ASP A CA 1
ATOM 1407 C C . ASP A 1 181 ? 27.583 62.430 7.022 1.00 24.41 181 ASP A C 1
ATOM 1409 O O . ASP A 1 181 ? 26.550 61.862 7.365 1.00 24.41 181 ASP A O 1
ATOM 1413 N N . MET A 1 182 ? 28.761 62.283 7.646 1.00 27.80 182 MET A N 1
ATOM 1414 C CA . MET A 1 182 ? 29.113 61.533 8.849 1.00 27.80 182 MET A CA 1
ATOM 1415 C C . MET A 1 182 ? 28.776 62.287 10.145 1.00 27.80 182 MET A C 1
ATOM 1417 O O . MET A 1 182 ? 28.918 63.505 10.208 1.00 27.80 182 MET A O 1
ATOM 1421 N N . SER A 1 183 ? 28.464 61.545 11.213 1.00 26.58 183 SER A N 1
ATOM 1422 C CA . SER A 1 183 ? 28.869 61.761 12.629 1.00 26.58 183 SER A CA 1
ATOM 1423 C C . SER A 1 183 ? 28.080 60.770 13.506 1.00 26.58 183 SER A C 1
ATOM 1425 O O . SER A 1 183 ? 26.870 60.651 13.375 1.00 26.58 183 SER A O 1
ATOM 1427 N N . GLU A 1 184 ? 28.727 59.782 14.124 1.00 25.16 184 GLU A N 1
ATOM 1428 C CA . GLU A 1 184 ? 29.402 59.757 15.439 1.00 25.16 184 GLU A CA 1
ATOM 1429 C C . GLU A 1 184 ? 28.500 59.432 16.649 1.00 25.16 184 GLU A C 1
ATOM 1431 O O . GLU A 1 184 ? 27.516 60.109 16.923 1.00 25.16 184 GLU A O 1
ATOM 1436 N N . ASN A 1 185 ? 29.008 58.456 17.422 1.00 26.38 185 ASN A N 1
ATOM 1437 C CA . ASN A 1 185 ? 28.794 58.147 18.845 1.00 26.38 185 ASN A CA 1
ATOM 1438 C C . ASN A 1 185 ? 27.491 57.461 19.297 1.00 26.38 185 ASN A C 1
ATOM 1440 O O . ASN A 1 185 ? 26.412 57.767 18.821 1.00 26.38 185 ASN A O 1
ATOM 1444 N N . SER A 1 186 ? 27.468 56.590 20.312 1.00 26.89 186 SER A N 1
ATOM 1445 C CA . SER A 1 186 ? 28.436 55.737 21.039 1.00 26.89 186 SER A CA 1
ATOM 1446 C C . SER A 1 186 ? 27.640 55.041 22.170 1.00 26.89 186 SER A C 1
ATOM 1448 O O . SER A 1 186 ? 26.708 55.641 22.694 1.00 26.89 186 SER A O 1
ATOM 1450 N N . HIS A 1 187 ? 27.979 53.788 22.524 1.00 26.48 187 HIS A N 1
ATOM 1451 C CA . HIS A 1 187 ? 27.847 53.104 23.843 1.00 26.48 187 HIS A CA 1
ATOM 1452 C C . HIS A 1 187 ? 27.839 51.572 23.609 1.00 26.48 187 HIS A C 1
ATOM 1454 O O . HIS A 1 187 ? 26.988 51.074 22.885 1.00 26.48 187 HIS A O 1
ATOM 1460 N N . VAL A 1 188 ? 28.873 50.789 23.973 1.00 26.27 188 VAL A N 1
ATOM 1461 C CA . VAL A 1 188 ? 29.278 50.318 25.330 1.00 26.27 188 VAL A CA 1
ATOM 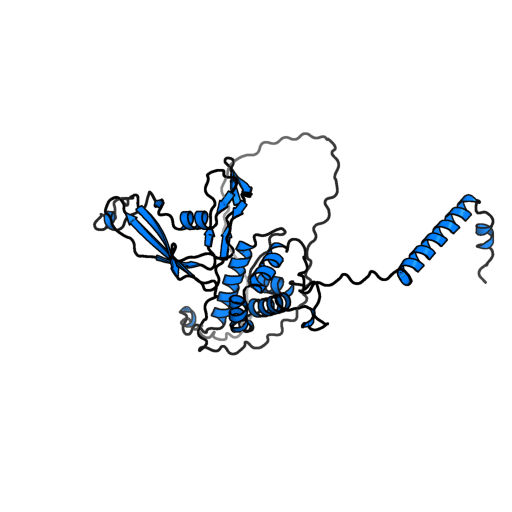1462 C C . VAL A 1 188 ? 28.103 49.551 25.982 1.00 26.27 188 VAL A C 1
ATOM 1464 O O . VAL A 1 188 ? 27.045 50.133 26.142 1.00 26.27 188 VAL A O 1
ATOM 1467 N N . GLN A 1 189 ? 28.149 48.261 26.350 1.00 26.23 189 GLN A N 1
ATOM 1468 C CA . GLN A 1 189 ? 29.204 47.508 27.031 1.00 26.23 189 GLN A CA 1
ATOM 1469 C C . GLN A 1 189 ? 28.992 45.982 26.950 1.00 26.23 189 GLN A C 1
ATOM 1471 O O . GLN A 1 189 ? 27.910 45.479 26.668 1.00 26.23 189 GLN A O 1
ATOM 1476 N N . SER A 1 190 ? 30.082 45.291 27.263 1.00 24.89 190 SER A N 1
ATOM 1477 C CA . SER A 1 190 ? 30.354 43.858 27.245 1.00 24.89 190 SER A CA 1
ATOM 1478 C C . SER A 1 190 ? 29.858 43.090 28.488 1.00 24.89 190 SER A C 1
ATOM 1480 O O . SER A 1 190 ? 29.847 43.650 29.579 1.00 24.89 190 SER A O 1
ATOM 1482 N N . ASN A 1 191 ? 29.558 41.800 28.269 1.00 28.98 191 ASN A N 1
ATOM 1483 C CA . ASN A 1 191 ? 29.822 40.582 29.066 1.00 28.98 191 ASN A CA 1
ATOM 1484 C C . ASN A 1 191 ? 29.571 40.517 30.586 1.00 28.98 191 ASN A C 1
ATOM 1486 O O . ASN A 1 191 ? 30.061 41.348 31.335 1.00 28.98 191 ASN A O 1
ATOM 1490 N N . HIS A 1 192 ? 29.005 39.382 31.039 1.00 31.47 192 HIS A N 1
ATOM 1491 C CA . HIS A 1 192 ? 29.552 38.451 32.062 1.00 31.47 192 HIS A CA 1
ATOM 1492 C C . HIS A 1 192 ? 28.499 37.334 32.371 1.00 31.47 192 HIS A C 1
ATOM 1494 O O . HIS A 1 192 ? 27.318 37.648 32.386 1.00 31.47 192 HIS A O 1
ATOM 1500 N N . VAL A 1 193 ? 28.765 36.048 32.682 1.00 30.97 193 VAL A N 1
ATOM 1501 C CA . VAL A 1 193 ? 29.977 35.198 32.712 1.00 30.97 193 VAL A CA 1
ATOM 1502 C C . VAL A 1 193 ? 29.630 33.752 33.153 1.00 30.97 193 VAL A C 1
ATOM 1504 O O . VAL A 1 193 ? 28.693 33.591 33.925 1.00 30.97 193 VAL A O 1
ATOM 1507 N N . LEU A 1 194 ? 30.443 32.778 32.687 1.00 26.70 194 LEU A N 1
ATOM 1508 C CA . LEU A 1 194 ? 30.914 31.482 33.266 1.00 26.70 194 LEU A CA 1
ATOM 1509 C C . LEU A 1 194 ? 29.910 30.477 33.902 1.00 26.70 194 LEU A C 1
ATOM 1511 O O . LEU A 1 194 ? 28.931 30.849 34.522 1.00 26.70 194 LEU A O 1
ATOM 1515 N N . ASN A 1 195 ? 30.136 29.154 33.904 1.00 27.14 195 ASN A N 1
ATOM 1516 C CA . ASN A 1 195 ? 31.395 28.434 34.139 1.00 27.14 195 ASN A CA 1
ATOM 1517 C C . ASN A 1 195 ? 31.230 26.926 33.855 1.00 27.14 195 ASN A C 1
ATOM 1519 O O . ASN A 1 195 ? 30.157 26.401 34.144 1.00 27.14 195 ASN A O 1
ATOM 1523 N N . GLN A 1 196 ? 32.296 26.230 33.434 1.00 25.94 196 GLN A N 1
ATOM 1524 C CA . GLN A 1 196 ? 32.902 25.076 34.142 1.00 25.94 196 GLN A CA 1
ATOM 1525 C C . GLN A 1 196 ? 34.060 24.432 33.331 1.00 25.94 196 GLN A C 1
ATOM 1527 O O . GLN A 1 196 ? 34.164 24.690 32.133 1.00 25.94 196 GLN A O 1
ATOM 1532 N N . PRO A 1 197 ? 34.996 23.710 33.989 1.00 31.56 197 PRO A N 1
ATOM 1533 C CA . PRO A 1 197 ? 36.429 23.862 33.741 1.00 31.56 197 PRO A CA 1
ATOM 1534 C C . PRO A 1 197 ? 37.106 22.679 33.033 1.00 31.56 197 PRO A C 1
ATOM 1536 O O . PRO A 1 197 ? 36.615 21.553 33.023 1.00 31.56 197 PRO A O 1
ATOM 1539 N N . SER A 1 198 ? 38.296 22.974 32.511 1.00 25.19 198 SER A N 1
ATOM 1540 C CA . SER A 1 198 ? 39.264 22.056 31.906 1.00 25.19 198 SER A CA 1
ATOM 1541 C C . SER A 1 198 ? 40.249 21.482 32.934 1.00 25.19 198 SER A C 1
ATOM 1543 O O . SER A 1 198 ? 40.558 22.128 33.937 1.00 25.19 198 SER A O 1
ATOM 1545 N N . GLY A 1 199 ? 40.821 20.319 32.618 1.00 25.00 199 GLY A N 1
ATOM 1546 C CA . GLY A 1 199 ? 42.037 19.786 33.235 1.00 25.00 199 GLY A CA 1
ATOM 1547 C C . GLY A 1 199 ? 42.722 18.797 32.288 1.00 25.00 199 GLY A C 1
ATOM 1548 O O . GLY A 1 199 ? 42.204 17.709 32.057 1.00 25.00 199 GLY A O 1
ATOM 1549 N N . ASP A 1 200 ? 43.850 19.226 31.724 1.00 25.33 200 ASP A N 1
ATOM 1550 C CA . ASP A 1 200 ? 44.716 18.531 30.763 1.00 25.33 200 ASP A CA 1
ATOM 1551 C C . ASP A 1 200 ? 45.452 17.313 31.351 1.00 25.33 200 ASP A C 1
ATOM 1553 O O . ASP A 1 200 ? 45.796 17.313 32.535 1.00 25.33 200 ASP A O 1
ATOM 1557 N N . SER A 1 201 ? 45.851 16.353 30.503 1.00 25.34 201 SER A N 1
ATOM 1558 C CA . SER A 1 201 ? 47.277 16.064 30.215 1.00 25.34 201 SER A CA 1
ATOM 1559 C C . SER A 1 201 ? 47.473 14.860 29.280 1.00 25.34 201 SER A C 1
ATOM 1561 O O . SER A 1 201 ? 46.628 13.983 29.143 1.00 25.34 201 SER A O 1
ATOM 1563 N N . MET A 1 202 ? 48.622 14.884 28.615 1.00 25.91 202 MET A N 1
ATOM 1564 C CA . MET A 1 202 ? 48.995 14.270 27.344 1.00 25.91 202 MET A CA 1
ATOM 1565 C C . MET A 1 202 ? 50.048 13.173 27.560 1.00 25.91 202 MET A C 1
ATOM 1567 O O . MET A 1 202 ? 50.970 13.407 28.332 1.00 25.91 202 MET A O 1
ATOM 1571 N N . GLU A 1 203 ? 49.997 12.048 26.833 1.00 23.66 203 GLU A N 1
ATOM 1572 C CA . GLU A 1 203 ? 51.197 11.238 26.545 1.00 23.66 203 GLU A CA 1
ATOM 1573 C C . GLU A 1 203 ? 51.018 10.321 25.316 1.00 23.66 203 GLU A C 1
ATOM 1575 O O . GLU A 1 203 ? 49.926 9.831 25.033 1.00 23.66 203 GLU A O 1
ATOM 1580 N N . GLN A 1 204 ? 52.096 10.160 24.543 1.00 23.19 204 GLN A N 1
ATOM 1581 C CA . GLN A 1 204 ? 52.144 9.591 23.189 1.00 23.19 204 GLN A CA 1
ATOM 1582 C C . GLN A 1 204 ? 52.620 8.120 23.130 1.00 23.19 204 GLN A C 1
ATOM 1584 O O . GLN A 1 204 ? 53.425 7.693 23.952 1.00 23.19 204 GLN A O 1
ATOM 1589 N N . THR A 1 205 ? 52.293 7.464 21.999 1.00 23.41 205 THR A N 1
ATOM 1590 C CA . THR A 1 205 ? 53.073 6.471 21.195 1.00 23.41 205 THR A CA 1
ATOM 1591 C C . THR A 1 205 ? 52.497 5.027 21.132 1.00 23.41 205 THR A C 1
ATOM 1593 O O . THR A 1 205 ? 51.574 4.710 21.875 1.00 23.41 205 THR A O 1
ATOM 1596 N N . PRO A 1 206 ? 52.853 4.191 20.122 1.00 28.80 206 PRO A N 1
ATOM 1597 C CA . PRO A 1 206 ? 51.960 3.893 18.996 1.00 28.80 206 PRO A CA 1
ATOM 1598 C C . PRO A 1 206 ? 51.671 2.381 18.864 1.00 28.80 206 PRO A C 1
ATOM 1600 O O . PRO A 1 206 ? 52.451 1.542 19.307 1.00 28.80 206 PRO A O 1
ATOM 1603 N N . SER A 1 207 ? 50.602 1.979 18.173 1.00 24.22 207 SER A N 1
ATOM 1604 C CA . SER A 1 207 ? 50.547 0.605 17.652 1.00 24.22 207 SER A CA 1
ATOM 1605 C C . SER A 1 207 ? 49.783 0.503 16.337 1.00 24.22 207 SER A C 1
ATOM 1607 O O . SER A 1 207 ? 48.674 0.999 16.170 1.00 24.22 207 SER A O 1
ATOM 1609 N N . HIS A 1 208 ? 50.472 -0.126 15.389 1.00 24.73 208 HIS A N 1
ATOM 1610 C CA . HIS A 1 208 ? 50.046 -0.495 14.052 1.00 24.73 208 HIS A CA 1
ATOM 1611 C C . HIS A 1 208 ? 48.757 -1.328 14.053 1.00 24.73 208 HIS A C 1
ATOM 1613 O O . HIS A 1 208 ? 48.700 -2.366 14.708 1.00 24.73 208 HIS A O 1
ATOM 1619 N N . SER A 1 209 ? 47.803 -0.988 13.185 1.00 25.80 209 SER A N 1
ATOM 1620 C CA . SER A 1 209 ? 47.028 -2.007 12.470 1.00 25.80 209 SER A CA 1
ATOM 1621 C C . SER A 1 209 ? 46.580 -1.486 11.101 1.00 25.80 209 SER A C 1
ATOM 1623 O O . SER A 1 209 ? 45.939 -0.453 10.970 1.00 25.80 209 SER A O 1
ATOM 1625 N N . SER A 1 210 ? 47.051 -2.214 10.092 1.00 26.88 210 SER A N 1
ATOM 1626 C CA . SER A 1 210 ? 46.676 -2.263 8.677 1.00 26.88 210 SER A CA 1
ATOM 1627 C C . SER A 1 210 ? 45.390 -1.541 8.252 1.00 26.88 210 SER A C 1
ATOM 1629 O O . SER A 1 210 ? 44.284 -2.047 8.450 1.00 26.88 210 SER A O 1
ATOM 1631 N N . GLU A 1 211 ? 45.567 -0.438 7.529 1.00 24.98 211 GLU A N 1
ATOM 1632 C CA . GLU A 1 211 ? 44.553 0.148 6.657 1.00 24.98 211 GLU A CA 1
ATOM 1633 C C . GLU A 1 211 ? 44.288 -0.798 5.475 1.00 24.98 211 GLU A C 1
ATOM 1635 O O . GLU A 1 211 ? 45.175 -1.113 4.680 1.00 24.98 211 GLU A O 1
ATOM 1640 N N . THR A 1 212 ? 43.051 -1.268 5.367 1.00 30.56 212 THR A N 1
ATOM 1641 C CA . THR A 1 212 ? 42.499 -1.808 4.120 1.00 30.56 212 THR A CA 1
ATOM 1642 C C . THR A 1 212 ? 41.772 -0.655 3.426 1.00 30.56 212 THR A C 1
ATOM 1644 O O . THR A 1 212 ? 41.012 0.045 4.095 1.00 30.56 212 THR A O 1
ATOM 1647 N N . PRO A 1 213 ? 41.971 -0.397 2.119 1.00 29.03 213 PRO A N 1
ATOM 1648 C CA . PRO A 1 213 ? 41.255 0.687 1.463 1.00 29.03 213 PRO A CA 1
ATOM 1649 C C . PRO A 1 213 ? 39.777 0.308 1.333 1.00 29.03 213 PRO A C 1
ATOM 1651 O O . PRO A 1 213 ? 39.443 -0.680 0.674 1.00 29.03 213 PRO A O 1
ATOM 1654 N N . CYS A 1 214 ? 38.893 1.101 1.943 1.00 25.05 214 CYS A N 1
ATOM 1655 C CA . CYS A 1 214 ? 37.470 1.120 1.606 1.00 25.05 214 CYS A CA 1
ATOM 1656 C C . CYS A 1 214 ? 37.314 1.325 0.089 1.00 25.05 214 CYS A C 1
ATOM 1658 O O . CYS A 1 214 ? 37.957 2.227 -0.459 1.00 25.05 214 CYS A O 1
ATOM 1660 N N . PRO A 1 215 ? 36.458 0.560 -0.613 1.00 31.08 215 PRO A N 1
ATOM 1661 C CA . PRO A 1 215 ? 36.087 0.909 -1.971 1.00 31.08 215 PRO A CA 1
ATOM 1662 C C . PRO A 1 215 ? 35.374 2.261 -1.927 1.00 31.08 215 PRO A C 1
ATOM 1664 O O . PRO A 1 215 ? 34.391 2.436 -1.211 1.00 31.08 215 PRO A O 1
ATOM 1667 N N . SER A 1 216 ? 35.932 3.205 -2.675 1.00 33.09 216 SER A N 1
ATOM 1668 C CA . SER A 1 216 ? 35.433 4.548 -2.950 1.00 33.09 216 SER A CA 1
ATOM 1669 C C . SER A 1 216 ? 33.905 4.637 -2.997 1.00 33.09 216 SER A C 1
ATOM 1671 O O . SER A 1 216 ? 33.268 3.919 -3.772 1.00 33.09 216 SER A O 1
ATOM 1673 N N . GLU A 1 217 ? 33.352 5.570 -2.219 1.00 31.86 217 GLU A N 1
ATOM 1674 C CA . GLU A 1 217 ? 31.973 6.041 -2.322 1.00 31.86 217 GLU A CA 1
ATOM 1675 C C . GLU A 1 217 ? 31.591 6.274 -3.789 1.00 31.86 217 GLU A C 1
ATOM 1677 O O . GLU A 1 217 ? 32.118 7.162 -4.465 1.00 31.86 217 GLU A O 1
ATOM 1682 N N . PHE A 1 218 ? 30.648 5.479 -4.291 1.00 31.05 218 PHE A N 1
ATOM 1683 C CA . PHE A 1 218 ? 29.988 5.755 -5.559 1.00 31.05 218 PHE A CA 1
ATOM 1684 C C . PHE A 1 218 ? 29.016 6.918 -5.339 1.00 31.05 218 PHE A C 1
ATOM 1686 O O . PHE A 1 218 ? 27.835 6.743 -5.050 1.00 31.05 218 PHE A O 1
ATOM 1693 N N . ARG A 1 219 ? 29.541 8.139 -5.434 1.00 29.42 219 ARG A N 1
ATOM 1694 C CA . ARG A 1 219 ? 28.738 9.357 -5.491 1.00 29.42 219 ARG A CA 1
ATOM 1695 C C . ARG A 1 219 ? 28.098 9.422 -6.875 1.00 29.42 219 ARG A C 1
ATOM 1697 O O . ARG A 1 219 ? 28.798 9.591 -7.871 1.00 29.42 219 ARG A O 1
ATOM 1704 N N . MET A 1 220 ? 26.777 9.287 -6.944 1.00 28.94 220 MET A N 1
ATOM 1705 C CA . MET A 1 220 ? 26.015 9.558 -8.163 1.00 28.94 220 MET A CA 1
ATOM 1706 C C . MET A 1 220 ? 26.131 11.063 -8.460 1.00 28.94 220 MET A C 1
ATOM 1708 O O . MET A 1 220 ? 25.417 11.887 -7.896 1.00 28.94 220 MET A O 1
ATOM 1712 N N . VAL A 1 221 ? 27.119 11.449 -9.271 1.00 28.59 221 VAL A N 1
ATOM 1713 C CA . VAL A 1 221 ? 27.301 12.836 -9.714 1.00 28.59 221 VAL A CA 1
ATOM 1714 C C . VAL A 1 221 ? 26.363 13.066 -10.893 1.00 28.59 221 VAL A C 1
ATOM 1716 O O . VAL A 1 221 ? 26.736 12.852 -12.044 1.00 28.59 221 VAL A O 1
ATOM 1719 N N . ILE A 1 222 ? 25.133 13.492 -10.608 1.00 35.41 222 ILE A N 1
ATOM 1720 C CA . ILE A 1 222 ? 24.246 14.041 -11.634 1.00 35.41 222 ILE A CA 1
ATOM 1721 C C . ILE A 1 222 ? 24.723 15.469 -11.923 1.00 35.41 222 ILE A C 1
ATOM 1723 O O . ILE A 1 222 ? 24.626 16.353 -11.074 1.00 35.41 222 ILE A O 1
ATOM 1727 N N . LYS A 1 223 ? 25.310 15.685 -13.105 1.00 27.50 223 LYS A N 1
ATOM 1728 C CA . LYS A 1 223 ? 25.678 17.021 -13.594 1.00 27.50 223 LYS A CA 1
ATOM 1729 C C . LYS A 1 223 ? 24.439 17.681 -14.199 1.00 27.50 223 LYS A C 1
ATOM 1731 O O . LYS A 1 223 ? 24.026 17.301 -15.288 1.00 27.50 223 LYS A O 1
ATOM 1736 N N . TYR A 1 224 ? 23.874 18.661 -13.500 1.00 36.06 224 TYR A N 1
ATOM 1737 C CA . TYR A 1 224 ? 22.905 19.602 -14.063 1.00 36.06 224 TYR A CA 1
ATOM 1738 C C . TYR A 1 224 ? 23.657 20.810 -14.635 1.00 36.06 224 TYR A C 1
ATOM 1740 O O . TYR A 1 224 ? 24.345 21.509 -13.895 1.00 36.06 224 TYR A O 1
ATOM 1748 N N . GLU A 1 225 ? 23.511 21.062 -15.936 1.00 28.78 225 GLU A N 1
ATOM 1749 C CA . GLU A 1 225 ? 23.684 22.397 -16.516 1.00 28.78 225 GLU A CA 1
ATOM 1750 C C . GLU A 1 225 ? 22.315 22.880 -17.017 1.00 28.78 225 GLU A C 1
ATOM 1752 O O . GLU A 1 225 ? 21.579 22.155 -17.688 1.00 28.78 225 GLU A O 1
ATOM 1757 N N . ASP A 1 226 ? 21.972 24.097 -16.601 1.00 31.55 226 ASP A N 1
ATOM 1758 C CA . ASP A 1 226 ? 20.713 24.812 -16.796 1.00 31.55 226 ASP A CA 1
ATOM 1759 C C . ASP A 1 226 ? 20.250 24.938 -18.253 1.00 31.55 226 ASP A C 1
ATOM 1761 O O . ASP A 1 226 ? 20.972 25.482 -19.086 1.00 31.55 226 ASP A O 1
ATOM 1765 N N . VAL A 1 227 ? 18.963 24.648 -18.500 1.00 31.53 227 VAL A N 1
ATOM 1766 C CA . VAL A 1 227 ? 18.107 25.475 -19.376 1.00 31.53 227 VAL A CA 1
ATOM 1767 C C . VAL A 1 227 ? 16.682 25.526 -18.799 1.00 31.53 227 VAL A C 1
ATOM 1769 O O . VAL A 1 227 ? 15.751 24.894 -19.302 1.00 31.53 227 VAL A O 1
ATOM 1772 N N . PHE A 1 228 ? 16.475 26.323 -17.747 1.00 33.97 228 PHE A N 1
ATOM 1773 C CA . PHE A 1 228 ? 15.135 26.779 -17.361 1.00 33.97 228 PHE A CA 1
ATOM 1774 C C . PHE A 1 228 ? 14.631 27.815 -18.377 1.00 33.97 228 PHE A C 1
ATOM 1776 O O . PHE A 1 228 ? 14.787 29.023 -18.208 1.00 33.97 228 PHE A O 1
ATOM 1783 N N . THR A 1 229 ? 13.974 27.352 -19.441 1.00 32.12 229 THR A N 1
ATOM 1784 C CA . THR A 1 229 ? 13.018 28.198 -20.166 1.00 32.12 229 THR A CA 1
ATOM 1785 C C . THR A 1 229 ? 11.652 28.014 -19.520 1.00 32.12 229 THR A C 1
ATOM 1787 O O . THR A 1 229 ? 11.096 26.917 -19.512 1.00 32.12 229 THR A O 1
ATOM 1790 N N . ARG A 1 230 ? 11.114 29.091 -18.934 1.00 35.06 230 ARG A N 1
ATOM 1791 C CA . ARG A 1 230 ? 9.754 29.137 -18.377 1.00 35.06 230 ARG A CA 1
ATOM 1792 C C . ARG A 1 230 ? 8.750 28.836 -19.497 1.00 35.06 230 ARG A C 1
ATOM 1794 O O . ARG A 1 230 ? 8.347 29.737 -20.228 1.00 35.06 230 ARG A O 1
ATOM 1801 N N . LYS A 1 231 ? 8.368 27.568 -19.669 1.00 34.47 231 LYS A N 1
ATOM 1802 C CA . LYS A 1 231 ? 7.199 27.196 -20.472 1.00 34.47 231 LYS A CA 1
ATOM 1803 C C . LYS A 1 231 ? 5.943 27.649 -19.730 1.00 34.47 231 LYS A C 1
ATOM 1805 O O . LYS A 1 231 ? 5.853 27.509 -18.514 1.00 34.47 231 LYS A O 1
ATOM 1810 N N . ALA A 1 232 ? 5.003 28.222 -20.476 1.00 37.09 232 ALA A N 1
ATOM 1811 C CA . ALA A 1 232 ? 3.716 28.672 -19.960 1.00 37.09 232 ALA A CA 1
ATOM 1812 C C . ALA A 1 232 ? 2.980 27.530 -19.236 1.00 37.09 232 ALA A C 1
ATOM 1814 O O . ALA A 1 232 ? 2.941 26.406 -19.740 1.00 37.09 232 ALA A O 1
ATOM 1815 N N . MET A 1 233 ? 2.405 27.837 -18.067 1.00 39.75 233 MET A N 1
ATOM 1816 C CA . MET A 1 233 ? 1.592 26.903 -17.282 1.00 39.75 233 MET A CA 1
ATOM 1817 C C . MET A 1 233 ? 0.398 26.400 -18.115 1.00 39.75 233 MET A C 1
ATOM 1819 O O . MET A 1 233 ? -0.256 27.215 -18.778 1.00 39.75 233 MET A O 1
ATOM 1823 N N . PRO A 1 234 ? 0.094 25.088 -18.102 1.00 41.28 234 PRO A N 1
ATOM 1824 C CA . PRO A 1 234 ? -1.108 24.566 -18.739 1.00 41.28 234 PRO A CA 1
ATOM 1825 C C . PRO A 1 234 ? -2.354 25.193 -18.102 1.00 41.28 234 PRO A C 1
ATOM 1827 O O . PRO A 1 234 ? -2.399 25.415 -16.896 1.00 41.28 234 PRO A O 1
ATOM 1830 N N . LYS A 1 235 ? -3.380 25.473 -18.910 1.00 37.84 235 LYS A N 1
ATOM 1831 C CA . LYS A 1 235 ? -4.694 25.887 -18.403 1.00 37.84 235 LYS A CA 1
ATOM 1832 C C . LYS A 1 235 ? -5.357 24.694 -17.703 1.00 37.84 235 LYS A C 1
ATOM 1834 O O . LYS A 1 235 ? -5.552 23.660 -18.336 1.00 37.84 235 LYS A O 1
ATOM 1839 N N . TYR A 1 236 ? -5.678 24.859 -16.424 1.00 47.12 236 TYR A N 1
ATOM 1840 C CA . TYR A 1 236 ? -6.297 23.848 -15.563 1.00 47.12 236 TYR A CA 1
ATOM 1841 C C . TYR A 1 236 ? -7.808 23.739 -15.818 1.00 47.12 236 TYR A C 1
ATOM 1843 O O . TYR A 1 236 ? -8.476 24.751 -16.039 1.00 47.12 236 TYR A O 1
ATOM 1851 N N . ASP A 1 237 ? -8.336 22.513 -15.796 1.00 44.97 237 ASP A N 1
ATOM 1852 C CA . ASP A 1 237 ? -9.759 22.206 -15.977 1.00 44.97 237 ASP A CA 1
ATOM 1853 C C . ASP A 1 237 ? -10.420 21.999 -14.606 1.00 44.97 237 ASP A C 1
ATOM 1855 O O . ASP A 1 237 ? -10.206 20.988 -13.937 1.00 44.97 237 ASP A O 1
ATOM 1859 N N . CYS A 1 238 ? -11.224 22.976 -14.184 1.00 44.75 238 CYS A N 1
ATOM 1860 C CA . CYS A 1 238 ? -11.927 23.002 -12.900 1.00 44.75 238 CYS A CA 1
ATOM 1861 C C . CYS A 1 238 ? -13.075 21.987 -12.772 1.00 44.75 238 CYS A C 1
ATOM 1863 O O . CYS A 1 238 ? -13.679 21.892 -11.707 1.00 44.75 238 CYS A O 1
ATOM 1865 N N . ASN A 1 239 ? -13.380 21.225 -13.828 1.00 50.62 239 ASN A N 1
ATOM 1866 C CA . ASN A 1 239 ? -14.540 20.334 -13.883 1.00 50.62 239 ASN A CA 1
ATOM 1867 C C . ASN A 1 239 ? -14.194 18.838 -13.780 1.00 50.62 239 ASN A C 1
ATOM 1869 O O . ASN A 1 239 ? -15.060 17.979 -13.976 1.00 50.62 239 ASN A O 1
ATOM 1873 N N . ARG A 1 240 ? -12.935 18.488 -13.491 1.00 55.44 240 ARG A N 1
ATOM 1874 C CA . ARG A 1 240 ? -12.511 17.086 -13.425 1.00 55.44 240 ARG A CA 1
ATOM 1875 C C . ARG A 1 240 ? -12.835 16.487 -12.056 1.00 55.44 240 ARG A C 1
ATOM 1877 O O . ARG A 1 240 ? -12.267 16.872 -11.039 1.00 55.44 240 ARG A O 1
ATOM 1884 N N . ASN A 1 241 ? -13.753 15.523 -12.038 1.00 59.84 241 ASN A N 1
ATOM 1885 C CA . ASN A 1 241 ? -14.112 14.773 -10.837 1.00 59.84 241 ASN A CA 1
ATOM 1886 C C . ASN A 1 241 ? -12.884 13.994 -10.336 1.00 59.84 241 ASN A C 1
ATOM 1888 O O . ASN A 1 241 ? -12.399 13.102 -11.035 1.00 59.84 241 ASN A O 1
ATOM 1892 N N . TYR A 1 242 ? -12.367 14.353 -9.158 1.00 69.25 242 TYR A N 1
ATOM 1893 C CA . TYR A 1 242 ? -11.250 13.650 -8.530 1.00 69.25 242 TYR A CA 1
ATOM 1894 C C . TYR A 1 242 ? -11.611 12.174 -8.348 1.00 69.25 242 TYR A C 1
ATOM 1896 O O . TYR A 1 242 ? -12.509 11.824 -7.577 1.00 69.25 242 TYR A O 1
ATOM 1904 N N . GLN A 1 243 ? -10.907 11.298 -9.060 1.00 80.44 243 GLN A N 1
ATOM 1905 C CA . GLN A 1 243 ? -11.055 9.864 -8.889 1.00 80.44 243 GLN A CA 1
ATOM 1906 C C . GLN A 1 243 ? -9.994 9.385 -7.905 1.00 80.44 243 GLN A C 1
ATOM 1908 O O . GLN A 1 243 ? -8.808 9.388 -8.221 1.00 80.44 243 GLN A O 1
ATOM 1913 N N . ALA A 1 244 ? -10.429 8.947 -6.725 1.00 87.50 244 ALA A N 1
ATOM 1914 C CA . ALA A 1 244 ? -9.530 8.357 -5.741 1.00 87.50 244 ALA A CA 1
ATOM 1915 C C . ALA A 1 244 ? -8.816 7.120 -6.310 1.00 87.50 244 ALA A C 1
ATOM 1917 O O . ALA A 1 244 ? -9.399 6.369 -7.105 1.00 87.50 244 ALA A O 1
ATOM 1918 N N . SER A 1 245 ? -7.581 6.902 -5.850 1.00 92.00 245 SER A N 1
ATOM 1919 C CA . SER A 1 245 ? -6.805 5.696 -6.139 1.00 92.00 245 SER A CA 1
ATOM 1920 C C . SER A 1 245 ? -7.640 4.431 -5.895 1.00 92.00 245 SER A C 1
ATOM 1922 O O . SER A 1 245 ? -8.416 4.374 -4.933 1.00 92.00 245 SER A O 1
ATOM 1924 N N . PRO A 1 246 ? -7.497 3.375 -6.719 1.00 96.31 246 PRO A N 1
ATOM 1925 C CA . PRO A 1 246 ? -8.183 2.109 -6.483 1.00 96.31 246 PRO A CA 1
ATOM 1926 C C . PRO A 1 246 ? -7.736 1.426 -5.188 1.00 96.31 246 PRO A C 1
ATOM 1928 O O . PRO A 1 246 ? -8.444 0.522 -4.748 1.00 96.31 246 PRO A O 1
ATOM 1931 N N . PHE A 1 247 ? -6.619 1.855 -4.589 1.00 97.25 247 PHE A N 1
ATOM 1932 C CA . PHE A 1 247 ? -6.146 1.406 -3.280 1.00 97.25 247 PHE A CA 1
ATOM 1933 C C . PHE A 1 247 ? -6.816 2.110 -2.093 1.00 97.25 247 PHE A C 1
ATOM 1935 O O . PHE A 1 247 ? -6.732 1.607 -0.977 1.00 97.25 247 PHE A O 1
ATOM 1942 N N . CYS A 1 248 ? -7.541 3.209 -2.330 1.00 96.12 248 CYS A N 1
ATOM 1943 C CA . CYS A 1 248 ? -8.157 4.010 -1.278 1.00 96.12 248 CYS A CA 1
ATOM 1944 C C . CYS A 1 248 ? -9.380 3.303 -0.660 1.00 96.12 248 CYS A C 1
ATOM 1946 O O . CYS A 1 248 ? -10.450 3.186 -1.280 1.00 96.12 248 CYS A O 1
ATOM 1948 N N . GLY A 1 249 ? -9.225 2.854 0.585 1.00 96.25 249 GLY A N 1
ATOM 1949 C CA . GLY A 1 249 ? -10.273 2.312 1.450 1.00 96.25 249 GLY A CA 1
ATOM 1950 C C . GLY A 1 249 ? -10.570 3.210 2.657 1.00 96.25 249 GLY A C 1
ATOM 1951 O O . GLY A 1 249 ? -9.971 4.272 2.824 1.00 96.25 249 GLY A O 1
ATOM 1952 N N . LEU A 1 250 ? -11.512 2.785 3.506 1.00 96.75 250 LEU A N 1
ATOM 1953 C CA . LEU A 1 250 ? -11.813 3.432 4.791 1.00 96.75 250 LEU A CA 1
ATOM 1954 C C . LEU A 1 250 ? -11.780 2.416 5.933 1.00 96.75 250 LEU A C 1
ATOM 1956 O O . LEU A 1 250 ? -12.438 1.378 5.857 1.00 96.75 250 LEU A O 1
ATOM 1960 N N . LEU A 1 251 ? -11.060 2.749 7.000 1.00 97.88 251 LEU A N 1
ATOM 1961 C CA . LEU A 1 251 ? -11.154 2.105 8.305 1.00 97.88 251 LEU A CA 1
ATOM 1962 C C . LEU A 1 251 ? -12.171 2.846 9.168 1.00 97.88 251 LEU A C 1
ATOM 1964 O O . LEU A 1 251 ? -12.303 4.066 9.086 1.00 97.88 251 LEU A O 1
ATOM 1968 N N . THR A 1 252 ? -12.860 2.104 10.021 1.00 97.25 252 THR A N 1
ATOM 1969 C CA . THR A 1 252 ? -13.752 2.630 11.053 1.00 97.25 252 THR A CA 1
ATOM 1970 C C . THR A 1 252 ? -13.192 2.313 12.427 1.00 97.25 252 THR A C 1
ATOM 1972 O O . THR A 1 252 ? -12.822 1.171 12.683 1.00 97.25 252 THR A O 1
ATOM 1975 N N . SER A 1 253 ? -13.142 3.306 13.319 1.00 96.75 253 SER A N 1
ATOM 1976 C CA . SER A 1 253 ? -12.597 3.164 14.675 1.00 96.75 253 SER A CA 1
ATOM 1977 C C . SER A 1 253 ? -13.525 3.780 15.721 1.00 96.75 253 SER A C 1
ATOM 1979 O O . SER A 1 253 ? -13.957 4.929 15.587 1.00 96.75 253 SER A O 1
ATOM 1981 N N . GLN A 1 254 ? -13.838 3.023 16.776 1.00 97.06 254 GLN A N 1
ATOM 1982 C CA . GLN A 1 254 ? -14.670 3.486 17.890 1.00 97.06 254 GLN A CA 1
ATOM 1983 C C . GLN A 1 254 ? -14.144 2.980 19.236 1.00 97.06 254 GLN A C 1
ATOM 1985 O O . GLN A 1 254 ? -13.768 1.813 19.377 1.00 97.06 254 GLN A O 1
ATOM 1990 N N . LEU A 1 255 ? -14.175 3.868 20.233 1.00 97.56 255 LEU A N 1
ATOM 1991 C CA . LEU A 1 255 ? -13.912 3.565 21.635 1.00 97.56 255 LEU A CA 1
ATOM 1992 C C . LEU A 1 255 ? -15.230 3.409 22.396 1.00 97.56 255 LEU A C 1
ATOM 1994 O O . LEU A 1 255 ? -16.133 4.232 22.255 1.00 97.56 255 LEU A O 1
ATOM 1998 N N . GLN A 1 256 ? -15.316 2.397 23.253 1.00 97.94 256 GLN A N 1
ATOM 1999 C CA . GLN A 1 256 ? -16.397 2.232 24.221 1.00 97.94 256 GLN A CA 1
ATOM 2000 C C . GLN A 1 256 ? -15.823 2.144 25.635 1.00 97.94 256 GLN A C 1
ATOM 2002 O O . GLN A 1 256 ? -15.087 1.212 25.952 1.00 97.94 256 GLN A O 1
ATOM 2007 N N . CYS A 1 257 ? -16.176 3.094 26.499 1.00 97.56 257 CYS A N 1
ATOM 2008 C CA . CYS A 1 257 ? -15.736 3.113 27.890 1.00 97.56 257 CYS A CA 1
ATOM 2009 C C . CYS A 1 257 ? -16.280 1.899 28.653 1.00 97.56 257 CYS A C 1
ATOM 2011 O O . CYS A 1 257 ? -17.488 1.657 28.660 1.00 97.56 257 CYS A O 1
ATOM 2013 N N . VAL A 1 258 ? -15.401 1.165 29.336 1.00 97.50 258 VAL A N 1
ATOM 2014 C CA . VAL A 1 258 ? -15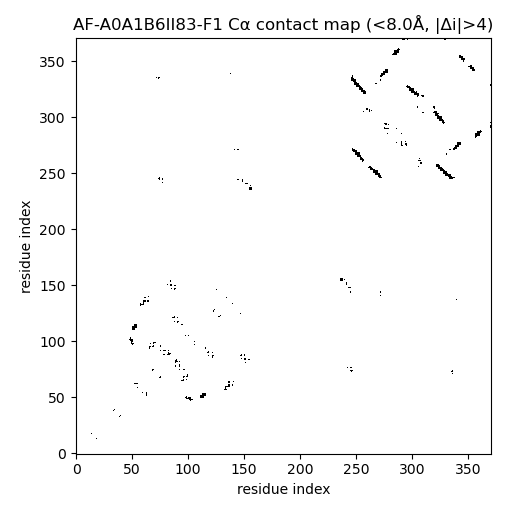.776 -0.004 30.150 1.00 97.50 258 VAL A CA 1
ATOM 2015 C C . VAL A 1 258 ? -16.493 0.420 31.437 1.00 97.50 258 VAL A C 1
ATOM 2017 O O . VAL A 1 258 ? -17.332 -0.318 31.940 1.00 97.50 258 VAL A O 1
ATOM 2020 N N . THR A 1 259 ? -16.209 1.623 31.948 1.00 95.19 259 THR A N 1
ATOM 2021 C CA . THR A 1 259 ? -16.779 2.124 33.209 1.00 95.19 259 THR A CA 1
ATOM 2022 C C . THR A 1 259 ? -18.214 2.624 33.052 1.00 95.19 259 THR A C 1
ATOM 2024 O O . THR A 1 259 ? -19.083 2.241 33.827 1.00 95.19 259 THR A O 1
ATOM 2027 N N . CYS A 1 260 ? -18.476 3.498 32.074 1.00 95.25 260 CYS A N 1
ATOM 2028 C CA . CYS A 1 260 ? -19.782 4.153 31.912 1.00 95.25 260 CYS A CA 1
ATOM 2029 C C . CYS A 1 260 ? -20.546 3.729 30.649 1.00 95.25 260 CYS A C 1
ATOM 2031 O O . CYS A 1 260 ? -21.667 4.182 30.434 1.00 95.25 260 CYS A O 1
ATOM 2033 N N . GLY A 1 261 ? -19.952 2.901 29.783 1.00 96.31 261 GLY A N 1
ATOM 2034 C CA . GLY A 1 261 ? -20.568 2.453 28.532 1.00 96.31 261 GLY A CA 1
ATOM 2035 C C . GLY A 1 261 ? -20.612 3.499 27.411 1.00 96.31 261 GLY A C 1
ATOM 2036 O O . GLY A 1 261 ? -21.083 3.180 26.320 1.00 96.31 261 GLY A O 1
ATOM 2037 N N . PHE A 1 262 ? -20.124 4.725 27.642 1.00 96.38 262 PHE A N 1
ATOM 2038 C CA . PHE A 1 262 ? -20.092 5.786 26.631 1.00 96.38 262 PHE A CA 1
ATOM 2039 C C . PHE A 1 262 ? -19.299 5.357 25.391 1.00 96.38 262 PHE A C 1
ATOM 2041 O O . PHE A 1 262 ? -18.191 4.831 25.515 1.00 96.38 262 PHE A O 1
ATOM 2048 N N . LYS A 1 263 ? -19.852 5.619 24.202 1.00 97.00 263 LYS A N 1
ATOM 2049 C CA . LYS A 1 263 ? -19.212 5.349 22.910 1.00 97.00 263 LYS A CA 1
ATOM 2050 C C . LYS A 1 263 ? -18.742 6.649 22.271 1.00 97.00 263 LYS A C 1
ATOM 2052 O O . LYS A 1 263 ? -19.529 7.584 22.147 1.00 97.00 263 LYS A O 1
ATOM 2057 N N . SER A 1 264 ? -17.488 6.688 21.832 1.00 95.94 264 SER A N 1
ATOM 2058 C CA . SER A 1 264 ? -16.957 7.820 21.077 1.00 95.94 264 SER A CA 1
ATOM 2059 C C . SER A 1 264 ? -17.633 7.940 19.710 1.00 95.94 264 SER A C 1
ATOM 2061 O O . SER A 1 264 ? -18.201 6.976 19.181 1.00 95.94 264 SER A O 1
ATOM 2063 N N . VAL A 1 265 ? -17.494 9.115 19.094 1.00 95.88 265 VAL A N 1
ATOM 2064 C CA . VAL A 1 265 ? -17.803 9.299 17.671 1.00 95.88 265 VAL A CA 1
ATOM 2065 C C . VAL A 1 265 ? -17.041 8.252 16.853 1.00 95.88 265 VAL A C 1
ATOM 2067 O O . VAL A 1 265 ? -15.875 7.960 17.139 1.00 95.88 265 VAL A O 1
ATOM 2070 N N . LEU A 1 266 ? -17.727 7.670 15.869 1.00 95.69 266 LEU A N 1
ATOM 2071 C CA . LEU A 1 266 ? -17.132 6.741 14.917 1.00 95.69 266 LEU A CA 1
ATOM 2072 C C . LEU A 1 266 ? -16.195 7.523 13.992 1.00 95.69 266 LEU A C 1
ATOM 2074 O O . LEU A 1 266 ? -16.643 8.408 13.261 1.00 95.69 266 LEU A O 1
ATOM 2078 N N . LYS A 1 267 ? -14.899 7.219 14.054 1.00 96.44 267 LYS A N 1
ATOM 2079 C CA . LYS A 1 267 ? -13.881 7.838 13.201 1.00 96.44 267 LYS A CA 1
ATOM 2080 C C . LYS A 1 267 ? -13.739 7.049 11.907 1.00 96.44 267 LYS A C 1
ATOM 2082 O O . LYS A 1 267 ? -13.783 5.820 11.946 1.00 96.44 267 LYS A O 1
ATOM 2087 N N . TYR A 1 268 ? -13.562 7.765 10.801 1.00 96.75 268 TYR A N 1
ATOM 2088 C CA . TYR A 1 268 ? -13.304 7.200 9.482 1.00 96.75 268 TYR A CA 1
ATOM 2089 C C . TYR A 1 268 ? -11.927 7.651 9.014 1.00 96.75 268 TYR A C 1
ATOM 2091 O O . TYR A 1 268 ? -11.725 8.845 8.794 1.00 96.75 268 TYR A O 1
ATOM 2099 N N . ASP A 1 269 ? -11.019 6.700 8.831 1.00 95.50 269 ASP A N 1
ATOM 2100 C CA . ASP A 1 269 ? -9.642 6.966 8.425 1.00 95.50 269 ASP A CA 1
ATOM 2101 C C . ASP A 1 269 ? -9.394 6.358 7.042 1.00 95.50 269 ASP A C 1
ATOM 2103 O O . ASP A 1 269 ? -9.703 5.188 6.799 1.00 95.50 269 ASP A O 1
ATOM 2107 N N . LYS A 1 270 ? -8.862 7.152 6.108 1.00 95.56 270 LYS A N 1
ATOM 2108 C CA . LYS A 1 270 ? -8.465 6.649 4.786 1.00 95.56 270 LYS A CA 1
ATOM 2109 C C . LYS A 1 270 ? -7.233 5.757 4.909 1.00 95.56 270 LYS A C 1
ATOM 2111 O O . LYS A 1 270 ? -6.351 6.034 5.717 1.00 95.56 270 LYS A O 1
ATOM 2116 N N . PHE A 1 271 ? -7.155 4.727 4.074 1.00 96.31 271 PHE A N 1
ATOM 2117 C CA . PHE A 1 271 ? -5.958 3.898 3.952 1.00 96.31 271 PHE A CA 1
ATOM 2118 C C . PHE A 1 271 ? -5.704 3.496 2.498 1.00 96.31 271 PHE A C 1
ATOM 2120 O O . PHE A 1 271 ? -6.655 3.247 1.761 1.00 96.31 271 PHE A O 1
ATOM 2127 N N . ASP A 1 272 ? -4.426 3.356 2.136 1.00 96.94 272 ASP A N 1
ATOM 2128 C CA . ASP A 1 272 ? -3.987 2.768 0.857 1.00 96.94 272 ASP A CA 1
ATOM 2129 C C . ASP A 1 272 ? -3.364 1.379 1.031 1.00 96.94 272 ASP A C 1
ATOM 2131 O O . ASP A 1 272 ? -3.156 0.643 0.067 1.00 96.94 272 ASP A O 1
ATOM 2135 N N . SER A 1 273 ? -3.031 1.004 2.265 1.00 98.06 273 SER A N 1
ATOM 2136 C CA . SER A 1 273 ? -2.570 -0.335 2.617 1.00 98.06 273 SER A CA 1
ATOM 2137 C C . SER A 1 273 ? -2.948 -0.680 4.057 1.00 98.06 273 SER A C 1
ATOM 2139 O O . SER A 1 273 ? -3.199 0.207 4.874 1.00 98.06 273 SER A O 1
ATOM 2141 N N . LEU A 1 274 ? -2.996 -1.975 4.371 1.00 97.94 274 LEU A N 1
ATOM 2142 C CA . LEU A 1 274 ? -3.194 -2.476 5.730 1.00 97.94 274 LEU A CA 1
ATOM 2143 C C . LEU A 1 274 ? -1.887 -3.076 6.253 1.00 97.94 274 LEU A C 1
ATOM 2145 O O . LEU A 1 274 ? -1.424 -4.102 5.748 1.00 97.94 274 LEU A O 1
ATOM 2149 N N . SER A 1 275 ? -1.310 -2.442 7.276 1.00 97.75 275 SER A N 1
ATOM 2150 C CA . SER A 1 275 ? -0.101 -2.913 7.961 1.00 97.75 275 SER A CA 1
ATOM 2151 C C . SER A 1 275 ? -0.450 -3.936 9.041 1.00 97.75 275 SER A C 1
ATOM 2153 O O . SER A 1 275 ? -0.925 -3.604 10.129 1.00 97.75 275 SER A O 1
ATOM 2155 N N . LEU A 1 276 ? -0.204 -5.203 8.732 1.00 97.62 276 LEU A N 1
ATOM 2156 C CA . LEU A 1 276 ? -0.536 -6.353 9.555 1.00 97.62 276 LEU A CA 1
ATOM 2157 C C . LEU A 1 276 ? 0.661 -6.778 10.404 1.00 97.62 276 LEU A C 1
ATOM 2159 O O . LEU A 1 276 ? 1.738 -7.079 9.884 1.00 97.62 276 LEU A O 1
ATOM 2163 N N . HIS A 1 277 ? 0.453 -6.848 11.714 1.00 95.56 277 HIS A N 1
ATOM 2164 C CA . HIS A 1 277 ? 1.488 -7.216 12.673 1.00 95.56 277 HIS A CA 1
ATOM 2165 C C . HIS A 1 277 ? 1.408 -8.702 13.008 1.00 95.56 277 HIS A C 1
ATOM 2167 O O . HIS A 1 277 ? 0.331 -9.226 13.304 1.00 95.56 277 HIS A O 1
ATOM 2173 N N . MET A 1 278 ? 2.561 -9.374 12.995 1.00 94.62 278 MET A N 1
ATOM 2174 C CA . MET A 1 278 ? 2.665 -10.733 13.520 1.00 94.62 278 MET A CA 1
ATOM 2175 C C . MET A 1 278 ? 2.526 -10.714 15.045 1.00 94.62 278 MET A C 1
ATOM 2177 O O . MET A 1 278 ? 3.145 -9.862 15.688 1.00 94.62 278 MET A O 1
ATOM 2181 N N . PRO A 1 279 ? 1.769 -11.657 15.632 1.00 92.81 279 PRO A N 1
ATOM 2182 C CA . PRO A 1 279 ? 1.721 -11.833 17.076 1.00 92.81 279 PRO A CA 1
ATOM 2183 C C . PRO A 1 279 ? 3.118 -11.981 17.704 1.00 92.81 279 PRO A C 1
ATOM 2185 O O . PRO A 1 279 ? 4.080 -12.423 17.059 1.00 92.81 279 PRO A O 1
ATOM 2188 N N . GLU A 1 280 ? 3.220 -11.618 18.984 1.00 87.38 280 GLU A N 1
ATOM 2189 C CA . GLU A 1 280 ? 4.452 -11.758 19.777 1.00 87.38 280 GLU A CA 1
ATOM 2190 C C . GLU A 1 280 ? 4.831 -13.219 20.029 1.00 87.38 280 GLU A C 1
ATOM 2192 O O . GLU A 1 280 ? 5.989 -13.526 20.294 1.00 87.38 280 GLU A O 1
ATOM 2197 N N . GLU A 1 281 ? 3.864 -14.129 19.928 1.00 86.75 281 GLU A N 1
ATOM 2198 C CA . GLU A 1 281 ? 4.100 -15.560 20.040 1.00 86.75 281 GLU A CA 1
ATOM 2199 C C . GLU A 1 281 ? 5.144 -16.002 18.999 1.00 86.75 281 GLU A C 1
ATOM 2201 O O . GLU A 1 281 ? 5.071 -15.670 17.816 1.00 86.75 281 GLU A O 1
ATOM 2206 N N . GLU A 1 282 ? 6.155 -16.760 19.410 1.00 81.44 282 GLU A N 1
ATOM 2207 C CA . GLU A 1 282 ? 7.129 -17.292 18.458 1.00 81.44 282 GLU A CA 1
ATOM 2208 C C . GLU A 1 282 ? 6.571 -18.578 17.844 1.00 81.44 282 GLU A C 1
ATOM 2210 O O . GLU A 1 282 ? 6.481 -19.627 18.486 1.00 81.44 282 GLU A O 1
ATOM 2215 N N . ARG A 1 283 ? 6.149 -18.491 16.580 1.00 90.69 283 ARG A N 1
ATOM 2216 C CA . ARG A 1 283 ? 5.599 -19.610 15.804 1.00 90.69 283 ARG A CA 1
ATOM 2217 C C . ARG A 1 283 ? 6.337 -19.700 14.479 1.00 90.69 283 ARG A C 1
ATOM 2219 O O . ARG A 1 283 ? 6.768 -18.699 13.935 1.00 90.69 283 ARG A O 1
ATOM 2226 N N . LEU A 1 284 ? 6.454 -20.897 13.909 1.00 92.31 284 LEU A N 1
ATOM 2227 C CA . LEU A 1 284 ? 7.147 -21.072 12.622 1.00 92.31 284 LEU A CA 1
ATOM 2228 C C . LEU A 1 284 ? 6.370 -20.490 11.428 1.00 92.31 284 LEU A C 1
ATOM 2230 O O . LEU A 1 284 ? 6.952 -20.222 10.375 1.00 92.31 284 LEU A O 1
ATOM 2234 N N . ARG A 1 285 ? 5.049 -20.348 11.571 1.00 95.88 285 ARG A N 1
ATOM 2235 C CA . ARG A 1 285 ? 4.145 -19.916 10.507 1.00 95.88 285 ARG A CA 1
ATOM 2236 C C . ARG A 1 285 ? 2.921 -19.197 11.056 1.00 95.88 285 ARG A C 1
ATOM 2238 O O . ARG A 1 285 ? 2.451 -19.542 12.138 1.00 95.88 285 ARG A O 1
ATOM 2245 N N . TYR A 1 286 ? 2.401 -18.295 10.237 1.00 97.25 286 TYR A N 1
ATOM 2246 C CA . TYR A 1 286 ? 1.148 -17.567 10.403 1.00 97.25 286 TYR A CA 1
ATOM 2247 C C . TYR A 1 286 ? 0.316 -17.664 9.129 1.00 97.25 286 TYR A C 1
ATOM 2249 O O . TYR A 1 286 ? 0.856 -17.952 8.058 1.00 97.25 286 TYR A O 1
ATOM 2257 N N . THR A 1 287 ? -0.981 -17.394 9.214 1.00 97.19 287 THR A N 1
ATOM 2258 C CA . THR A 1 287 ? -1.827 -17.179 8.032 1.00 97.19 287 THR A CA 1
ATOM 2259 C C . THR A 1 287 ? -2.218 -15.711 7.894 1.00 97.19 287 THR A C 1
ATOM 2261 O O . THR A 1 287 ? -2.349 -14.997 8.883 1.00 97.19 287 THR A O 1
ATOM 2264 N N . LEU A 1 288 ? -2.443 -15.241 6.666 1.00 97.44 288 LEU A N 1
ATOM 2265 C CA . LEU A 1 288 ? -2.932 -13.883 6.412 1.00 97.44 288 LEU A CA 1
ATOM 2266 C C . LEU A 1 288 ? -4.271 -13.620 7.123 1.00 97.44 288 LEU A C 1
ATOM 2268 O O . LEU A 1 288 ? -4.492 -12.532 7.645 1.00 97.44 288 LEU A O 1
ATOM 2272 N N . THR A 1 289 ? -5.135 -14.634 7.187 1.00 96.81 289 THR A N 1
ATOM 2273 C CA . THR A 1 289 ? -6.415 -14.593 7.905 1.00 96.81 289 THR A CA 1
ATOM 2274 C C . THR A 1 289 ? -6.220 -14.341 9.400 1.00 96.81 289 THR A C 1
ATOM 2276 O O . THR A 1 289 ? -6.891 -13.469 9.939 1.00 96.81 289 THR A O 1
ATOM 2279 N N . GLU A 1 290 ? -5.275 -15.027 10.052 1.00 95.88 290 GLU A N 1
ATOM 2280 C CA . GLU A 1 290 ? -4.938 -14.785 11.466 1.00 95.88 290 GLU A CA 1
ATOM 2281 C C . GLU A 1 290 ? -4.434 -13.355 11.689 1.00 95.88 290 GLU A C 1
ATOM 2283 O O . GLU A 1 290 ? -4.813 -12.704 12.661 1.00 95.88 290 GLU A O 1
ATOM 2288 N N . LEU A 1 291 ? -3.592 -12.845 10.783 1.00 97.31 291 LEU A N 1
ATOM 2289 C CA . LEU A 1 291 ? -3.076 -11.480 10.895 1.00 97.31 291 LEU A CA 1
ATOM 2290 C C . LEU A 1 291 ? -4.190 -10.432 10.746 1.00 97.31 291 LEU A C 1
ATOM 2292 O O . LEU A 1 291 ? -4.181 -9.428 11.457 1.00 97.31 291 LEU A O 1
ATOM 2296 N N . LEU A 1 292 ? -5.162 -10.673 9.861 1.00 97.00 292 LEU A N 1
ATOM 2297 C CA . LEU A 1 292 ? -6.340 -9.818 9.694 1.00 97.00 292 LEU A CA 1
ATOM 2298 C C . LEU A 1 292 ? -7.287 -9.887 10.891 1.00 97.00 292 LEU A C 1
ATOM 2300 O O . LEU A 1 292 ? -7.754 -8.853 11.358 1.00 97.00 292 LEU A O 1
ATOM 2304 N N . GLU A 1 293 ? -7.528 -11.085 11.421 1.00 95.44 293 GLU A N 1
ATOM 2305 C CA . GLU A 1 293 ? -8.326 -11.271 12.635 1.00 95.44 293 GLU A CA 1
ATOM 2306 C C . GLU A 1 293 ? -7.688 -10.549 13.825 1.00 95.44 293 GLU A C 1
ATOM 2308 O O . GLU A 1 293 ? -8.394 -9.901 14.595 1.00 95.44 293 GLU A O 1
ATOM 2313 N N . ASN A 1 294 ? -6.357 -10.594 13.947 1.00 95.12 294 ASN A N 1
ATOM 2314 C CA . ASN A 1 294 ? -5.629 -9.833 14.958 1.00 95.12 294 ASN A CA 1
ATOM 2315 C C . ASN A 1 294 ? -5.721 -8.314 14.723 1.00 95.12 294 ASN A C 1
ATOM 2317 O O . ASN A 1 294 ? -5.852 -7.567 15.688 1.00 95.12 294 ASN A O 1
ATOM 2321 N N . PHE A 1 295 ? -5.691 -7.859 13.466 1.00 96.38 295 PHE A N 1
ATOM 2322 C CA . PHE A 1 295 ? -5.823 -6.443 13.108 1.00 96.38 295 PHE A CA 1
ATOM 2323 C C . PHE A 1 295 ? -7.193 -5.859 13.489 1.00 96.38 295 PHE A C 1
ATOM 2325 O O . PHE A 1 295 ? -7.258 -4.758 14.027 1.00 96.38 295 PHE A O 1
ATOM 2332 N N . THR A 1 296 ? -8.285 -6.595 13.256 1.00 96.06 296 THR A N 1
ATOM 2333 C CA . THR A 1 296 ? -9.650 -6.158 13.613 1.00 96.06 296 THR A CA 1
ATOM 2334 C C . THR A 1 296 ? -10.066 -6.556 15.032 1.00 96.06 296 THR A C 1
ATOM 2336 O O . THR A 1 296 ? -11.221 -6.372 15.423 1.00 96.06 296 THR A O 1
ATOM 2339 N N . ARG A 1 297 ? -9.163 -7.154 15.819 1.00 95.81 297 ARG A N 1
ATOM 2340 C CA . ARG A 1 297 ? -9.474 -7.611 17.174 1.00 95.81 297 ARG A CA 1
ATOM 2341 C C . ARG A 1 297 ? -9.707 -6.416 18.091 1.00 95.81 297 ARG A C 1
ATOM 2343 O O . ARG A 1 297 ? -8.869 -5.525 18.188 1.00 95.81 297 ARG A O 1
ATOM 2350 N N . THR A 1 298 ? -10.810 -6.444 18.835 1.00 96.75 298 THR A N 1
ATOM 2351 C CA . THR A 1 298 ? -11.066 -5.456 19.887 1.00 96.75 298 THR A CA 1
ATOM 2352 C C . THR A 1 298 ? -9.975 -5.514 20.955 1.00 96.75 298 THR A C 1
ATOM 2354 O O . THR A 1 298 ? -9.718 -6.573 21.529 1.00 96.75 298 THR A O 1
ATOM 2357 N N . GLU A 1 299 ? -9.369 -4.368 21.254 1.00 96.25 299 GLU A N 1
ATOM 2358 C CA . GLU A 1 299 ? -8.300 -4.227 22.247 1.00 96.25 299 GLU A CA 1
ATOM 2359 C C . GLU A 1 299 ? -8.717 -3.296 23.393 1.00 96.25 299 GLU A C 1
ATOM 2361 O O . GLU A 1 299 ? -9.516 -2.376 23.212 1.00 96.25 299 GLU A O 1
ATOM 2366 N N . ALA A 1 300 ? -8.191 -3.529 24.596 1.00 97.38 300 ALA A N 1
ATOM 2367 C CA . ALA A 1 300 ? -8.420 -2.649 25.737 1.00 97.38 300 ALA A CA 1
ATOM 2368 C C . ALA A 1 300 ? -7.347 -1.553 25.779 1.00 97.38 300 ALA A C 1
ATOM 2370 O O . ALA A 1 300 ? -6.158 -1.845 25.866 1.00 97.38 300 ALA A O 1
ATOM 2371 N N . VAL A 1 301 ? -7.776 -0.294 25.770 1.00 97.00 301 VAL A N 1
ATOM 2372 C CA . VAL A 1 301 ? -6.918 0.889 25.869 1.00 97.00 301 VAL A CA 1
ATOM 2373 C C . VAL A 1 301 ? -7.147 1.538 27.229 1.00 97.00 301 VAL A C 1
ATOM 2375 O O . VAL A 1 301 ? -8.265 1.946 27.550 1.00 97.00 301 VAL A O 1
ATOM 2378 N N . THR A 1 302 ? -6.104 1.609 28.051 1.00 96.69 302 THR A N 1
ATOM 2379 C CA . THR A 1 302 ? -6.142 2.251 29.373 1.00 96.69 302 THR A CA 1
ATOM 2380 C C . THR A 1 302 ? -5.781 3.734 29.271 1.00 96.69 302 THR A C 1
ATOM 2382 O O . THR A 1 302 ? -5.234 4.187 28.269 1.00 96.69 302 THR A O 1
ATOM 2385 N N . GLY A 1 303 ? -6.109 4.519 30.301 1.00 94.94 303 GLY A N 1
ATOM 2386 C CA . GLY A 1 303 ? -5.711 5.931 30.351 1.00 94.94 303 GLY A CA 1
ATOM 2387 C C . GLY A 1 303 ? -6.521 6.868 29.443 1.00 94.94 303 GLY A C 1
ATOM 2388 O O . GLY A 1 303 ? -6.107 8.001 29.226 1.00 94.94 303 GLY A O 1
ATOM 2389 N N . VAL A 1 304 ? -7.679 6.439 28.928 1.00 95.44 304 VAL A N 1
ATOM 2390 C CA . VAL A 1 304 ? -8.504 7.256 28.023 1.00 95.44 304 VAL A CA 1
ATOM 2391 C C . VAL A 1 304 ? -9.316 8.269 28.825 1.00 95.44 304 VAL A C 1
ATOM 2393 O O . VAL A 1 304 ? -10.138 7.879 29.655 1.00 95.44 304 VAL A O 1
ATOM 2396 N N . ALA A 1 305 ? -9.135 9.563 28.557 1.00 95.19 305 ALA A N 1
ATOM 2397 C CA . ALA A 1 305 ? -10.026 10.604 29.063 1.00 95.19 305 ALA A CA 1
ATOM 2398 C C . ALA A 1 305 ? -11.413 10.435 28.421 1.00 95.19 305 ALA A C 1
ATOM 2400 O O . ALA A 1 305 ? -11.600 10.696 27.237 1.00 95.19 305 ALA A O 1
ATOM 2401 N N . CYS A 1 306 ? -12.373 9.913 29.185 1.00 94.00 306 CYS A N 1
ATOM 2402 C CA . CYS A 1 306 ? -13.686 9.556 28.656 1.00 94.00 306 CYS A CA 1
ATOM 2403 C C . CYS A 1 306 ? -14.658 10.739 28.730 1.00 94.00 306 CYS A C 1
ATOM 2405 O O . CYS A 1 306 ? -14.935 11.222 29.829 1.00 94.00 306 CYS A O 1
ATOM 2407 N N . ASP A 1 307 ? -15.255 11.133 27.601 1.00 93.06 307 ASP A N 1
ATOM 2408 C CA . ASP A 1 307 ? -16.238 12.228 27.555 1.00 93.06 307 ASP A CA 1
ATOM 2409 C C . ASP A 1 307 ? -17.455 11.950 28.446 1.00 93.06 307 ASP A C 1
ATOM 2411 O O . ASP A 1 307 ? -17.929 12.833 29.149 1.00 93.06 307 ASP A O 1
ATOM 2415 N N . GLY A 1 308 ? -17.936 10.703 28.493 1.00 94.00 308 GLY A N 1
ATOM 2416 C CA . GLY A 1 308 ? -19.058 10.321 29.354 1.00 94.00 308 GLY A CA 1
ATOM 2417 C C . GLY A 1 308 ? -18.748 10.439 30.849 1.00 94.00 308 GLY A C 1
ATOM 2418 O O . GLY A 1 308 ? -19.578 10.927 31.609 1.00 94.00 308 GLY A O 1
ATOM 2419 N N . CYS A 1 309 ? -17.550 10.027 31.283 1.00 93.94 309 CYS A N 1
ATOM 2420 C CA . CYS A 1 309 ? -17.130 10.154 32.686 1.00 93.94 309 CYS A CA 1
ATOM 2421 C C . CYS A 1 309 ? -16.802 11.600 33.090 1.00 93.94 309 CYS A C 1
ATOM 2423 O O . CYS A 1 309 ? -16.807 11.901 34.281 1.00 93.94 309 CYS A O 1
ATOM 2425 N N . ASN A 1 310 ? -16.494 12.475 32.127 1.00 94.00 310 ASN A N 1
ATOM 2426 C CA . ASN A 1 310 ? -16.096 13.863 32.376 1.00 94.00 310 ASN A CA 1
ATOM 2427 C C . ASN A 1 310 ? -17.153 14.899 31.944 1.00 94.00 310 ASN A C 1
ATOM 2429 O O . ASN A 1 310 ? -16.893 16.089 32.071 1.00 94.00 310 ASN A O 1
ATOM 2433 N N . LYS A 1 311 ? -18.335 14.474 31.468 1.00 92.06 311 LYS A N 1
ATOM 2434 C CA . LYS A 1 311 ? -19.347 15.344 30.838 1.00 92.06 311 LYS A CA 1
ATOM 2435 C C . LYS A 1 311 ? -19.739 16.563 31.679 1.00 92.06 311 LYS A C 1
ATOM 2437 O O . LYS A 1 311 ? -19.845 17.656 31.140 1.00 92.06 311 LYS A O 1
ATOM 2442 N N . ASP A 1 312 ? -19.935 16.357 32.977 1.00 91.56 312 ASP A N 1
ATOM 2443 C CA . ASP A 1 312 ? -20.404 17.382 33.919 1.00 91.56 312 ASP A CA 1
ATOM 2444 C C . ASP A 1 312 ? -19.364 17.654 35.014 1.00 91.56 312 ASP A C 1
ATOM 2446 O O . ASP A 1 312 ? -19.692 17.987 36.154 1.00 91.56 312 ASP A O 1
ATOM 2450 N N . ARG A 1 313 ? -18.088 17.427 34.697 1.00 88.50 313 ARG A N 1
ATOM 2451 C CA . ARG A 1 313 ? -17.010 17.563 35.665 1.00 88.50 313 ARG A CA 1
ATOM 2452 C C . ARG A 1 313 ? -16.446 18.977 35.673 1.00 88.50 313 ARG A C 1
ATOM 2454 O O . ARG A 1 313 ? -16.355 19.623 34.636 1.00 88.50 313 ARG A O 1
ATOM 2461 N N . ASP A 1 314 ? -16.034 19.413 36.858 1.00 91.19 314 ASP A N 1
ATOM 2462 C CA . ASP A 1 314 ? -15.301 20.660 37.049 1.00 91.19 314 ASP A CA 1
ATOM 2463 C C . ASP A 1 314 ? -14.025 20.693 36.172 1.00 91.19 314 ASP A C 1
ATOM 2465 O O . ASP A 1 314 ? -13.198 19.778 36.299 1.00 91.19 314 ASP A O 1
ATOM 2469 N N . PRO A 1 315 ? -13.856 21.706 35.294 1.00 87.62 315 PRO A N 1
ATOM 2470 C CA . PRO A 1 315 ? -12.667 21.877 34.458 1.00 87.62 315 PRO A CA 1
ATOM 2471 C C . PRO A 1 315 ? -11.356 22.010 35.240 1.00 87.62 315 PRO A C 1
ATOM 2473 O O . PRO A 1 315 ? -10.303 21.665 34.705 1.00 87.62 315 PRO A O 1
ATOM 2476 N N . ASP A 1 316 ? -11.411 22.474 36.491 1.00 92.88 316 ASP A N 1
ATOM 2477 C CA . ASP A 1 316 ? -10.222 22.647 37.332 1.00 92.88 316 ASP A CA 1
ATOM 2478 C C . ASP A 1 316 ? -9.734 21.314 37.935 1.00 92.88 316 ASP A C 1
ATOM 2480 O O . ASP A 1 316 ? -8.635 21.231 38.493 1.00 92.88 316 ASP A O 1
ATOM 2484 N N . LEU A 1 317 ? -10.521 20.236 37.811 1.00 90.50 317 LEU A N 1
ATOM 2485 C CA . LEU A 1 317 ? -10.153 18.906 38.292 1.00 90.50 317 LEU A CA 1
ATOM 2486 C C . LEU A 1 317 ? -9.492 18.050 37.188 1.00 90.50 317 LEU A C 1
ATOM 2488 O O . LEU A 1 317 ? -9.988 17.985 36.064 1.00 90.50 317 LEU A O 1
ATOM 2492 N N . PRO A 1 318 ? -8.428 17.278 37.497 1.00 90.69 318 PRO A N 1
ATOM 2493 C CA . PRO A 1 318 ? -7.703 16.491 36.491 1.00 90.69 318 PRO A CA 1
ATOM 2494 C C . PRO A 1 318 ? -8.566 15.393 35.868 1.00 90.69 318 PRO A C 1
ATOM 2496 O O . PRO A 1 318 ? -9.062 14.562 36.624 1.00 90.69 318 PRO A O 1
ATOM 2499 N N . ALA A 1 319 ? -8.699 15.332 34.536 1.00 91.44 319 ALA A N 1
ATOM 2500 C CA . ALA A 1 319 ? -9.578 14.412 33.791 1.00 91.44 319 ALA A CA 1
ATOM 2501 C C . ALA A 1 319 ? -9.574 12.949 34.295 1.00 91.44 319 ALA A C 1
ATOM 2503 O O . ALA A 1 319 ? -8.529 12.371 34.587 1.00 91.44 319 ALA A O 1
ATOM 2504 N N . VAL A 1 320 ? -10.764 12.342 34.398 1.00 89.81 320 VAL A N 1
ATOM 2505 C CA . VAL A 1 320 ? -10.922 10.948 34.813 1.00 89.81 320 VAL A CA 1
ATOM 2506 C C . VAL A 1 320 ? -10.566 10.128 33.599 1.00 89.81 320 VAL A C 1
ATOM 2508 O O . VAL A 1 320 ? -11.204 10.249 32.546 1.00 89.81 320 VAL A O 1
ATOM 2511 N N . THR A 1 321 ? -9.559 9.288 33.761 1.00 95.31 321 THR A N 1
ATOM 2512 C CA . THR A 1 321 ? -9.1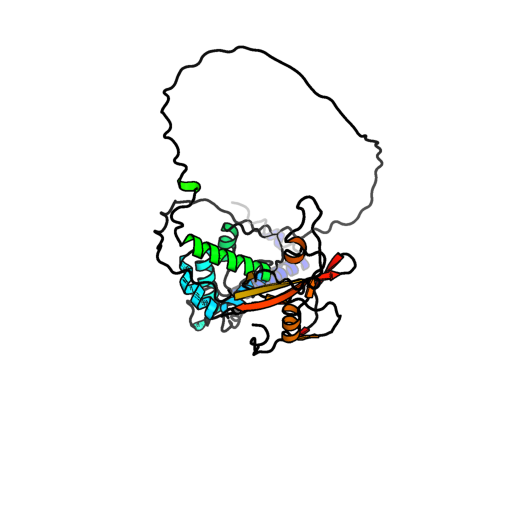87 8.317 32.752 1.00 95.31 321 THR A CA 1
ATOM 2513 C C . THR A 1 321 ? -9.840 6.976 33.058 1.00 95.31 321 THR A C 1
ATOM 2515 O O . THR A 1 321 ? -10.011 6.584 34.213 1.00 95.31 321 THR A O 1
ATOM 2518 N N . ALA A 1 322 ? -10.258 6.278 32.011 1.00 94.31 322 ALA A N 1
ATOM 2519 C CA . ALA A 1 322 ? -10.897 4.977 32.102 1.00 94.31 322 ALA A CA 1
ATOM 2520 C C . ALA A 1 322 ? -10.330 4.035 31.042 1.00 94.31 322 ALA A C 1
ATOM 2522 O O . ALA A 1 322 ? -9.758 4.459 30.034 1.00 94.31 322 ALA A O 1
ATOM 2523 N N . THR A 1 323 ? -10.514 2.738 31.263 1.00 97.56 323 THR A N 1
ATOM 2524 C CA . THR A 1 323 ? -10.270 1.737 30.226 1.00 97.56 323 THR A CA 1
ATOM 2525 C C . THR A 1 323 ? -11.409 1.778 29.214 1.00 97.56 323 THR A C 1
ATOM 2527 O O . THR A 1 323 ? -12.583 1.771 29.589 1.00 97.56 323 THR A O 1
ATOM 2530 N N . SER A 1 324 ? -11.070 1.805 27.930 1.00 97.88 324 SER A N 1
ATOM 2531 C CA . SER A 1 324 ? -12.020 1.716 26.822 1.00 97.88 324 SER A CA 1
ATOM 2532 C C . SER A 1 324 ? -11.685 0.527 25.930 1.00 97.88 324 SER A C 1
ATOM 2534 O O . SER A 1 324 ? -10.518 0.206 25.735 1.00 97.88 324 SER A O 1
ATOM 2536 N N . LEU A 1 325 ? -12.701 -0.119 25.370 1.00 98.19 325 LEU A N 1
ATOM 2537 C CA . LEU A 1 325 ? -12.536 -1.099 24.304 1.00 98.19 325 LEU A CA 1
ATOM 2538 C C . LEU A 1 325 ? -12.463 -0.359 22.970 1.00 98.19 325 LEU A C 1
ATOM 2540 O O . LEU A 1 325 ? -13.395 0.365 22.618 1.00 98.19 325 LEU A O 1
ATOM 2544 N N . LYS A 1 326 ? -11.358 -0.525 22.249 1.00 97.81 326 LYS A N 1
ATOM 2545 C CA . LYS A 1 326 ? -11.145 0.006 20.906 1.00 97.81 326 LYS A CA 1
ATOM 2546 C C . LYS A 1 326 ? -11.445 -1.081 19.890 1.00 97.81 326 LYS A C 1
ATOM 2548 O O . LYS A 1 326 ? -10.882 -2.168 19.958 1.00 97.81 326 LYS A O 1
ATOM 2553 N N . SER A 1 327 ? -12.326 -0.766 18.953 1.00 95.94 327 SER A N 1
ATOM 2554 C CA . SER A 1 327 ? -12.681 -1.635 17.830 1.00 95.94 327 SER A CA 1
ATOM 2555 C C . SER A 1 327 ? -12.306 -0.947 16.524 1.00 95.94 327 SER A C 1
ATOM 2557 O O . SER A 1 327 ? -12.5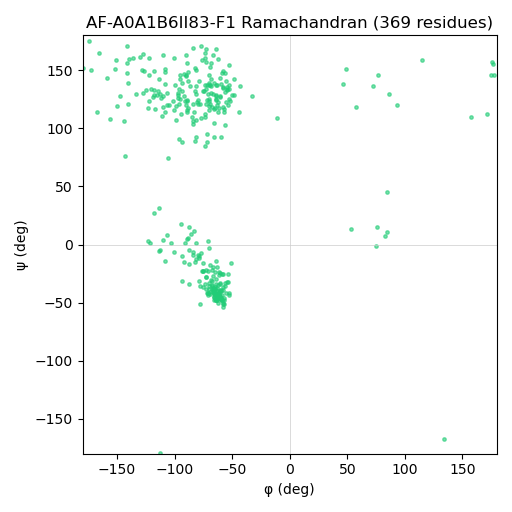86 0.243 16.365 1.00 95.94 327 SER A O 1
ATOM 2559 N N . VAL A 1 328 ? -11.651 -1.687 15.628 1.00 96.00 328 VAL A N 1
ATOM 2560 C CA . VAL A 1 328 ? -11.285 -1.240 14.279 1.00 96.00 328 VAL A CA 1
ATOM 2561 C C . VAL A 1 328 ? -11.844 -2.241 13.272 1.00 96.00 328 VAL A C 1
ATOM 2563 O O . VAL A 1 328 ? -11.679 -3.446 13.446 1.00 96.00 328 VAL A O 1
ATOM 2566 N N . SER A 1 329 ? -12.494 -1.750 12.221 1.00 94.75 329 SER A N 1
ATOM 2567 C CA . SER A 1 329 ? -13.003 -2.562 11.107 1.00 94.75 329 SER A CA 1
ATOM 2568 C C . SER A 1 329 ? -12.819 -1.840 9.772 1.00 94.75 329 SER A C 1
ATOM 2570 O O . SER A 1 329 ? -12.417 -0.675 9.734 1.00 94.75 329 SER A O 1
ATOM 2572 N N . ILE A 1 330 ? -13.069 -2.531 8.660 1.00 96.19 330 ILE A N 1
ATOM 2573 C CA . ILE A 1 330 ? -12.916 -1.985 7.309 1.00 96.19 330 ILE A CA 1
ATOM 2574 C C . ILE A 1 330 ? -14.261 -1.430 6.829 1.00 96.19 330 ILE A C 1
ATOM 2576 O O . ILE A 1 330 ? -15.021 -2.111 6.153 1.00 96.19 330 ILE A O 1
ATOM 2580 N N . GLY A 1 331 ? -14.544 -0.160 7.119 1.00 94.94 331 GLY A N 1
ATOM 2581 C CA . GLY A 1 331 ? -15.795 0.475 6.692 1.00 94.94 331 GLY A CA 1
ATOM 2582 C C . GLY A 1 331 ? -16.000 0.521 5.169 1.00 94.94 331 GLY A C 1
ATOM 2583 O O . GLY A 1 331 ? -17.129 0.420 4.695 1.00 94.94 331 GLY A O 1
ATOM 2584 N N . LYS A 1 332 ? -14.926 0.662 4.378 1.00 95.25 332 LYS A N 1
ATOM 2585 C CA . LYS A 1 332 ? -14.984 0.580 2.908 1.00 95.25 332 LYS A CA 1
ATOM 2586 C C . LYS A 1 332 ? -13.772 -0.166 2.365 1.00 95.25 332 LYS A C 1
ATOM 2588 O O . LYS A 1 332 ? -12.643 0.301 2.515 1.00 95.25 332 LYS A O 1
ATOM 2593 N N . LEU A 1 333 ? -14.017 -1.266 1.655 1.00 96.50 333 LEU A N 1
ATOM 2594 C CA . LEU A 1 333 ? -12.971 -1.973 0.919 1.00 96.50 333 LEU A CA 1
ATOM 2595 C C . LEU A 1 333 ? -12.527 -1.186 -0.329 1.00 96.50 333 LEU A C 1
ATOM 2597 O O . LEU A 1 333 ? -13.380 -0.671 -1.065 1.00 96.50 333 LEU A O 1
ATOM 2601 N N . PRO A 1 334 ? -11.212 -1.111 -0.598 1.00 96.62 334 PRO A N 1
ATOM 2602 C CA . PRO A 1 334 ? -10.697 -0.599 -1.858 1.00 96.62 334 PRO A CA 1
ATOM 2603 C C . PRO A 1 334 ? -10.910 -1.610 -2.992 1.00 96.62 334 PRO A C 1
ATOM 2605 O O . PRO A 1 334 ? -11.180 -2.790 -2.764 1.00 96.62 334 PRO A O 1
ATOM 2608 N N . LYS A 1 335 ? -10.771 -1.147 -4.239 1.00 96.06 335 LYS A N 1
ATOM 2609 C CA . LYS A 1 335 ? -10.852 -2.020 -5.422 1.00 96.06 335 LYS A CA 1
ATOM 2610 C C . LYS A 1 335 ? -9.598 -2.886 -5.577 1.00 96.06 335 LYS A C 1
ATOM 2612 O O . LYS A 1 335 ? -9.692 -4.023 -6.025 1.00 96.06 335 LYS A O 1
ATOM 2617 N N . SER A 1 336 ? -8.448 -2.336 -5.198 1.00 97.00 336 SER A N 1
ATOM 2618 C CA . SER A 1 336 ? -7.163 -3.023 -5.100 1.00 97.00 336 SER A CA 1
ATOM 2619 C C . SER A 1 336 ? -6.717 -2.972 -3.645 1.00 97.00 336 SER A C 1
ATOM 2621 O O . SER A 1 336 ? -6.702 -1.901 -3.056 1.00 97.00 336 SER A O 1
ATOM 2623 N N . LEU A 1 337 ? -6.358 -4.102 -3.042 1.00 96.75 337 LEU A N 1
ATOM 2624 C CA . LEU A 1 337 ? -5.978 -4.147 -1.630 1.00 96.75 337 LEU A CA 1
ATOM 2625 C C . LEU A 1 337 ? -4.488 -4.457 -1.488 1.00 96.75 337 LEU A C 1
ATOM 2627 O O . LEU A 1 337 ? -4.008 -5.455 -2.021 1.00 96.75 337 LEU A O 1
ATOM 2631 N N . CYS A 1 338 ? -3.767 -3.605 -0.759 1.00 97.94 338 CYS A N 1
ATOM 2632 C CA . CYS A 1 338 ? -2.360 -3.804 -0.425 1.00 97.94 338 CYS A CA 1
ATOM 2633 C C . CYS A 1 338 ? -2.234 -4.242 1.040 1.00 97.94 338 CYS A C 1
ATOM 2635 O O . CYS A 1 338 ? -2.641 -3.515 1.948 1.00 97.94 338 CYS A O 1
ATOM 2637 N N . PHE A 1 339 ? -1.663 -5.424 1.276 1.00 98.12 339 PHE A N 1
ATOM 2638 C CA . PHE A 1 339 ? -1.293 -5.876 2.615 1.00 98.12 339 PHE A CA 1
ATOM 2639 C C . PHE A 1 339 ? 0.204 -5.705 2.821 1.00 98.12 339 PHE A C 1
ATOM 2641 O O . PHE A 1 339 ? 1.013 -6.290 2.101 1.00 98.12 339 PHE A O 1
ATOM 2648 N N . HIS A 1 340 ? 0.567 -4.963 3.857 1.00 98.06 340 HIS A N 1
ATOM 2649 C CA . HIS A 1 340 ? 1.935 -4.878 4.327 1.00 98.06 340 HIS A CA 1
ATOM 2650 C C . HIS A 1 340 ? 2.096 -5.779 5.550 1.00 98.06 340 HIS A C 1
ATOM 2652 O O . HIS A 1 340 ? 1.479 -5.556 6.585 1.00 98.06 340 HIS A O 1
ATOM 2658 N N . VAL A 1 341 ? 2.923 -6.820 5.450 1.00 97.62 341 VAL A N 1
ATOM 2659 C CA . VAL A 1 341 ? 3.274 -7.641 6.616 1.00 97.62 341 VAL A CA 1
ATOM 2660 C C . VAL A 1 341 ? 4.428 -6.960 7.343 1.00 97.62 341 VAL A C 1
ATOM 2662 O O . VAL A 1 341 ? 5.555 -6.969 6.847 1.00 97.62 341 VAL A O 1
ATOM 2665 N N . HIS A 1 342 ? 4.159 -6.417 8.529 1.00 95.81 342 HIS A N 1
ATOM 2666 C CA . HIS A 1 342 ? 5.142 -5.700 9.332 1.00 95.81 342 HIS A CA 1
ATOM 2667 C C . HIS A 1 342 ? 6.170 -6.679 9.921 1.00 95.81 342 HIS A C 1
ATOM 2669 O O . HIS A 1 342 ? 5.943 -7.333 10.943 1.00 95.81 342 HIS A O 1
ATOM 2675 N N . ARG A 1 343 ? 7.299 -6.836 9.218 1.00 95.81 343 ARG A N 1
ATOM 2676 C CA . ARG A 1 343 ? 8.356 -7.801 9.568 1.00 95.81 343 ARG A CA 1
ATOM 2677 C C . ARG A 1 343 ? 9.450 -7.228 10.453 1.00 95.81 343 ARG A C 1
ATOM 2679 O O . ARG A 1 343 ? 10.227 -8.007 10.993 1.00 95.81 343 ARG A O 1
ATOM 2686 N N . MET A 1 344 ? 9.551 -5.915 10.585 1.00 94.00 344 MET A N 1
ATOM 2687 C CA . MET A 1 344 ? 10.540 -5.312 11.470 1.00 94.00 344 MET A CA 1
ATOM 2688 C C . MET A 1 344 ? 10.002 -5.322 12.899 1.00 94.00 344 MET A C 1
ATOM 2690 O O . MET A 1 344 ? 8.848 -4.989 13.140 1.00 94.00 344 MET A O 1
ATOM 2694 N N . SER A 1 345 ? 10.814 -5.767 13.849 1.00 92.94 345 SER A N 1
ATOM 2695 C CA . SER A 1 345 ? 10.448 -5.820 15.264 1.00 92.94 345 SER A CA 1
ATOM 2696 C C . SER A 1 345 ? 11.634 -5.404 16.119 1.00 92.94 345 SER A C 1
ATOM 2698 O O . SER A 1 345 ? 12.779 -5.456 15.672 1.00 92.94 345 SER A O 1
ATOM 2700 N N . MET A 1 346 ? 11.358 -5.009 17.358 1.00 92.81 346 MET A N 1
ATOM 2701 C CA . MET A 1 346 ? 12.389 -4.662 18.329 1.00 92.81 346 MET A CA 1
ATOM 2702 C C . MET A 1 346 ? 12.682 -5.845 19.248 1.00 92.81 346 MET A C 1
ATOM 2704 O O . MET A 1 346 ? 11.759 -6.458 19.787 1.00 92.81 346 MET A O 1
ATOM 2708 N N . GLY A 1 347 ? 13.955 -6.205 19.396 1.00 89.62 347 GLY A N 1
ATO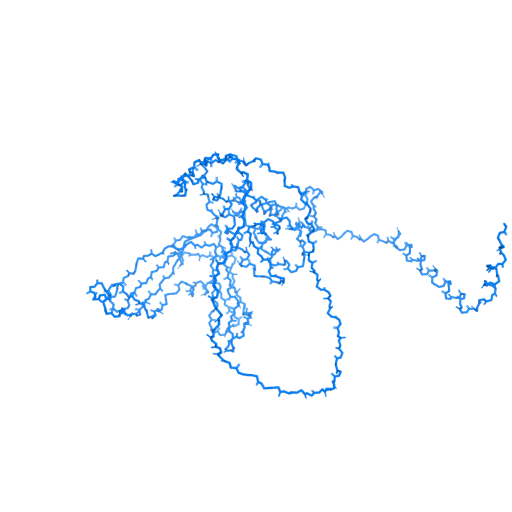M 2709 C CA . GLY A 1 347 ? 14.398 -7.208 20.359 1.00 89.62 347 GLY A CA 1
ATOM 2710 C C . GLY A 1 347 ? 14.341 -6.671 21.791 1.00 89.62 347 GLY A C 1
ATOM 2711 O O . GLY A 1 347 ? 14.224 -5.468 22.017 1.00 89.62 347 GLY A O 1
ATOM 2712 N N . LYS A 1 348 ? 14.493 -7.556 22.784 1.00 91.06 348 LYS A N 1
ATOM 2713 C CA . LYS A 1 348 ? 14.487 -7.176 24.214 1.00 91.06 348 LYS A CA 1
ATOM 2714 C C . LYS A 1 348 ? 15.559 -6.141 24.578 1.00 91.06 348 LYS A C 1
ATOM 2716 O O . LYS A 1 348 ? 15.382 -5.396 25.534 1.00 91.06 348 LYS A O 1
ATOM 2721 N N . ASN A 1 349 ? 16.644 -6.097 23.808 1.00 93.06 349 ASN A N 1
ATOM 2722 C CA . ASN A 1 349 ? 17.761 -5.177 24.009 1.00 93.06 349 ASN A CA 1
ATOM 2723 C C . ASN A 1 349 ? 17.603 -3.855 23.238 1.00 93.06 349 ASN A C 1
ATOM 2725 O O . ASN A 1 349 ? 18.494 -3.018 23.300 1.00 93.06 349 ASN A O 1
ATOM 2729 N N . GLY A 1 350 ? 16.500 -3.661 22.505 1.00 93.06 350 GLY A N 1
ATOM 2730 C CA . GLY A 1 350 ? 16.321 -2.495 21.635 1.00 93.06 350 GLY A CA 1
ATOM 2731 C C . GLY A 1 350 ? 16.971 -2.631 20.255 1.00 93.06 350 GLY A C 1
ATOM 2732 O O . GLY A 1 350 ? 16.976 -1.668 19.497 1.00 93.06 350 GLY A O 1
ATOM 2733 N N . ASP A 1 351 ? 17.503 -3.808 19.911 1.00 94.44 351 ASP A N 1
ATOM 2734 C CA . ASP A 1 351 ? 18.063 -4.061 18.584 1.00 94.44 351 ASP A CA 1
ATOM 2735 C C . ASP A 1 351 ? 16.947 -4.396 17.580 1.00 94.44 351 ASP A C 1
ATOM 2737 O O . ASP A 1 351 ? 16.132 -5.294 17.848 1.00 94.44 351 ASP A O 1
ATOM 2741 N N . PRO A 1 352 ? 16.893 -3.735 16.411 1.00 94.12 352 PRO A N 1
ATOM 2742 C CA . PRO A 1 352 ? 15.925 -4.071 15.381 1.00 94.12 352 PRO A CA 1
ATOM 2743 C C . PRO A 1 352 ? 16.269 -5.423 14.748 1.00 94.12 352 PRO A C 1
ATOM 2745 O O . PRO A 1 352 ? 17.423 -5.719 14.436 1.00 94.12 352 PRO A O 1
ATOM 2748 N N . TYR A 1 353 ? 15.256 -6.247 14.497 1.00 94.12 353 TYR A N 1
ATOM 2749 C CA . TYR A 1 353 ? 15.416 -7.519 13.801 1.00 94.12 353 TYR A CA 1
ATOM 2750 C C . TYR A 1 353 ? 14.255 -7.789 12.845 1.00 94.12 353 TYR A C 1
ATOM 2752 O O . TYR A 1 353 ? 13.146 -7.277 13.000 1.00 94.12 353 TYR A O 1
ATOM 2760 N N . LYS A 1 354 ? 14.519 -8.622 11.833 1.00 95.25 354 LYS A N 1
ATOM 2761 C CA . LYS A 1 354 ? 13.522 -9.031 10.842 1.00 95.25 354 LYS A CA 1
ATOM 2762 C C . LYS A 1 354 ? 12.900 -10.369 11.225 1.00 95.25 354 LYS A C 1
ATOM 2764 O O . LYS A 1 354 ? 13.589 -11.387 11.271 1.00 95.25 354 LYS A O 1
ATOM 2769 N N . ARG A 1 355 ? 11.584 -10.371 11.397 1.00 94.81 355 ARG A N 1
ATOM 2770 C CA . ARG A 1 355 ? 10.720 -11.546 11.538 1.00 94.81 355 ARG A CA 1
ATOM 2771 C C . ARG A 1 355 ? 10.726 -12.366 10.237 1.00 94.81 355 ARG A C 1
ATOM 2773 O O . ARG A 1 355 ? 10.351 -11.875 9.161 1.00 94.81 355 ARG A O 1
ATOM 2780 N N . ARG A 1 356 ? 11.205 -13.611 10.322 1.00 95.12 356 ARG A N 1
ATOM 2781 C CA . ARG A 1 356 ? 11.431 -14.541 9.189 1.00 95.12 356 ARG A CA 1
ATOM 2782 C C . ARG A 1 356 ? 10.368 -15.630 9.069 1.00 95.12 356 ARG A C 1
ATOM 2784 O O . ARG A 1 356 ? 10.450 -16.467 8.175 1.00 95.12 356 ARG A O 1
ATOM 2791 N N . GLU A 1 357 ? 9.381 -15.608 9.949 1.00 95.75 357 GLU A N 1
ATOM 2792 C CA . GLU A 1 357 ? 8.259 -16.526 9.973 1.00 95.75 357 GLU A CA 1
ATOM 2793 C C . GLU A 1 357 ? 7.525 -16.520 8.635 1.00 95.75 357 GLU A C 1
ATOM 2795 O O . GLU A 1 357 ? 7.331 -15.475 7.989 1.00 95.75 357 GLU A O 1
ATOM 2800 N N . TYR A 1 358 ? 7.115 -17.714 8.220 1.00 97.12 358 TYR A N 1
ATOM 2801 C CA . TYR A 1 358 ? 6.379 -17.882 6.983 1.00 97.12 358 TYR A CA 1
ATOM 2802 C C . TYR A 1 358 ? 4.937 -17.400 7.169 1.00 97.12 358 TYR A C 1
ATOM 2804 O O . TYR A 1 358 ? 4.275 -17.781 8.130 1.00 97.12 358 TYR A O 1
ATOM 2812 N N . VAL A 1 359 ? 4.437 -16.585 6.242 1.00 97.69 359 VAL A N 1
ATOM 2813 C CA . VAL A 1 359 ? 3.036 -16.145 6.244 1.00 97.69 359 VAL A CA 1
ATOM 2814 C C . VAL A 1 359 ? 2.345 -16.790 5.052 1.00 97.69 359 VAL A C 1
ATOM 2816 O O . VAL A 1 359 ? 2.652 -16.467 3.909 1.00 97.69 359 VAL A O 1
ATOM 2819 N N . LEU A 1 360 ? 1.441 -17.726 5.330 1.00 97.94 360 LEU A N 1
ATOM 2820 C CA . LEU A 1 360 ? 0.573 -18.363 4.344 1.00 97.94 360 LEU A CA 1
ATOM 2821 C C . LEU A 1 360 ? -0.490 -17.356 3.902 1.00 97.94 360 LEU A C 1
ATOM 2823 O O . LEU A 1 360 ? -1.287 -16.905 4.724 1.00 97.94 360 LEU A O 1
ATOM 2827 N N . PHE A 1 361 ? -0.543 -17.039 2.614 1.00 97.50 361 PHE A N 1
ATOM 2828 C CA . PHE A 1 361 ? -1.620 -16.250 2.020 1.00 97.50 361 PHE A CA 1
ATOM 2829 C C . PHE A 1 361 ? -2.303 -17.073 0.918 1.00 97.50 361 PHE A C 1
ATOM 2831 O O . PHE A 1 361 ? -1.610 -17.727 0.135 1.00 97.50 361 PHE A O 1
ATOM 2838 N N . PRO A 1 362 ? -3.646 -17.114 0.883 1.00 96.75 362 PRO A N 1
ATOM 2839 C CA . PRO A 1 362 ? -4.368 -17.827 -0.160 1.00 96.75 362 PRO A CA 1
ATOM 2840 C C . PRO A 1 362 ? -4.349 -17.035 -1.474 1.00 96.75 362 PRO A C 1
ATOM 2842 O O . PRO A 1 362 ? -4.193 -15.816 -1.468 1.00 96.75 362 PRO A O 1
ATOM 2845 N N . GLU A 1 363 ? -4.572 -17.723 -2.594 1.00 96.44 363 GLU A N 1
ATOM 2846 C CA . GLU A 1 363 ? -4.808 -17.074 -3.894 1.00 96.44 363 GLU A CA 1
ATOM 2847 C C . GLU A 1 363 ? -6.119 -16.267 -3.891 1.00 96.44 363 GLU A C 1
ATOM 2849 O O . GLU A 1 363 ? -6.184 -15.175 -4.447 1.00 96.44 363 GLU A O 1
ATOM 2854 N N . PHE A 1 364 ? -7.144 -16.776 -3.197 1.00 96.69 364 PHE A N 1
ATOM 2855 C CA . PHE A 1 364 ? -8.441 -16.123 -3.029 1.00 96.69 364 PHE A CA 1
ATOM 2856 C C . PHE A 1 364 ? -8.709 -15.841 -1.550 1.00 96.69 364 PHE A C 1
ATOM 2858 O O . PHE A 1 364 ? -8.668 -16.749 -0.718 1.00 96.69 364 PHE A O 1
ATOM 2865 N N . LEU A 1 365 ? -9.022 -14.586 -1.226 1.00 95.94 365 LEU A N 1
ATOM 2866 C CA . LEU A 1 365 ? -9.302 -14.128 0.132 1.00 95.94 365 LEU A CA 1
ATOM 2867 C C . LEU A 1 365 ? -10.702 -13.505 0.202 1.00 95.94 365 LEU A C 1
ATOM 2869 O O . LEU A 1 365 ? -10.996 -12.554 -0.516 1.00 95.94 365 LEU A O 1
ATOM 2873 N N . VAL A 1 366 ? -11.552 -14.025 1.090 1.00 95.56 366 VAL A N 1
ATOM 2874 C CA . VAL A 1 366 ? -12.890 -13.474 1.363 1.00 95.56 366 VAL A CA 1
ATOM 2875 C C . VAL A 1 366 ? -12.796 -12.464 2.504 1.00 95.56 366 VAL A C 1
ATOM 2877 O O . VAL A 1 366 ? -12.338 -12.817 3.594 1.00 95.56 366 VAL A O 1
ATOM 2880 N N . MET A 1 367 ? -13.242 -11.229 2.258 1.00 95.50 367 MET A N 1
ATOM 2881 C CA . MET A 1 367 ? -13.081 -10.102 3.188 1.00 95.50 367 MET A CA 1
ATOM 2882 C C . MET A 1 367 ? -14.328 -9.769 4.023 1.00 95.50 367 MET A C 1
ATOM 2884 O O . MET A 1 367 ? -14.216 -8.979 4.955 1.00 95.50 367 MET A O 1
ATOM 2888 N N . ASP A 1 368 ? -15.473 -10.407 3.761 1.00 91.94 368 ASP A N 1
ATOM 2889 C CA . ASP A 1 368 ? -16.783 -10.115 4.378 1.00 91.94 368 ASP A CA 1
ATOM 2890 C C . ASP A 1 368 ? -16.780 -10.117 5.918 1.00 91.94 368 ASP A C 1
ATOM 2892 O O . ASP A 1 368 ? -17.616 -9.487 6.553 1.00 91.94 368 ASP A O 1
ATOM 2896 N N . ARG A 1 369 ? -15.842 -10.841 6.541 1.00 90.19 369 ARG A N 1
ATOM 2897 C CA . ARG A 1 369 ? -15.720 -10.951 8.005 1.00 90.19 369 ARG A CA 1
ATOM 2898 C C . ARG A 1 369 ? -15.058 -9.738 8.667 1.00 90.19 369 ARG A C 1
ATOM 2900 O O . ARG A 1 369 ? -15.068 -9.656 9.891 1.00 90.19 369 ARG A O 1
ATOM 2907 N N . TYR A 1 370 ? -14.453 -8.851 7.883 1.00 89.12 370 TYR A N 1
ATOM 2908 C CA . TYR A 1 370 ? -13.638 -7.734 8.372 1.00 89.12 370 TYR A CA 1
ATOM 2909 C C . TYR A 1 370 ? -14.255 -6.361 8.079 1.00 89.12 370 TYR A C 1
ATOM 2911 O O . TYR A 1 370 ? -13.693 -5.347 8.503 1.00 89.12 370 TYR A O 1
ATOM 2919 N N . THR A 1 371 ? -15.367 -6.329 7.340 1.00 82.31 371 THR A N 1
ATOM 2920 C CA . THR A 1 371 ? -16.063 -5.113 6.896 1.00 82.31 371 THR A CA 1
ATOM 2921 C C . THR A 1 371 ? -17.238 -4.740 7.772 1.00 82.31 371 THR A C 1
ATOM 2923 O O . THR A 1 371 ? -18.035 -5.659 8.067 1.00 82.31 371 THR A O 1
#

InterPro domains:
  IPR001394 Peptidase C19, ubiquitin carboxyl-terminal hydrolase [PF00443] (51-371)
  IPR028889 Ubiquitin specific protease UPS, catalytic domain [PS50235] (51-371)
  IPR038765 Papain-like cysteine peptidase superfamily [SSF54001] (50-371)
  IPR050164 Ubiquitin carboxyl-terminal hydrolases [PTHR24006] (44-371)

Secondary structu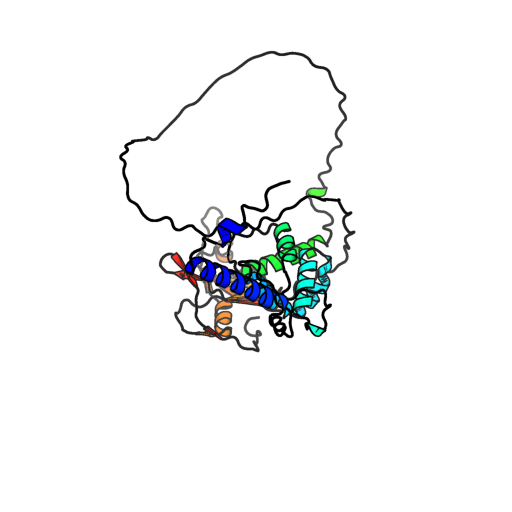re (DSSP, 8-state):
---THHHHHHHHT--HHHHHHHHHHHHHHHHHHHHHHHSPPPPPP---SB--B---SS-HHHHHHHHHHHT-HHHHHHHHHHGGG-HHHHHHHHHHHHHTSBGGGS-TTS-SSBP-HHHHHHHHHTT--PPSS---HHHHHHHHHHHHHHHHHHTS--TT-GGGG-PPPPPPPPPP----------------------------------PPPPP---------------PPPPPP-TT------TT-EEEEEEEEETTT--B---EEEEESSEEEEPPSS--SEEEHHHHHHHHT--EEEEEEE-HHHHTT--TTS---EEEEEEEEEEEE--SS--EEEE-EEE-TTS-EEE---EEE--SS---TT--

Mean predicted aligned error: 16.5 Å